Protein AF-A0A3E0PNF8-F1 (afdb_monomer_lite)

Foldseek 3Di:
DPDDPPDPPPVVVQFDQDFAALLVLLQVLLQVQPPQWDDFDDQDDQQPDPVLSVVLVVVQVVLPQDFHTAGNDAFDAAPNATAHPLLRQLVVVLQVLCVVVVFHKDFPYAADALVRLSVQLVVQQPDRDPVSSQVSQQPGDHRRRDPSRHRQKTFMATVVDDSVCRCVDVSLVVCPPPNSVSSLVSQKHQQFDQRYGSSTHHRRSRMIGRSDNCSRSFFKWKWFAAQQQKIWIFTAALLRDTHDTLDIDHDGHGQFLEKEWFAQDSPRLFTWIWTHHQQQWIFIFDAALSRDTDPTLDTDRPGHGQFNYWYWWWQFLSRRTWIWTAHQPFGWIFIFRAHSSRDTDDTLDTDGDHHHQFNDWEWWQADNGITWIWTDHLQQWIFIFRAHPSRDTDPTLDTDRPGHHDFQEKEWDPNSSSRGTWIWGAHQQAWIFIFGAHSSRDTDPTSDTDGPNPHRTNYMYIGTND

Radius of gyration: 24.72 Å; chains: 1; bounding box: 58×51×66 Å

Sequence (466 aa):
MAVVPGIPAEASEGFPALAGSEWTDIVREAFSRLPNLTPAGEPGSITGDAALDDRIWEIAFARGYEMRPTPASGLVVQDGHSMQEATADAWESLQAAAAAAGHDIVIHSAHRSVATQKAIFNADLDGSSDAAINDTLDFHAPPGASRHHTGYALDIKAAGGTIGGFEDTGAYEWISADNYQNAMLHGFVPSYPPDAPNQGPLPEPWEFVYVGLEVILDSDELLFYRNDGTFKYYNVNEDASLGSLITSGGGYSKSWSSITALDLDDVDNQDELLFYRDDGVFKFYDIASDGALGSPMLEGDGYSGGWSIITAVDLDGDHQDELLFYRSSDGTFKYYAVNPDGSLGSPIKSGSGYSTGWTAIEAVELDGGGDELLFYRTDGTFKFYAVSGDASLGSPILEGDGYTPGWSSITALDLDGGGHDELLFYKDDGTFKYYDVTAGGSLGSPIRSGVGYSQGWSVVAGIDLD

Secondary structure (DSSP, 8-state):
-PPPTTS-TTGGGS-----TTHHHHHHHHHHHHSSSEEPP-PPPPSSS-HHHHHHHHHHHHHTT-----EESSPPEEETTEEE-HHHHHHHHHHHHHHHHHT--EEEEE----HHHHHHHHHHH---SSHHHHHHHHTT-PPTTT-GGGTT-EEEEEETTS-GGGSTTSHHHHHHTHHHHHHHHTTTEEEEE-TT-SS-SSS-EEEEEEE--SHHHH---EEEEEETTTEEEEEEE-TTS-EEEEEEEEE-SPS--SEEEEE---TTT-PPEEEEE-TTS-EEEE-B-TT--B-S-SEEES-SPS--SEEEEE-SSSSSPPEEEEEETTTTEEEEEEE-TTS-EEEEEEEEE-SPS--SEEEEE-SSSSS-EEEEE-TTS-EEEEEEETTTEEEEEEEEES-SPS--SEEEEE-SSSSS-PEEEEE-TTS-EEEEEE-TTS-EEEEEEEES-SS-S-SEEEEE---

Structure (mmCIF, N/CA/C/O backbone):
data_AF-A0A3E0PNF8-F1
#
_entry.id   AF-A0A3E0PNF8-F1
#
loop_
_atom_site.group_PDB
_atom_site.id
_atom_site.type_symbol
_atom_site.label_atom_id
_atom_site.label_alt_id
_atom_site.label_comp_id
_atom_site.label_asym_id
_atom_site.label_entity_id
_atom_site.label_seq_id
_atom_site.pdbx_PDB_ins_code
_atom_site.Cartn_x
_atom_site.Cartn_y
_atom_site.Cartn_z
_atom_site.occupancy
_atom_site.B_iso_or_equiv
_atom_site.auth_seq_id
_atom_site.auth_comp_id
_atom_site.auth_asym_id
_atom_site.auth_atom_id
_atom_site.pdbx_PDB_model_num
ATOM 1 N N . MET A 1 1 ? -6.412 -24.237 -19.995 1.00 31.52 1 MET A N 1
ATOM 2 C CA . MET A 1 1 ? -5.977 -24.191 -18.589 1.00 31.52 1 MET A CA 1
ATOM 3 C C . MET A 1 1 ? -5.390 -25.535 -18.203 1.00 31.52 1 MET A C 1
ATOM 5 O O . MET A 1 1 ? -6.130 -26.466 -17.908 1.00 31.52 1 MET A O 1
ATOM 9 N N . ALA A 1 2 ? -4.073 -25.674 -18.322 1.00 24.14 2 ALA A N 1
ATOM 10 C CA . ALA A 1 2 ? -3.343 -26.734 -17.642 1.00 24.14 2 ALA A CA 1
ATOM 11 C C . ALA A 1 2 ? -2.843 -26.116 -16.334 1.00 24.14 2 ALA A C 1
ATOM 13 O O . ALA A 1 2 ? -2.171 -25.093 -16.371 1.00 24.14 2 ALA A O 1
ATOM 14 N N . VAL A 1 3 ? -3.261 -26.693 -15.211 1.00 29.53 3 VAL A N 1
ATOM 15 C CA . VAL A 1 3 ? -2.875 -26.271 -13.861 1.00 29.53 3 VAL A CA 1
ATOM 16 C C . VAL A 1 3 ? -1.366 -26.475 -13.715 1.00 29.53 3 VAL A C 1
ATOM 18 O O . VAL A 1 3 ? -0.877 -27.589 -13.927 1.00 29.53 3 VAL A O 1
ATOM 21 N N . VAL A 1 4 ? -0.637 -25.401 -13.405 1.00 36.34 4 VAL A N 1
ATOM 22 C CA . VAL A 1 4 ? 0.788 -25.453 -13.056 1.00 36.34 4 VAL A CA 1
ATOM 23 C C . VAL A 1 4 ? 0.916 -26.231 -11.737 1.00 36.34 4 VAL A C 1
ATOM 25 O O . VAL A 1 4 ? 0.153 -25.969 -10.807 1.00 36.34 4 VAL A O 1
ATOM 28 N N . PRO A 1 5 ? 1.815 -27.223 -11.614 1.00 29.62 5 PRO A N 1
ATOM 29 C CA . PRO A 1 5 ? 1.972 -27.952 -10.363 1.00 29.62 5 PRO A CA 1
ATOM 30 C C . PRO A 1 5 ? 2.576 -27.022 -9.304 1.00 29.62 5 PRO A C 1
ATOM 32 O O . PRO A 1 5 ? 3.748 -26.679 -9.405 1.00 29.62 5 PRO A O 1
ATOM 35 N N . GLY A 1 6 ? 1.787 -26.642 -8.298 1.00 40.59 6 GLY A N 1
ATOM 36 C CA . GLY A 1 6 ? 2.262 -25.875 -7.140 1.00 40.59 6 GLY A CA 1
ATOM 37 C C . GLY A 1 6 ? 1.432 -24.643 -6.789 1.00 40.59 6 GLY A C 1
ATOM 38 O O . GLY A 1 6 ? 1.487 -24.226 -5.643 1.00 40.59 6 GLY A O 1
ATOM 39 N N . ILE A 1 7 ? 0.616 -24.124 -7.712 1.00 38.00 7 ILE A N 1
ATOM 40 C CA . ILE A 1 7 ? -0.288 -22.996 -7.443 1.00 38.00 7 ILE A CA 1
ATOM 41 C C . ILE A 1 7 ? -1.732 -23.528 -7.441 1.00 38.00 7 ILE A C 1
ATOM 43 O O . ILE A 1 7 ? -2.137 -24.170 -8.421 1.00 38.00 7 ILE A O 1
ATOM 47 N N . PRO A 1 8 ? -2.505 -23.360 -6.349 1.00 35.38 8 PRO A N 1
ATOM 48 C CA . PRO A 1 8 ? -3.904 -23.769 -6.301 1.00 35.38 8 PRO A CA 1
ATOM 49 C C . PRO A 1 8 ? -4.695 -23.133 -7.447 1.00 35.38 8 PRO A C 1
ATOM 51 O O . PRO A 1 8 ? -4.514 -21.965 -7.772 1.00 35.38 8 PRO A O 1
ATOM 54 N N . ALA A 1 9 ? -5.620 -23.886 -8.045 1.00 34.44 9 ALA A N 1
ATOM 55 C CA . ALA A 1 9 ? -6.481 -23.398 -9.127 1.00 34.44 9 ALA A CA 1
ATOM 56 C C . ALA A 1 9 ? -7.435 -22.251 -8.708 1.00 34.44 9 ALA A C 1
ATOM 58 O O . ALA A 1 9 ? -8.200 -21.781 -9.543 1.00 34.44 9 ALA A O 1
ATOM 59 N N . GLU A 1 10 ? -7.396 -21.835 -7.440 1.00 37.41 10 GLU A N 1
ATOM 60 C CA . GLU A 1 10 ? -8.205 -20.766 -6.845 1.00 37.41 10 GLU A CA 1
ATOM 61 C C . GLU A 1 10 ? -7.521 -19.385 -6.928 1.00 37.41 10 GLU A C 1
ATOM 63 O O . GLU A 1 10 ? -8.197 -18.376 -6.782 1.00 37.41 10 GLU A O 1
ATOM 68 N N . ALA A 1 11 ? -6.231 -19.307 -7.291 1.00 40.03 11 ALA A N 1
ATOM 69 C CA . ALA A 1 11 ? -5.512 -18.031 -7.409 1.00 40.03 11 ALA A CA 1
ATOM 70 C C . ALA A 1 11 ? -5.990 -17.139 -8.577 1.00 40.03 11 ALA A C 1
ATOM 72 O O . ALA A 1 11 ? -5.654 -15.967 -8.625 1.00 40.03 11 ALA A O 1
ATOM 73 N N . SER A 1 12 ? -6.783 -17.639 -9.534 1.00 39.56 12 SER A N 1
ATOM 74 C CA . SER A 1 12 ? -7.235 -16.811 -10.667 1.00 39.56 12 SER A CA 1
ATOM 75 C C . SER A 1 12 ? -8.366 -15.826 -10.333 1.00 39.56 12 SER A C 1
ATOM 77 O O . SER A 1 12 ? -8.753 -15.064 -11.216 1.00 39.56 12 SER A O 1
ATOM 79 N N . GLU A 1 13 ? -8.932 -15.864 -9.121 1.00 46.62 13 GLU A N 1
ATOM 80 C CA . GLU A 1 13 ? -10.013 -14.958 -8.685 1.00 46.62 13 GLU A CA 1
ATOM 81 C C . GLU A 1 13 ? -9.545 -13.836 -7.732 1.00 46.62 13 GLU A C 1
ATOM 83 O O . GLU A 1 13 ? -10.362 -12.981 -7.413 1.00 46.62 13 GLU A O 1
ATOM 88 N N . GLY A 1 14 ? -8.264 -13.801 -7.332 1.00 56.50 14 GLY A N 1
ATOM 89 C CA . GLY A 1 14 ? -7.736 -12.846 -6.339 1.00 56.50 14 GLY A CA 1
ATOM 90 C C . GLY A 1 14 ? -6.780 -11.764 -6.861 1.00 56.50 14 GLY A C 1
ATOM 91 O O . GLY A 1 14 ? -6.255 -11.013 -6.063 1.00 56.50 14 GLY A O 1
ATOM 92 N N . PHE A 1 15 ? -6.521 -11.675 -8.172 1.00 72.06 15 PHE A N 1
ATOM 93 C CA . PHE A 1 15 ? -5.595 -10.659 -8.702 1.00 72.06 15 PHE A CA 1
ATOM 94 C C . PHE A 1 15 ? -6.299 -9.323 -8.984 1.00 72.06 15 PHE A C 1
ATOM 96 O O . PHE A 1 15 ? -7.375 -9.343 -9.600 1.00 72.06 15 PHE A O 1
ATOM 103 N N . PRO A 1 16 ? -5.683 -8.179 -8.632 1.00 73.12 16 PRO A N 1
ATOM 104 C CA . PRO A 1 16 ? -6.257 -6.864 -8.868 1.00 73.12 16 PRO A CA 1
ATOM 105 C C . PRO A 1 16 ? -6.297 -6.519 -10.360 1.00 73.12 16 PRO A C 1
ATOM 107 O O . PRO A 1 16 ? -5.484 -6.960 -11.180 1.00 73.12 16 PRO A O 1
ATOM 110 N N . ALA A 1 17 ? -7.266 -5.684 -10.726 1.00 81.12 17 ALA A N 1
ATOM 111 C CA . ALA A 1 17 ? -7.423 -5.165 -12.078 1.00 81.12 17 ALA A CA 1
ATOM 112 C C . ALA A 1 17 ? -6.807 -3.761 -12.207 1.00 81.12 17 ALA A C 1
ATOM 114 O O . ALA A 1 17 ? -7.522 -2.820 -12.536 1.00 81.12 17 ALA A O 1
ATOM 115 N N . LEU A 1 18 ? -5.491 -3.662 -11.980 1.00 83.25 18 LEU A N 1
ATOM 116 C CA . LEU A 1 18 ? -4.716 -2.416 -12.016 1.00 83.25 18 LEU A CA 1
ATOM 117 C C . LEU A 1 18 ? -4.909 -1.591 -13.304 1.00 83.25 18 LEU A C 1
ATOM 119 O O . LEU A 1 18 ? -4.923 -2.143 -14.412 1.00 83.25 18 LEU A O 1
ATOM 123 N N . ALA A 1 19 ? -4.987 -0.271 -13.159 1.00 82.25 19 ALA A N 1
ATOM 124 C CA . ALA A 1 19 ? -5.121 0.716 -14.220 1.00 82.25 19 ALA A CA 1
ATOM 125 C C . ALA A 1 19 ? -4.472 2.064 -13.849 1.00 82.25 19 ALA A C 1
ATOM 127 O O . ALA A 1 19 ? -4.423 2.493 -12.701 1.00 82.25 19 ALA A O 1
ATOM 128 N N . GLY A 1 20 ? -4.015 2.818 -14.851 1.00 84.12 20 GLY A N 1
ATOM 129 C CA . GLY A 1 20 ? -3.563 4.196 -14.623 1.00 84.12 20 GLY A CA 1
ATOM 130 C C . GLY A 1 20 ? -2.394 4.312 -13.632 1.00 84.12 20 GLY A C 1
ATOM 131 O O . GLY A 1 20 ? -1.327 3.751 -13.876 1.00 84.12 20 GLY A O 1
ATOM 132 N N . SER A 1 21 ? -2.554 5.117 -12.574 1.00 79.44 21 SER A N 1
ATOM 133 C CA . SER A 1 21 ? -1.501 5.342 -11.567 1.00 79.44 21 SER A CA 1
ATOM 134 C C . SER A 1 21 ? -1.248 4.136 -10.663 1.00 79.44 21 SER A C 1
ATOM 136 O O . SER A 1 21 ? -0.114 3.986 -10.216 1.00 79.44 21 SER A O 1
ATOM 138 N N . GLU A 1 22 ? -2.215 3.225 -10.515 1.00 80.38 22 GLU A N 1
ATOM 139 C CA . GLU A 1 22 ? -2.093 2.010 -9.689 1.00 80.38 22 GLU A CA 1
ATOM 140 C C . GLU A 1 22 ? -0.859 1.180 -10.100 1.00 80.38 22 GLU A C 1
ATOM 142 O O . GLU A 1 22 ? -0.123 0.662 -9.267 1.00 80.38 22 GLU A O 1
ATOM 147 N N . TRP A 1 23 ? -0.522 1.155 -11.397 1.00 88.75 23 TRP A N 1
ATOM 148 C CA . TRP A 1 23 ? 0.703 0.516 -11.901 1.00 88.75 23 TRP A CA 1
ATOM 149 C C . TRP A 1 23 ? 2.001 1.125 -11.369 1.00 88.75 23 TRP A C 1
ATOM 151 O O . TRP A 1 23 ? 3.013 0.438 -11.236 1.00 88.75 23 TRP A O 1
ATOM 161 N N . THR A 1 24 ? 2.032 2.441 -11.168 1.00 85.06 24 THR A N 1
ATOM 162 C CA . THR A 1 24 ? 3.206 3.119 -10.614 1.00 85.06 24 THR A CA 1
ATOM 163 C C . THR A 1 24 ? 3.252 3.032 -9.100 1.00 85.06 24 THR A C 1
ATOM 165 O O . THR A 1 24 ? 4.359 2.996 -8.559 1.00 85.06 24 THR A O 1
ATOM 168 N N . ASP A 1 25 ? 2.090 2.971 -8.457 1.00 80.44 25 ASP A N 1
ATOM 169 C CA . ASP A 1 25 ? 1.949 2.945 -7.005 1.00 80.44 25 ASP A CA 1
ATOM 170 C C . ASP A 1 25 ? 2.367 1.574 -6.458 1.00 80.44 25 ASP A C 1
ATOM 172 O O . ASP A 1 25 ? 3.328 1.528 -5.690 1.00 80.44 25 ASP A O 1
ATOM 176 N N . ILE A 1 26 ? 1.876 0.470 -7.038 1.00 84.06 26 ILE A N 1
ATOM 177 C CA . ILE A 1 26 ? 2.298 -0.895 -6.662 1.00 84.06 26 ILE A CA 1
ATOM 178 C C . ILE A 1 26 ? 3.815 -1.122 -6.805 1.00 84.06 26 ILE A C 1
ATOM 180 O O . ILE A 1 26 ? 4.454 -1.837 -6.039 1.00 84.06 26 ILE A O 1
ATOM 184 N N . VAL A 1 27 ? 4.460 -0.491 -7.795 1.00 91.44 27 VAL A N 1
ATOM 185 C CA . VAL A 1 27 ? 5.921 -0.598 -7.965 1.00 91.44 27 VAL A CA 1
ATOM 186 C C . VAL A 1 27 ? 6.669 0.241 -6.928 1.00 91.44 27 VAL A C 1
ATOM 188 O O . VAL A 1 27 ? 7.796 -0.101 -6.558 1.00 91.44 27 VAL A O 1
ATOM 191 N N . ARG A 1 28 ? 6.092 1.366 -6.493 1.00 83.88 28 ARG A N 1
ATOM 192 C CA . ARG A 1 28 ? 6.682 2.222 -5.458 1.00 83.88 28 ARG A CA 1
ATOM 193 C C . ARG A 1 28 ? 6.620 1.521 -4.107 1.00 83.88 28 ARG A C 1
ATOM 195 O O . ARG A 1 28 ? 7.656 1.437 -3.451 1.00 83.88 28 ARG A O 1
ATOM 202 N N . GLU A 1 29 ? 5.455 0.992 -3.773 1.00 80.12 29 GLU A N 1
ATOM 203 C CA . GLU A 1 29 ? 5.184 0.189 -2.586 1.00 80.12 29 GLU A CA 1
ATOM 204 C C . GLU A 1 29 ? 6.083 -1.056 -2.542 1.00 80.12 29 GLU A C 1
ATOM 206 O O . GLU A 1 29 ? 6.835 -1.269 -1.594 1.00 80.12 29 GLU A O 1
ATOM 211 N N . ALA A 1 30 ? 6.189 -1.797 -3.648 1.00 84.81 30 ALA A N 1
ATOM 212 C CA . ALA A 1 30 ? 7.124 -2.914 -3.710 1.00 84.81 30 ALA A CA 1
ATOM 213 C C . ALA A 1 30 ? 8.571 -2.503 -3.399 1.00 84.81 30 ALA A C 1
ATOM 215 O O . ALA A 1 30 ? 9.316 -3.251 -2.779 1.00 84.81 30 ALA A O 1
ATOM 216 N N . PHE A 1 31 ? 9.027 -1.321 -3.819 1.00 86.56 31 PHE A N 1
ATOM 217 C CA . PHE A 1 31 ? 10.395 -0.886 -3.525 1.00 86.56 31 PHE A CA 1
ATOM 218 C C . PHE A 1 31 ? 10.613 -0.397 -2.087 1.00 86.56 31 PHE A C 1
ATOM 220 O O . PHE A 1 31 ? 11.786 -0.299 -1.707 1.00 86.56 31 PHE A O 1
ATOM 227 N N . SER A 1 32 ? 9.565 -0.097 -1.310 1.00 77.88 32 SER A N 1
ATOM 228 C CA . SER A 1 32 ? 9.700 0.122 0.139 1.00 77.88 32 SER A CA 1
ATOM 229 C C . SER A 1 32 ? 9.795 -1.201 0.896 1.00 77.88 32 SER A C 1
ATOM 231 O O . SER A 1 32 ? 10.618 -1.296 1.801 1.00 77.88 32 SER A O 1
ATOM 233 N N . ARG A 1 33 ? 9.056 -2.232 0.463 1.00 76.56 33 ARG A N 1
ATOM 234 C CA . ARG A 1 33 ? 8.995 -3.543 1.136 1.00 76.56 33 ARG A CA 1
ATOM 235 C C . ARG A 1 33 ? 10.099 -4.519 0.704 1.00 76.56 33 ARG A C 1
ATOM 237 O O . ARG A 1 33 ? 10.626 -5.300 1.495 1.00 76.56 33 ARG A O 1
ATOM 244 N N . LEU A 1 34 ? 10.505 -4.491 -0.569 1.00 83.94 34 LEU A N 1
ATOM 245 C CA . LEU A 1 34 ? 11.414 -5.502 -1.114 1.00 83.94 34 LEU A CA 1
ATOM 246 C C . LEU A 1 34 ? 12.825 -5.427 -0.499 1.00 83.94 34 LEU A C 1
ATOM 248 O O . LEU A 1 34 ? 13.466 -4.368 -0.473 1.00 83.94 34 LEU A O 1
ATOM 252 N N . PRO A 1 35 ? 13.405 -6.578 -0.113 1.00 84.75 35 PRO A N 1
ATOM 253 C CA . PRO A 1 35 ? 14.650 -6.608 0.635 1.00 84.75 35 PRO A CA 1
ATOM 254 C C . PRO A 1 35 ? 15.865 -6.245 -0.228 1.00 84.75 35 PRO A C 1
ATOM 256 O O . PRO A 1 35 ? 15.828 -6.172 -1.460 1.00 84.75 35 PRO A O 1
ATOM 259 N N . ASN A 1 36 ? 17.016 -6.104 0.436 1.00 91.25 36 ASN A N 1
ATOM 260 C CA . ASN A 1 36 ? 18.322 -5.908 -0.201 1.00 91.25 36 ASN A CA 1
ATOM 261 C C . ASN A 1 36 ? 18.426 -4.631 -1.056 1.00 91.25 36 ASN A C 1
ATOM 263 O O . ASN A 1 36 ? 19.167 -4.588 -2.045 1.00 91.25 36 ASN A O 1
ATOM 267 N N . LEU A 1 37 ? 17.731 -3.571 -0.655 1.00 93.12 37 LEU A N 1
ATOM 268 C CA . LEU A 1 37 ? 17.795 -2.259 -1.280 1.00 93.12 37 LEU A CA 1
ATOM 269 C C . LEU A 1 37 ? 18.470 -1.251 -0.345 1.00 93.12 37 LEU A C 1
ATOM 271 O O . LEU A 1 37 ? 18.224 -1.192 0.852 1.00 93.12 37 LEU A O 1
ATOM 275 N N . THR A 1 38 ? 19.385 -0.464 -0.899 1.00 90.31 38 THR A N 1
ATOM 276 C CA . THR A 1 38 ? 19.876 0.768 -0.281 1.00 90.31 38 THR A CA 1
ATOM 277 C C . THR A 1 38 ? 19.042 1.919 -0.829 1.00 90.31 38 THR A C 1
ATOM 279 O O . THR A 1 38 ? 18.929 1.999 -2.061 1.00 90.31 38 THR A O 1
ATOM 282 N N . PRO A 1 39 ? 18.518 2.815 0.032 1.00 86.31 39 PRO A N 1
ATOM 283 C CA . PRO A 1 39 ? 17.715 3.955 -0.388 1.00 86.31 39 PRO A CA 1
ATOM 284 C C . PRO A 1 39 ? 18.351 4.756 -1.521 1.00 86.31 39 PRO A C 1
ATOM 286 O O . PRO A 1 39 ? 19.579 4.857 -1.639 1.00 86.31 39 PRO A O 1
ATOM 289 N N . ALA A 1 40 ? 17.494 5.324 -2.365 1.00 90.19 40 ALA A N 1
ATOM 290 C CA . ALA A 1 40 ? 17.922 6.107 -3.509 1.00 90.19 40 ALA A CA 1
ATOM 291 C C . ALA A 1 40 ? 18.769 7.318 -3.074 1.00 90.19 40 ALA A C 1
ATOM 293 O O . ALA A 1 40 ? 18.511 7.960 -2.057 1.00 90.19 40 ALA A O 1
ATOM 294 N N . GLY A 1 41 ? 19.806 7.624 -3.854 1.00 88.69 41 GLY A N 1
ATOM 295 C CA . GLY A 1 41 ? 20.622 8.819 -3.651 1.00 88.69 41 GLY A CA 1
ATOM 296 C C . GLY A 1 41 ? 20.058 10.048 -4.367 1.00 88.69 41 GLY A C 1
ATOM 297 O O . GLY A 1 41 ? 19.097 9.964 -5.125 1.00 88.69 41 GLY A O 1
ATOM 298 N N . GLU A 1 42 ? 20.727 11.183 -4.182 1.00 92.06 42 GLU A N 1
ATOM 299 C CA . GLU A 1 42 ? 20.420 12.430 -4.890 1.00 92.06 42 GLU A CA 1
ATOM 300 C C . GLU A 1 42 ? 20.802 12.381 -6.385 1.00 92.06 42 GLU A C 1
ATOM 302 O O . GLU A 1 42 ? 21.725 11.645 -6.767 1.00 92.06 42 GLU A O 1
ATOM 307 N N . PRO A 1 43 ? 20.171 13.219 -7.232 1.00 94.56 43 PRO A N 1
ATOM 308 C CA . PRO A 1 43 ? 20.529 13.397 -8.637 1.00 94.56 43 PRO A CA 1
ATOM 309 C C . PRO A 1 43 ? 22.031 13.612 -8.860 1.00 94.56 43 PRO A C 1
ATOM 311 O O . PRO A 1 43 ? 22.648 14.551 -8.352 1.00 94.56 43 PRO A O 1
ATOM 314 N N . GLY A 1 44 ? 22.637 12.723 -9.647 1.00 90.12 44 GLY A N 1
ATOM 315 C CA . GLY A 1 44 ? 24.060 12.766 -9.975 1.00 90.12 44 GLY A CA 1
ATOM 316 C C . GLY A 1 44 ? 24.367 13.515 -11.275 1.00 90.12 44 GLY A C 1
ATOM 317 O O . GLY A 1 44 ? 23.491 13.768 -12.098 1.00 90.12 44 GLY A O 1
ATOM 318 N N . SER A 1 45 ? 25.652 13.808 -11.512 1.00 95.50 45 SER A N 1
ATOM 319 C CA . SER A 1 45 ? 26.100 14.348 -12.807 1.00 95.50 45 SER A CA 1
ATOM 320 C C . SER A 1 45 ? 26.007 13.300 -13.924 1.00 95.50 45 SER A C 1
ATOM 322 O O . SER A 1 45 ? 26.486 12.167 -13.766 1.00 95.50 45 SER A O 1
ATOM 324 N N . ILE A 1 46 ? 25.487 13.707 -15.084 1.00 97.12 46 ILE A N 1
ATOM 325 C CA . ILE A 1 46 ? 25.189 12.860 -16.249 1.00 97.12 46 ILE A CA 1
ATOM 326 C C . ILE A 1 46 ? 26.205 13.116 -17.368 1.00 97.12 46 ILE A C 1
ATOM 328 O O . ILE A 1 46 ? 26.947 12.218 -17.762 1.00 97.12 46 ILE A O 1
ATOM 332 N N . THR A 1 47 ? 26.313 14.350 -17.836 1.00 97.19 47 THR A N 1
ATOM 333 C CA . THR A 1 47 ? 27.131 14.743 -18.994 1.00 97.19 47 THR A CA 1
ATOM 334 C C . THR A 1 47 ? 28.466 15.363 -18.581 1.00 97.19 47 THR A C 1
ATOM 336 O O . THR A 1 47 ? 29.431 15.358 -19.347 1.00 97.19 47 THR A O 1
ATOM 339 N N . GLY A 1 48 ? 28.546 15.869 -17.345 1.00 95.25 48 GLY A N 1
ATOM 340 C CA . GLY A 1 48 ? 29.667 16.670 -16.851 1.00 95.25 48 GLY A CA 1
ATOM 341 C C . GLY A 1 48 ? 29.520 18.174 -17.116 1.00 95.25 48 GLY A C 1
ATOM 342 O O . GLY A 1 48 ? 30.380 18.940 -16.677 1.00 95.25 48 GLY A O 1
ATOM 343 N N . ASP A 1 49 ? 28.448 18.604 -17.788 1.00 97.62 49 ASP A N 1
ATOM 344 C CA . ASP A 1 49 ? 28.003 19.998 -17.855 1.00 97.62 49 ASP A CA 1
ATOM 345 C C . ASP A 1 49 ? 26.844 20.198 -16.871 1.00 97.62 49 ASP A C 1
ATOM 347 O O . ASP A 1 49 ? 25.756 19.665 -17.063 1.00 97.62 49 ASP A O 1
ATOM 351 N N . ALA A 1 50 ? 27.079 20.981 -15.816 1.00 97.44 50 ALA A N 1
ATOM 352 C CA . ALA A 1 50 ? 26.103 21.177 -14.747 1.00 97.44 50 ALA A CA 1
ATOM 353 C C . ALA A 1 50 ? 24.778 21.786 -15.238 1.00 97.44 50 ALA A C 1
ATOM 355 O O . ALA A 1 50 ? 23.724 21.383 -14.770 1.00 97.44 50 ALA A O 1
ATOM 356 N N . ALA A 1 51 ? 24.808 22.717 -16.199 1.00 97.88 51 ALA A N 1
ATOM 357 C CA . ALA A 1 51 ? 23.581 23.361 -16.670 1.00 97.88 51 ALA A CA 1
ATOM 358 C C . ALA A 1 51 ? 22.730 22.410 -17.522 1.00 97.88 51 ALA A C 1
ATOM 360 O O . ALA A 1 51 ? 21.502 22.486 -17.503 1.00 97.88 51 ALA A O 1
ATOM 361 N N . LEU A 1 52 ? 23.384 21.524 -18.277 1.00 98.25 52 LEU A N 1
ATOM 362 C CA . LEU A 1 52 ? 22.700 20.476 -19.026 1.00 98.25 52 LEU A CA 1
ATOM 363 C C . LEU A 1 52 ? 22.168 19.387 -18.090 1.00 98.25 52 LEU A C 1
ATOM 365 O O . LEU A 1 52 ? 21.027 18.969 -18.249 1.00 98.25 52 LEU A O 1
ATOM 369 N N . ASP A 1 53 ? 22.958 18.975 -17.098 1.00 98.50 53 ASP A N 1
ATOM 370 C CA . ASP A 1 53 ? 22.553 17.984 -16.097 1.00 98.50 53 ASP A CA 1
ATOM 371 C C . ASP A 1 53 ? 21.324 18.468 -15.305 1.00 98.50 53 ASP A C 1
ATOM 373 O O . ASP A 1 53 ? 20.349 17.725 -15.192 1.00 98.50 53 ASP A O 1
ATOM 377 N N . ASP A 1 54 ? 21.320 19.727 -14.850 1.00 98.25 54 ASP A N 1
ATOM 378 C CA . ASP A 1 54 ? 20.168 20.346 -14.175 1.00 98.25 54 ASP A CA 1
ATOM 379 C C . ASP A 1 54 ? 18.921 20.331 -15.075 1.00 98.25 54 ASP A C 1
ATOM 381 O O . ASP A 1 54 ? 17.824 19.999 -14.623 1.00 98.25 54 ASP A O 1
ATOM 385 N N . ARG A 1 55 ? 19.083 20.642 -16.372 1.00 98.44 55 ARG A N 1
ATOM 386 C CA . ARG A 1 55 ? 17.967 20.653 -17.328 1.00 98.44 55 ARG A CA 1
ATOM 387 C C . ARG A 1 55 ? 17.427 19.252 -17.615 1.00 98.44 55 ARG A C 1
ATOM 389 O O . ARG A 1 55 ? 16.217 19.096 -17.763 1.00 98.44 55 ARG A O 1
ATOM 396 N N . ILE A 1 56 ? 18.298 18.244 -17.692 1.00 98.69 56 ILE A N 1
ATOM 397 C CA . ILE A 1 56 ? 17.892 16.843 -17.861 1.00 98.69 56 ILE A CA 1
ATOM 398 C C . ILE A 1 56 ? 17.064 16.397 -16.660 1.00 98.69 56 ILE A C 1
ATOM 400 O O . ILE A 1 56 ? 15.976 15.862 -16.855 1.00 98.69 56 ILE A O 1
ATOM 404 N N . TRP A 1 57 ? 17.540 16.650 -15.439 1.00 98.50 57 TRP A N 1
ATOM 405 C CA . TRP A 1 57 ? 16.814 16.271 -14.228 1.00 98.50 57 TRP A CA 1
ATOM 406 C C . TRP A 1 57 ? 15.481 17.007 -14.089 1.00 98.50 57 TRP A C 1
ATOM 408 O O . TRP A 1 57 ? 14.482 16.374 -13.765 1.00 98.50 57 TRP A O 1
ATOM 418 N N . GLU A 1 58 ? 15.423 18.302 -14.410 1.00 98.38 58 GLU A N 1
ATOM 419 C CA . GLU A 1 58 ? 14.165 19.062 -14.416 1.00 98.38 58 GLU A CA 1
ATOM 420 C C . GLU A 1 58 ? 13.117 18.426 -15.346 1.00 98.38 58 GLU A C 1
ATOM 422 O O . GLU A 1 58 ? 11.971 18.226 -14.944 1.00 98.38 58 GLU A O 1
ATOM 427 N N . ILE A 1 59 ? 13.507 18.073 -16.577 1.00 98.44 59 ILE A N 1
ATOM 428 C CA . ILE A 1 59 ? 12.601 17.433 -17.543 1.00 98.44 59 ILE A CA 1
ATOM 429 C C . ILE A 1 59 ? 12.248 16.010 -17.096 1.00 98.44 59 ILE A C 1
ATOM 431 O O . ILE A 1 59 ? 11.090 15.613 -17.205 1.00 98.44 59 ILE A O 1
ATOM 435 N N . ALA A 1 60 ? 13.213 15.249 -16.579 1.00 98.44 60 ALA A N 1
ATOM 436 C CA . ALA A 1 60 ? 12.991 13.882 -16.126 1.00 98.44 60 ALA A CA 1
ATOM 437 C C . ALA A 1 60 ? 11.969 13.828 -14.978 1.00 98.44 60 ALA A C 1
ATOM 439 O O . ALA A 1 60 ? 10.985 13.095 -15.073 1.00 98.44 60 ALA A O 1
ATOM 440 N N . PHE A 1 61 ? 12.132 14.656 -13.943 1.00 97.38 61 PHE A N 1
ATOM 441 C CA . PHE A 1 61 ? 11.177 14.718 -12.833 1.00 97.38 61 PHE A CA 1
ATOM 442 C C . PHE A 1 61 ? 9.798 15.202 -13.279 1.00 97.38 61 PHE A C 1
ATOM 444 O O . PHE A 1 61 ? 8.788 14.648 -12.856 1.00 97.38 61 PHE A O 1
ATOM 451 N N . ALA A 1 62 ? 9.727 16.165 -14.203 1.00 96.69 62 ALA A N 1
ATOM 452 C CA . ALA A 1 62 ? 8.451 16.610 -14.769 1.00 96.69 62 ALA A CA 1
ATOM 453 C C . ALA A 1 62 ? 7.714 15.514 -15.567 1.00 96.69 62 ALA A C 1
ATOM 455 O O . ALA A 1 62 ? 6.511 15.632 -15.792 1.00 96.69 62 ALA A O 1
ATOM 456 N N . ARG A 1 63 ? 8.425 14.465 -15.997 1.00 95.62 63 ARG A N 1
ATOM 457 C CA . ARG A 1 63 ? 7.873 13.279 -16.670 1.00 95.62 63 ARG A CA 1
ATOM 458 C C . ARG A 1 63 ? 7.585 12.113 -15.717 1.00 95.62 63 ARG A C 1
ATOM 460 O O . ARG A 1 63 ? 7.084 11.094 -16.180 1.00 95.62 63 ARG A O 1
ATOM 467 N N . GLY A 1 64 ? 7.906 12.269 -14.431 1.00 94.25 64 GLY A N 1
ATOM 468 C CA . GLY A 1 64 ? 7.718 11.268 -13.379 1.00 94.25 64 GLY A CA 1
ATOM 469 C C . GLY A 1 64 ? 8.808 10.201 -13.287 1.00 94.25 64 GLY A C 1
ATOM 470 O O . GLY A 1 64 ? 8.595 9.129 -12.730 1.00 94.25 64 GLY A O 1
ATOM 471 N N . TYR A 1 65 ? 10.014 10.489 -13.788 1.00 96.69 65 TYR A N 1
ATOM 472 C CA . TYR A 1 65 ? 11.180 9.735 -13.331 1.00 96.69 65 TYR A CA 1
ATOM 473 C C . TYR A 1 65 ? 11.409 9.973 -11.841 1.00 96.69 65 TYR A C 1
ATOM 475 O O . TYR A 1 65 ? 11.301 11.097 -11.369 1.00 96.69 65 TYR A O 1
ATOM 483 N N . GLU A 1 66 ? 11.819 8.934 -11.125 1.00 94.44 66 GLU A N 1
ATOM 484 C CA . GLU A 1 66 ? 12.154 8.998 -9.703 1.00 94.44 66 GLU A CA 1
ATOM 485 C C . GLU A 1 66 ? 13.547 8.411 -9.496 1.00 94.44 66 GLU A C 1
ATOM 487 O O . GLU A 1 66 ? 13.976 7.525 -10.243 1.00 94.44 66 GLU A O 1
ATOM 492 N N . MET A 1 67 ? 14.258 8.887 -8.474 1.00 95.94 67 MET A N 1
ATOM 493 C CA . MET A 1 67 ? 15.506 8.252 -8.060 1.00 95.94 67 MET A CA 1
ATOM 494 C C . MET A 1 67 ? 15.206 6.843 -7.542 1.00 95.94 67 MET A C 1
ATOM 496 O O . MET A 1 67 ? 14.222 6.626 -6.840 1.00 95.94 67 MET A O 1
ATOM 500 N N . ARG A 1 68 ? 16.047 5.872 -7.904 1.00 95.38 68 ARG A N 1
ATOM 501 C CA . ARG A 1 68 ? 15.828 4.454 -7.608 1.00 95.38 68 ARG A CA 1
ATOM 502 C C . ARG A 1 68 ? 16.859 3.911 -6.621 1.00 95.38 68 ARG A C 1
ATOM 504 O O . ARG A 1 68 ? 18.031 4.305 -6.683 1.00 95.38 68 ARG A O 1
ATOM 511 N N . PRO A 1 69 ? 16.443 2.995 -5.729 1.00 94.69 69 PRO A N 1
ATOM 512 C CA . PRO A 1 69 ? 17.363 2.304 -4.845 1.00 94.69 69 PRO A CA 1
ATOM 513 C C . PRO A 1 69 ? 18.310 1.386 -5.631 1.00 94.69 69 PRO A C 1
ATOM 515 O O . PRO A 1 69 ? 18.114 1.091 -6.814 1.00 94.69 69 PRO A O 1
ATOM 518 N N . THR A 1 70 ? 19.367 0.934 -4.961 1.00 96.38 70 THR A N 1
ATOM 519 C CA . THR A 1 70 ? 20.366 0.011 -5.531 1.00 96.38 70 THR A CA 1
ATOM 520 C C . THR A 1 70 ? 20.629 -1.161 -4.587 1.00 96.38 70 THR A C 1
ATOM 522 O O . THR A 1 70 ? 20.422 -1.003 -3.387 1.00 96.38 70 THR A O 1
ATOM 525 N N . PRO A 1 71 ? 21.106 -2.318 -5.078 1.00 97.62 71 PRO A N 1
ATOM 526 C CA . PRO A 1 71 ? 21.387 -3.479 -4.246 1.00 97.62 71 PRO A CA 1
ATOM 527 C C . PRO A 1 71 ? 22.310 -3.158 -3.066 1.00 97.62 71 PRO A C 1
ATOM 529 O O . PRO A 1 71 ? 23.421 -2.654 -3.258 1.00 97.62 71 PRO A O 1
ATOM 532 N N . ALA A 1 72 ? 21.869 -3.482 -1.848 1.00 93.38 72 ALA A N 1
ATOM 533 C CA . ALA A 1 72 ? 22.666 -3.322 -0.628 1.00 93.38 72 ALA A CA 1
ATOM 534 C C . ALA A 1 72 ? 23.775 -4.385 -0.506 1.00 93.38 72 ALA A C 1
ATOM 536 O O . ALA A 1 72 ? 24.817 -4.160 0.116 1.00 93.38 72 ALA A O 1
ATOM 537 N N . SER A 1 73 ? 23.564 -5.549 -1.118 1.00 92.25 73 SER A N 1
ATOM 538 C CA . SER A 1 73 ? 24.473 -6.691 -1.103 1.00 92.25 73 SER A CA 1
ATOM 539 C C . SER A 1 73 ? 24.548 -7.384 -2.474 1.00 92.25 73 SER A C 1
ATOM 541 O O . SER A 1 73 ? 24.218 -6.800 -3.506 1.00 92.25 73 SER A O 1
ATOM 543 N N . GLY A 1 74 ? 25.101 -8.599 -2.514 1.00 93.19 74 GLY A N 1
ATOM 544 C CA . GLY A 1 74 ? 25.372 -9.312 -3.762 1.00 93.19 74 GLY A CA 1
ATOM 545 C C . GLY A 1 74 ? 24.101 -9.724 -4.506 1.00 93.19 74 GLY A C 1
ATOM 546 O O . GLY A 1 74 ? 23.112 -10.095 -3.891 1.00 93.19 74 GLY A O 1
ATOM 547 N N . LEU A 1 75 ? 24.173 -9.701 -5.836 1.00 98.00 75 LEU A N 1
ATOM 548 C CA . LEU A 1 75 ? 23.143 -10.228 -6.730 1.00 98.00 75 LEU A CA 1
ATOM 549 C C . LEU A 1 75 ? 23.483 -11.653 -7.176 1.00 98.00 75 LEU A C 1
ATOM 551 O O . LEU A 1 75 ? 24.664 -12.006 -7.299 1.00 98.00 75 LEU A O 1
ATOM 555 N N . VAL A 1 76 ? 22.458 -12.440 -7.491 1.00 98.06 76 VAL A N 1
ATOM 556 C CA . VAL A 1 76 ? 22.614 -13.750 -8.136 1.00 98.06 76 VAL A CA 1
ATOM 557 C C . VAL A 1 76 ? 22.725 -13.587 -9.652 1.00 98.06 76 VAL A C 1
ATOM 559 O O . VAL A 1 76 ? 22.464 -12.512 -10.195 1.00 98.06 76 VAL A O 1
ATOM 562 N N . VAL A 1 77 ? 23.168 -14.636 -10.349 1.00 98.25 77 VAL A N 1
ATOM 563 C CA . VAL A 1 77 ? 23.240 -14.654 -11.817 1.00 98.25 77 VAL A CA 1
ATOM 564 C C . VAL A 1 77 ? 22.325 -15.744 -12.351 1.00 98.25 77 VAL A C 1
ATOM 566 O O . VAL A 1 77 ? 22.614 -16.920 -12.144 1.00 98.25 77 VAL A O 1
ATOM 569 N N . GLN A 1 78 ? 21.302 -15.340 -13.101 1.00 97.88 78 GLN A N 1
ATOM 570 C CA . GLN A 1 78 ? 20.344 -16.218 -13.769 1.00 97.88 78 GLN A CA 1
ATOM 571 C C . GLN A 1 78 ? 20.348 -15.931 -15.272 1.00 97.88 78 GLN A C 1
ATOM 573 O O . GLN A 1 78 ? 20.371 -14.774 -15.689 1.00 97.88 78 GLN A O 1
ATOM 578 N N . ASP A 1 79 ? 20.431 -16.976 -16.101 1.00 96.38 79 ASP A N 1
ATOM 579 C CA . ASP A 1 79 ? 20.537 -16.866 -17.569 1.00 96.38 79 ASP A CA 1
ATOM 580 C C . ASP A 1 79 ? 21.612 -15.872 -18.063 1.00 96.38 79 ASP A C 1
ATOM 582 O O . ASP A 1 79 ? 21.482 -15.225 -19.102 1.00 96.38 79 ASP A O 1
ATOM 586 N N . GLY A 1 80 ? 22.709 -15.742 -17.308 1.00 97.50 80 GLY A N 1
ATOM 587 C CA . GLY A 1 80 ? 23.817 -14.833 -17.619 1.00 97.50 80 GLY A CA 1
ATOM 588 C C . GLY A 1 80 ? 23.596 -13.370 -17.220 1.00 97.50 80 GLY A C 1
ATOM 589 O O . GLY A 1 80 ? 24.441 -12.533 -17.540 1.00 97.50 80 GLY A O 1
ATOM 590 N N . HIS A 1 81 ? 22.517 -13.064 -16.502 1.00 98.44 81 HIS A N 1
ATOM 591 C CA . HIS A 1 81 ? 22.155 -11.723 -16.063 1.00 98.44 81 HIS A CA 1
ATOM 592 C C . HIS A 1 81 ? 22.143 -11.634 -14.537 1.00 98.44 81 HIS A C 1
ATOM 594 O O . HIS A 1 81 ? 21.712 -12.562 -13.860 1.00 98.44 81 HIS A O 1
ATOM 600 N N . SER A 1 82 ? 22.632 -10.522 -13.989 1.00 98.56 82 SER A N 1
ATOM 601 C CA . SER A 1 82 ? 22.541 -10.270 -12.550 1.00 98.56 82 SER A CA 1
ATOM 602 C C . SER A 1 82 ? 21.149 -9.781 -12.162 1.00 98.56 82 SER A C 1
ATOM 604 O O . SER A 1 82 ? 20.593 -8.937 -12.862 1.00 98.56 82 SER A O 1
ATOM 606 N N . MET A 1 83 ? 20.610 -10.274 -11.051 1.00 98.62 83 MET A N 1
ATOM 607 C CA . MET A 1 83 ? 19.320 -9.855 -10.489 1.00 98.62 83 MET A CA 1
ATOM 608 C C . MET A 1 83 ? 19.223 -10.237 -9.009 1.00 98.62 83 MET A C 1
ATOM 610 O O . MET A 1 83 ? 20.111 -10.911 -8.478 1.00 98.62 83 MET A O 1
ATOM 614 N N . GLN A 1 84 ? 18.177 -9.766 -8.339 1.00 98.38 84 GLN A N 1
ATOM 615 C CA . GLN A 1 84 ? 17.863 -10.171 -6.967 1.00 98.38 84 GLN A CA 1
ATOM 616 C C . GLN A 1 84 ? 17.465 -11.653 -6.931 1.00 98.38 84 GLN A C 1
ATOM 618 O O . GLN A 1 84 ? 17.014 -12.196 -7.938 1.00 98.38 84 GLN A O 1
ATOM 623 N N . GLU A 1 85 ? 17.659 -12.318 -5.791 1.00 94.19 85 GLU A N 1
ATOM 624 C CA . GLU A 1 85 ? 17.351 -13.751 -5.649 1.00 94.19 85 GLU A CA 1
ATOM 625 C C . GLU A 1 85 ? 15.864 -14.033 -5.906 1.00 94.19 85 GLU A C 1
ATOM 627 O O . GLU A 1 85 ? 15.550 -14.856 -6.761 1.00 94.19 85 GLU A O 1
ATOM 632 N N . ALA A 1 86 ? 14.967 -13.243 -5.304 1.00 91.06 86 ALA A N 1
ATOM 633 C CA . ALA A 1 86 ? 13.525 -13.349 -5.530 1.00 91.06 86 ALA A CA 1
ATOM 634 C C . ALA A 1 86 ? 13.138 -13.179 -7.014 1.00 91.06 86 ALA A C 1
ATOM 636 O O . ALA A 1 86 ? 12.350 -13.958 -7.544 1.00 91.06 86 ALA A O 1
ATOM 637 N N . THR A 1 87 ? 13.759 -12.230 -7.729 1.00 98.25 87 THR A N 1
ATOM 638 C CA . THR A 1 87 ? 13.545 -12.050 -9.176 1.00 98.25 87 THR A CA 1
ATOM 639 C C . THR A 1 87 ? 13.972 -13.274 -9.982 1.00 98.25 87 THR A C 1
ATOM 641 O O . THR A 1 87 ? 13.339 -13.592 -10.987 1.00 98.25 87 THR A O 1
ATOM 644 N N . ALA A 1 88 ? 15.059 -13.947 -9.587 1.00 97.88 88 ALA A N 1
ATOM 645 C CA . ALA A 1 88 ? 15.544 -15.136 -10.283 1.00 97.88 88 ALA A CA 1
ATOM 646 C C . ALA A 1 88 ? 14.567 -16.307 -10.126 1.00 97.88 88 ALA A C 1
ATOM 648 O O . ALA A 1 88 ? 14.210 -16.928 -11.128 1.00 97.88 88 ALA A O 1
ATOM 649 N N . ASP A 1 89 ? 14.089 -16.551 -8.906 1.00 91.69 89 ASP A N 1
ATOM 650 C CA . ASP A 1 89 ? 13.104 -17.598 -8.615 1.00 91.69 89 ASP A CA 1
ATOM 651 C C . ASP A 1 89 ? 11.775 -17.331 -9.344 1.00 91.69 89 ASP A C 1
ATOM 653 O O . ASP A 1 89 ? 11.214 -18.212 -10.008 1.00 91.69 89 ASP A O 1
ATOM 657 N N . ALA A 1 90 ? 11.309 -16.082 -9.300 1.00 95.94 90 ALA A N 1
ATOM 658 C CA . ALA A 1 90 ? 10.129 -15.623 -10.023 1.00 95.94 90 ALA A CA 1
ATOM 659 C C . ALA A 1 90 ? 10.278 -15.793 -11.544 1.00 95.94 90 ALA A C 1
ATOM 661 O O . ALA A 1 90 ? 9.364 -16.282 -12.215 1.00 95.94 90 ALA A O 1
ATOM 662 N N . TRP A 1 91 ? 11.441 -15.437 -12.101 1.00 98.50 91 TRP A N 1
ATOM 663 C CA . TRP A 1 91 ? 11.735 -15.589 -13.527 1.00 98.50 91 TRP A CA 1
ATOM 664 C C . TRP A 1 91 ? 11.705 -17.052 -13.971 1.00 98.50 91 TRP A C 1
ATOM 666 O O . TRP A 1 91 ? 11.118 -17.359 -15.010 1.00 98.50 91 TRP A O 1
ATOM 676 N N . GLU A 1 92 ? 12.296 -17.969 -13.199 1.00 97.69 92 GLU A N 1
ATOM 677 C CA . GLU A 1 92 ? 12.244 -19.404 -13.506 1.00 97.69 92 GLU A CA 1
ATOM 678 C C . GLU A 1 92 ? 10.798 -19.914 -13.560 1.00 97.69 92 GLU A C 1
ATOM 680 O O . GLU A 1 92 ? 10.429 -20.665 -14.471 1.00 97.69 92 GLU A O 1
ATOM 685 N N . SER A 1 93 ? 9.967 -19.459 -12.620 1.00 95.69 93 SER A N 1
ATOM 686 C CA . SER A 1 93 ? 8.544 -19.793 -12.551 1.00 95.69 93 SER A CA 1
ATOM 687 C C . SER A 1 93 ? 7.771 -19.259 -13.769 1.00 95.69 93 SER A C 1
ATOM 689 O O . SER A 1 93 ? 7.098 -20.030 -14.464 1.00 95.69 93 SER A O 1
ATOM 691 N N . LEU A 1 94 ? 7.953 -17.977 -14.107 1.00 98.19 94 LEU A N 1
ATOM 692 C CA . LEU A 1 94 ? 7.328 -17.328 -15.264 1.00 98.19 94 LEU A CA 1
ATOM 693 C C . LEU A 1 94 ? 7.761 -17.968 -16.592 1.00 98.19 94 LEU A C 1
ATOM 695 O O . LEU A 1 94 ? 6.928 -18.248 -17.458 1.00 98.19 94 LEU A O 1
ATOM 699 N N . GLN A 1 95 ? 9.056 -18.249 -16.760 1.00 98.12 95 GLN A N 1
ATOM 700 C CA . GLN A 1 95 ? 9.586 -18.890 -17.966 1.00 98.12 95 GLN A CA 1
ATOM 701 C C . GLN A 1 95 ? 9.018 -20.306 -18.140 1.00 98.12 95 GLN A C 1
ATOM 703 O O . GLN A 1 95 ? 8.660 -20.699 -19.256 1.00 98.12 95 GLN A O 1
ATOM 708 N N . ALA A 1 96 ? 8.878 -21.072 -17.052 1.00 96.56 96 ALA A N 1
ATOM 709 C CA . ALA A 1 96 ? 8.257 -22.393 -17.088 1.00 96.56 96 ALA A CA 1
ATOM 710 C C . ALA A 1 96 ? 6.766 -22.329 -17.465 1.00 96.56 96 ALA A C 1
ATOM 712 O O . ALA A 1 96 ? 6.302 -23.151 -18.265 1.00 96.56 96 ALA A O 1
ATOM 713 N N . ALA A 1 97 ? 6.022 -21.351 -16.938 1.00 96.06 97 ALA A N 1
ATOM 714 C CA . ALA A 1 97 ? 4.617 -21.133 -17.278 1.00 96.06 97 ALA A CA 1
ATOM 715 C C . ALA A 1 97 ? 4.436 -20.732 -18.751 1.00 96.06 97 ALA A C 1
ATOM 717 O O . ALA A 1 97 ? 3.616 -21.330 -19.456 1.00 96.06 97 ALA A O 1
ATOM 718 N N . ALA A 1 98 ? 5.268 -19.814 -19.251 1.00 98.06 98 ALA A N 1
ATOM 719 C CA . ALA A 1 98 ? 5.292 -19.432 -20.660 1.00 98.06 98 ALA A CA 1
ATOM 720 C C . ALA A 1 98 ? 5.561 -20.649 -21.562 1.00 98.06 98 ALA A C 1
ATOM 722 O O . ALA A 1 98 ? 4.814 -20.904 -22.512 1.00 98.06 98 ALA A O 1
ATOM 723 N N . ALA A 1 99 ? 6.563 -21.468 -21.220 1.00 98.19 99 ALA A N 1
ATOM 724 C CA . ALA A 1 99 ? 6.897 -22.684 -21.962 1.00 98.19 99 ALA A CA 1
ATOM 725 C C . ALA A 1 99 ? 5.743 -23.698 -21.969 1.00 98.19 99 ALA A C 1
ATOM 727 O O . ALA A 1 99 ? 5.451 -24.301 -23.006 1.00 98.19 99 ALA A O 1
ATOM 728 N N . ALA A 1 100 ? 5.046 -23.862 -20.841 1.00 96.94 100 ALA A N 1
ATOM 729 C CA . ALA A 1 100 ? 3.862 -24.713 -20.740 1.00 96.94 100 ALA A CA 1
ATOM 730 C C . ALA A 1 100 ? 2.688 -24.200 -21.596 1.00 96.94 100 ALA A C 1
ATOM 732 O O . ALA A 1 100 ? 1.932 -25.008 -22.145 1.00 96.94 100 ALA A O 1
ATOM 733 N N . ALA A 1 101 ? 2.566 -22.881 -21.761 1.00 96.75 101 ALA A N 1
ATOM 734 C CA . ALA A 1 101 ? 1.621 -22.237 -22.673 1.00 96.75 101 ALA A CA 1
ATOM 735 C C . ALA A 1 101 ? 2.068 -22.271 -24.153 1.00 96.75 101 ALA A C 1
ATOM 737 O O . ALA A 1 101 ? 1.284 -21.947 -25.043 1.00 96.75 101 ALA A O 1
ATOM 738 N N . GLY A 1 102 ? 3.284 -22.750 -24.443 1.00 98.12 102 GLY A N 1
ATOM 739 C CA . GLY A 1 102 ? 3.825 -22.875 -25.800 1.00 98.12 102 GLY A CA 1
ATOM 740 C C . GLY A 1 102 ? 4.606 -21.651 -26.283 1.00 98.12 102 GLY A C 1
ATOM 741 O O . GLY A 1 102 ? 4.829 -21.514 -27.489 1.00 98.12 102 GLY A O 1
ATOM 742 N N . HIS A 1 103 ? 5.029 -20.785 -25.364 1.00 98.12 103 HIS A N 1
ATOM 743 C CA . HIS A 1 103 ? 5.817 -19.585 -25.623 1.00 98.12 103 HIS A CA 1
ATOM 744 C C . HIS A 1 103 ? 7.240 -19.746 -25.080 1.00 98.12 103 HIS A C 1
ATOM 746 O O . HIS A 1 103 ? 7.443 -20.292 -24.005 1.00 98.12 103 HIS A O 1
ATOM 752 N N . ASP A 1 104 ? 8.235 -19.268 -25.821 1.00 97.62 104 ASP A N 1
ATOM 753 C CA . ASP A 1 104 ? 9.636 -19.289 -25.389 1.00 97.62 104 ASP A CA 1
ATOM 754 C C . ASP A 1 104 ? 10.100 -17.845 -25.178 1.00 97.62 104 ASP A C 1
ATOM 756 O O . ASP A 1 104 ? 10.145 -17.060 -26.135 1.00 97.62 104 ASP A O 1
ATOM 760 N N . ILE A 1 105 ? 10.378 -17.487 -23.924 1.00 98.56 105 ILE A N 1
ATOM 761 C CA . ILE A 1 105 ? 10.776 -16.142 -23.500 1.00 98.56 105 ILE A CA 1
ATOM 762 C C . ILE A 1 105 ? 12.167 -16.164 -22.866 1.00 98.56 105 ILE A C 1
ATOM 764 O O . ILE A 1 105 ? 12.541 -17.096 -22.153 1.00 98.56 105 ILE A O 1
ATOM 768 N N . VAL A 1 106 ? 12.943 -15.116 -23.130 1.00 98.56 106 VAL A N 1
ATOM 769 C CA . VAL A 1 106 ? 14.317 -14.961 -22.640 1.00 98.56 106 VAL A CA 1
ATOM 770 C C . VAL A 1 106 ? 14.551 -13.551 -22.114 1.00 98.56 106 VAL A C 1
ATOM 772 O O . VAL A 1 106 ? 13.987 -12.588 -22.641 1.00 98.56 106 VAL A O 1
ATOM 775 N N . ILE A 1 107 ? 15.451 -13.430 -21.139 1.00 98.62 107 ILE A N 1
ATOM 776 C CA . ILE A 1 107 ? 15.933 -12.135 -20.655 1.00 98.62 107 ILE A CA 1
ATOM 777 C C . ILE A 1 107 ? 16.810 -11.490 -21.732 1.00 98.62 107 ILE A C 1
ATOM 779 O O . ILE A 1 107 ? 17.752 -12.095 -22.258 1.00 98.62 107 ILE A O 1
ATOM 783 N N . HIS A 1 108 ? 16.493 -10.247 -22.071 1.00 98.12 108 HIS A N 1
ATOM 784 C CA . HIS A 1 108 ? 17.341 -9.367 -22.860 1.00 98.12 108 HIS A CA 1
ATOM 785 C C . HIS A 1 108 ? 18.294 -8.555 -21.981 1.00 98.12 108 HIS A C 1
ATOM 787 O O . HIS A 1 108 ? 19.449 -8.354 -22.365 1.00 98.12 108 HIS A O 1
ATOM 793 N N . SER A 1 109 ? 17.802 -8.078 -20.839 1.00 98.19 109 SER A N 1
ATOM 794 C CA . SER A 1 109 ? 18.535 -7.240 -19.896 1.00 98.19 109 SER A CA 1
ATOM 795 C C . SER A 1 109 ? 17.917 -7.359 -18.490 1.00 98.19 109 SER A C 1
ATOM 797 O O . SER A 1 109 ? 16.739 -7.667 -18.355 1.00 98.19 109 SER A O 1
ATOM 799 N N . ALA A 1 110 ? 18.726 -7.178 -17.443 1.00 98.44 110 ALA A N 1
ATOM 800 C CA . ALA A 1 110 ? 18.306 -7.220 -16.034 1.00 98.44 110 ALA A CA 1
ATOM 801 C C . ALA A 1 110 ? 19.073 -6.135 -15.259 1.00 98.44 110 ALA A C 1
ATOM 803 O O . ALA A 1 110 ? 19.170 -5.014 -15.755 1.00 98.44 110 ALA A O 1
ATOM 804 N N . HIS A 1 111 ? 19.683 -6.422 -14.103 1.00 98.56 111 HIS A N 1
ATOM 805 C CA . HIS A 1 111 ? 20.398 -5.400 -13.338 1.00 98.56 111 HIS A CA 1
ATOM 806 C C . HIS A 1 111 ? 21.430 -4.627 -14.179 1.00 98.56 111 HIS A C 1
ATOM 808 O O . HIS A 1 111 ? 22.330 -5.202 -14.807 1.00 98.56 111 HIS A O 1
ATOM 814 N N . ARG A 1 112 ? 21.352 -3.294 -14.107 1.00 97.38 112 ARG A N 1
ATOM 815 C CA . ARG A 1 112 ? 22.312 -2.364 -14.710 1.00 97.38 112 ARG A CA 1
ATOM 816 C C . ARG A 1 112 ? 22.869 -1.435 -13.644 1.00 97.38 112 ARG A C 1
ATOM 818 O O . ARG A 1 112 ? 22.127 -0.765 -12.938 1.00 97.38 112 ARG A O 1
ATOM 825 N N . SER A 1 113 ? 24.196 -1.315 -13.580 1.00 96.38 113 SER A N 1
ATOM 826 C CA . SER A 1 113 ? 24.828 -0.343 -12.681 1.00 96.38 113 SER A CA 1
ATOM 827 C C . SER A 1 113 ? 24.542 1.100 -13.120 1.00 96.38 113 SER A C 1
ATOM 829 O O . SER A 1 113 ? 24.414 1.375 -14.317 1.00 96.38 113 SER A O 1
ATOM 831 N N . VAL A 1 114 ? 24.548 2.047 -12.176 1.00 96.44 114 VAL A N 1
ATOM 832 C CA . VAL A 1 114 ? 24.436 3.495 -12.458 1.00 96.44 114 VAL A CA 1
ATOM 833 C C . VAL A 1 114 ? 25.480 3.961 -13.480 1.00 96.44 114 VAL A C 1
ATOM 835 O O . VAL A 1 114 ? 25.177 4.744 -14.378 1.00 96.44 114 VAL A O 1
ATOM 838 N N . ALA A 1 115 ? 26.706 3.432 -13.410 1.00 96.56 115 ALA A N 1
ATOM 839 C CA . ALA A 1 115 ? 27.767 3.759 -14.362 1.00 96.56 115 ALA A CA 1
ATOM 840 C C . ALA A 1 115 ? 27.473 3.241 -15.781 1.00 96.56 115 ALA A C 1
ATOM 842 O O . ALA A 1 115 ? 27.746 3.937 -16.760 1.00 96.56 115 ALA A O 1
ATOM 843 N N . THR A 1 116 ? 26.898 2.042 -15.899 1.00 97.06 116 THR A N 1
ATOM 844 C CA . THR A 1 116 ? 26.456 1.482 -17.184 1.00 97.06 116 THR A CA 1
ATOM 845 C C . THR A 1 116 ? 25.319 2.313 -17.766 1.00 97.06 116 THR A C 1
ATOM 847 O O . THR A 1 116 ? 25.381 2.689 -18.933 1.00 97.06 116 THR A O 1
ATOM 850 N N . GLN A 1 117 ? 24.327 2.668 -16.946 1.00 97.81 117 GLN A N 1
ATOM 851 C CA . GLN A 1 117 ? 23.202 3.500 -17.372 1.00 97.81 117 GLN A CA 1
ATOM 852 C C . GLN A 1 117 ? 23.662 4.877 -17.846 1.00 97.81 117 GLN A C 1
ATOM 854 O O . GLN A 1 117 ? 23.219 5.351 -18.886 1.00 97.81 117 GLN A O 1
ATOM 859 N N . LYS A 1 118 ? 24.637 5.478 -17.155 1.00 97.94 118 LYS A N 1
ATOM 860 C CA . LYS A 1 118 ? 25.262 6.739 -17.569 1.00 97.94 118 LYS A CA 1
ATOM 861 C C . LYS A 1 118 ? 25.907 6.639 -18.952 1.00 97.94 118 LYS A C 1
ATOM 863 O O . LYS A 1 118 ? 25.858 7.593 -19.721 1.00 97.94 118 LYS A O 1
ATOM 868 N N . ALA A 1 119 ? 26.541 5.509 -19.262 1.00 97.81 119 ALA A N 1
ATOM 869 C CA . ALA A 1 119 ? 27.149 5.290 -20.569 1.00 97.81 119 ALA A CA 1
ATOM 870 C C . ALA A 1 119 ? 26.096 5.127 -21.676 1.00 97.81 119 ALA A C 1
ATOM 872 O O . ALA A 1 119 ? 26.296 5.677 -22.753 1.00 97.81 119 ALA A O 1
ATOM 873 N N . ILE A 1 120 ? 24.992 4.421 -21.401 1.00 96.62 120 ILE A N 1
ATOM 874 C CA . ILE A 1 120 ? 23.864 4.255 -22.335 1.00 96.62 120 ILE A CA 1
ATOM 875 C C . ILE A 1 120 ? 23.205 5.609 -22.608 1.00 96.62 120 ILE A C 1
ATOM 877 O O . ILE A 1 120 ? 23.143 6.038 -23.752 1.00 96.62 120 ILE A O 1
ATOM 881 N N . PHE A 1 121 ? 22.821 6.329 -21.552 1.00 98.06 121 PHE A N 1
ATOM 882 C CA . PHE A 1 121 ? 22.161 7.628 -21.670 1.00 98.06 121 PHE A CA 1
ATOM 883 C C . PHE A 1 121 ? 23.000 8.629 -22.480 1.00 98.06 121 PHE A C 1
ATOM 885 O O . PHE A 1 121 ? 22.509 9.263 -23.406 1.00 98.06 121 PHE A O 1
ATOM 892 N N . ASN A 1 122 ? 24.299 8.740 -22.179 1.00 97.75 122 ASN A N 1
ATOM 893 C CA . ASN A 1 122 ? 25.189 9.654 -22.900 1.00 97.75 122 ASN A CA 1
ATOM 894 C C . ASN A 1 122 ? 25.504 9.218 -24.338 1.00 97.75 122 ASN A C 1
ATOM 896 O O . ASN A 1 122 ? 25.972 10.045 -25.117 1.00 97.75 122 ASN A O 1
ATOM 900 N N . ALA A 1 123 ? 25.342 7.936 -24.674 1.00 97.44 123 ALA A N 1
ATOM 901 C CA . ALA A 1 123 ? 25.545 7.466 -26.041 1.00 97.44 123 ALA A CA 1
ATOM 902 C C . ALA A 1 123 ? 24.399 7.906 -26.963 1.00 97.44 123 ALA A C 1
ATOM 904 O O . ALA A 1 123 ? 24.662 8.209 -28.127 1.00 97.44 123 ALA A O 1
ATOM 905 N N . ASP A 1 124 ? 23.182 7.984 -26.423 1.00 96.19 124 ASP A N 1
ATOM 906 C CA . ASP A 1 124 ? 21.969 8.333 -27.168 1.00 96.19 124 ASP A CA 1
ATOM 907 C C . ASP A 1 124 ? 21.618 9.827 -27.104 1.00 96.19 124 ASP A C 1
ATOM 909 O O . ASP A 1 124 ? 20.950 10.338 -28.002 1.00 96.19 124 ASP A O 1
ATOM 913 N N . LEU A 1 125 ? 22.128 10.561 -26.106 1.00 97.62 125 LEU A N 1
ATOM 914 C CA . LEU A 1 125 ? 21.926 12.006 -25.995 1.00 97.62 125 LEU A CA 1
ATOM 915 C C . LEU A 1 125 ? 22.604 12.781 -27.145 1.00 97.62 125 LEU A C 1
ATOM 917 O O . LEU A 1 125 ? 23.784 13.138 -27.076 1.00 97.62 125 LEU A O 1
ATOM 921 N N . ASP A 1 126 ? 21.833 13.120 -28.182 1.00 94.94 126 ASP A N 1
ATOM 922 C CA . ASP A 1 126 ? 22.294 13.886 -29.351 1.00 94.94 126 ASP A CA 1
ATOM 923 C C . ASP A 1 126 ? 22.054 15.402 -29.201 1.00 94.94 126 ASP A C 1
ATOM 925 O O . ASP A 1 126 ? 21.281 16.041 -29.920 1.00 94.94 126 ASP A O 1
ATOM 929 N N . GLY A 1 127 ? 22.737 16.002 -28.222 1.00 94.06 127 GLY A N 1
ATOM 930 C CA . GLY A 1 127 ? 22.774 17.451 -28.012 1.00 94.06 127 GLY A CA 1
ATOM 931 C C . GLY A 1 127 ? 22.138 17.922 -26.704 1.00 94.06 127 GLY A C 1
ATOM 932 O O . GLY A 1 127 ? 21.859 17.145 -25.803 1.00 94.06 127 GLY A O 1
ATOM 933 N N . SER A 1 128 ? 21.957 19.240 -26.577 1.00 96.19 128 SER A N 1
ATOM 934 C CA . SER A 1 128 ? 21.542 19.900 -25.325 1.00 96.19 128 SER A CA 1
ATOM 935 C C . SER A 1 128 ? 20.187 20.607 -25.399 1.00 96.19 128 SER A C 1
ATOM 937 O O . SER A 1 128 ? 19.833 21.375 -24.507 1.00 96.19 128 SER A O 1
ATOM 939 N N . SER A 1 129 ? 19.444 20.415 -26.491 1.00 98.12 129 SER A N 1
ATOM 940 C CA . SER A 1 129 ? 18.100 20.981 -26.621 1.00 98.12 129 SER A CA 1
ATOM 941 C C . SER A 1 129 ? 17.082 20.151 -25.847 1.00 98.12 129 SER A C 1
ATOM 943 O O . SER A 1 129 ? 17.218 18.932 -25.798 1.00 98.12 129 SER A O 1
ATOM 945 N N . ASP A 1 130 ? 16.016 20.782 -25.353 1.00 98.31 130 ASP A N 1
ATOM 946 C CA . ASP A 1 130 ? 14.903 20.069 -24.714 1.00 98.31 130 ASP A CA 1
ATOM 947 C C . ASP A 1 130 ? 14.337 18.946 -25.597 1.00 98.31 130 ASP A C 1
ATOM 949 O O . ASP A 1 130 ? 13.928 17.921 -25.073 1.00 98.31 130 ASP A O 1
ATOM 953 N N . ALA A 1 131 ? 14.332 19.109 -26.926 1.00 98.12 131 ALA A N 1
ATOM 954 C CA . ALA A 1 131 ? 13.898 18.059 -27.849 1.00 98.12 131 ALA A CA 1
ATOM 955 C C . ALA A 1 131 ? 14.816 16.827 -27.777 1.00 98.12 131 ALA A C 1
ATOM 957 O O . ALA A 1 131 ? 14.330 15.734 -27.543 1.00 98.12 131 ALA A O 1
ATOM 958 N N . ALA A 1 132 ? 16.136 17.019 -27.864 1.00 97.94 132 ALA A N 1
ATOM 959 C CA . ALA A 1 132 ? 17.109 15.927 -27.748 1.00 97.94 132 ALA A CA 1
ATOM 960 C C . ALA A 1 132 ? 17.064 15.239 -26.370 1.00 97.94 132 ALA A C 1
ATOM 962 O O . ALA A 1 132 ? 17.188 14.019 -26.275 1.00 97.94 132 ALA A O 1
ATOM 963 N N . ILE A 1 133 ? 16.859 16.019 -25.302 1.00 98.50 133 ILE A N 1
ATOM 964 C CA . ILE A 1 133 ? 16.684 15.484 -23.947 1.00 98.50 133 ILE A CA 1
ATOM 965 C C . ILE A 1 133 ? 15.410 14.634 -23.877 1.00 98.50 133 ILE A C 1
ATOM 967 O O . ILE A 1 133 ? 15.463 13.520 -23.370 1.00 98.50 133 ILE A O 1
ATOM 971 N N . ASN A 1 134 ? 14.284 15.126 -24.407 1.00 98.00 134 ASN A N 1
ATOM 972 C CA . ASN A 1 134 ? 13.031 14.370 -24.429 1.00 98.00 134 ASN A CA 1
ATOM 973 C C . ASN A 1 134 ? 13.135 13.098 -25.274 1.00 98.00 134 ASN A C 1
ATOM 975 O O . ASN A 1 134 ? 12.744 12.051 -24.781 1.00 98.00 134 ASN A O 1
ATOM 979 N N . ASP A 1 135 ? 13.729 13.168 -26.467 1.00 98.00 135 ASP A N 1
ATOM 980 C CA . ASP A 1 135 ? 13.930 12.000 -27.335 1.00 98.00 135 ASP A CA 1
ATOM 981 C C . ASP A 1 135 ? 14.765 10.913 -26.626 1.00 98.00 135 ASP A C 1
ATOM 983 O O . ASP A 1 135 ? 14.505 9.723 -26.779 1.00 98.00 135 ASP A O 1
ATOM 987 N N . THR A 1 136 ? 15.750 11.308 -25.808 1.00 98.25 136 THR A N 1
ATOM 988 C CA . THR A 1 136 ? 16.550 10.364 -25.004 1.00 98.25 136 THR A CA 1
ATOM 989 C C . THR A 1 136 ? 15.733 9.786 -23.846 1.00 98.25 136 THR A C 1
ATOM 991 O O . THR A 1 136 ? 15.739 8.578 -23.615 1.00 98.25 136 THR A O 1
ATOM 994 N N . LEU A 1 137 ? 15.005 10.644 -23.127 1.00 98.38 137 LEU A N 1
ATOM 995 C CA . LEU A 1 137 ? 14.135 10.261 -22.011 1.00 98.38 137 LEU A CA 1
ATOM 996 C C . LEU A 1 137 ? 12.915 9.445 -22.454 1.00 98.38 137 LEU A C 1
ATOM 998 O O . LEU A 1 137 ? 12.232 8.889 -21.612 1.00 98.38 137 LEU A O 1
ATOM 1002 N N . ASP A 1 138 ? 12.617 9.342 -23.745 1.00 96.81 138 ASP A N 1
ATOM 1003 C CA . ASP A 1 138 ? 11.555 8.454 -24.223 1.00 96.81 138 ASP A CA 1
ATOM 1004 C C . ASP A 1 138 ? 11.906 6.972 -24.048 1.00 96.81 138 ASP A C 1
ATOM 1006 O O . ASP A 1 138 ? 10.995 6.163 -23.904 1.00 96.81 138 ASP A O 1
ATOM 1010 N N . PHE A 1 139 ? 13.200 6.632 -24.000 1.00 94.19 139 PHE A N 1
ATOM 1011 C CA . PHE A 1 139 ? 13.680 5.242 -23.964 1.00 94.19 139 PHE A CA 1
ATOM 1012 C C . PHE A 1 139 ? 14.733 4.974 -22.884 1.00 94.19 139 PHE A C 1
ATOM 1014 O O . PHE A 1 139 ? 15.047 3.826 -22.566 1.00 94.19 139 PHE A O 1
ATOM 1021 N N . HIS A 1 140 ? 15.371 6.016 -22.347 1.00 96.19 140 HIS A N 1
ATOM 1022 C CA . HIS A 1 140 ? 16.494 5.863 -21.433 1.00 96.19 140 HIS A CA 1
ATOM 1023 C C . HIS A 1 140 ? 16.326 6.728 -20.195 1.00 96.19 140 HIS A C 1
ATOM 1025 O O . HIS A 1 140 ? 16.480 7.947 -20.225 1.00 96.19 140 HIS A O 1
ATOM 1031 N N . ALA A 1 141 ? 16.112 6.061 -19.061 1.00 97.50 141 ALA A N 1
ATOM 1032 C CA . ALA A 1 141 ? 16.153 6.709 -17.761 1.00 97.50 141 ALA A CA 1
ATOM 1033 C C . ALA A 1 141 ? 17.537 7.339 -17.494 1.00 97.50 141 ALA A C 1
ATOM 1035 O O . ALA A 1 141 ? 18.565 6.705 -17.795 1.00 97.50 141 ALA A O 1
ATOM 1036 N N . PRO A 1 142 ? 17.599 8.529 -16.868 1.00 98.06 142 PRO A N 1
ATOM 1037 C CA . PRO A 1 142 ? 18.841 9.082 -16.343 1.00 98.06 142 PRO A CA 1
ATOM 1038 C C . PRO A 1 142 ? 19.552 8.101 -15.392 1.00 98.06 142 PRO A C 1
ATOM 1040 O O . PRO A 1 142 ? 18.901 7.283 -14.733 1.00 98.06 142 PRO A O 1
ATOM 1043 N N . PRO A 1 143 ? 20.891 8.160 -15.274 1.00 97.88 143 PRO A N 1
ATOM 1044 C CA . PRO A 1 143 ? 21.617 7.318 -14.329 1.00 97.88 143 PRO A CA 1
ATOM 1045 C C . PRO A 1 143 ? 21.178 7.607 -12.891 1.00 97.88 143 PRO A C 1
ATOM 1047 O O . PRO A 1 143 ? 21.283 8.736 -12.420 1.00 97.88 143 PRO A O 1
ATOM 1050 N N . GLY A 1 144 ? 20.728 6.567 -12.192 1.00 97.19 144 GLY A N 1
ATOM 1051 C CA . GLY A 1 144 ? 20.123 6.666 -10.865 1.00 97.19 144 GLY A CA 1
ATOM 1052 C C . GLY A 1 144 ? 18.595 6.596 -10.872 1.00 97.19 144 GLY A C 1
ATOM 1053 O O . GLY A 1 144 ? 18.032 6.375 -9.812 1.00 97.19 144 GLY A O 1
ATOM 1054 N N . ALA A 1 145 ? 17.933 6.699 -12.031 1.00 97.75 145 ALA A N 1
ATOM 1055 C CA . ALA A 1 145 ? 16.468 6.663 -12.149 1.00 97.75 145 ALA A CA 1
ATOM 1056 C C . ALA A 1 145 ? 15.910 5.424 -12.886 1.00 97.75 145 ALA A C 1
ATOM 1058 O O . ALA A 1 145 ? 14.699 5.269 -13.021 1.00 97.75 145 ALA A O 1
ATOM 1059 N N . SER A 1 146 ? 16.771 4.525 -13.380 1.00 97.69 146 SER A N 1
ATOM 1060 C CA . SER A 1 146 ? 16.336 3.279 -14.032 1.00 97.69 146 SER A CA 1
ATOM 1061 C C . SER A 1 146 ? 15.891 2.235 -13.008 1.00 97.69 146 SER A C 1
ATOM 1063 O O . SER A 1 146 ? 16.627 1.963 -12.060 1.00 97.69 146 SER A O 1
ATOM 1065 N N . ARG A 1 147 ? 14.748 1.574 -13.233 1.00 97.31 147 ARG A N 1
ATOM 1066 C CA . ARG A 1 147 ? 14.297 0.445 -12.397 1.00 97.31 147 ARG A CA 1
ATOM 1067 C C . ARG A 1 147 ? 15.243 -0.757 -12.466 1.00 97.31 147 ARG A C 1
ATOM 1069 O O . ARG A 1 147 ? 15.406 -1.465 -11.483 1.00 97.31 147 ARG A O 1
ATOM 1076 N N . HIS A 1 148 ? 16.019 -0.908 -13.540 1.00 98.38 148 HIS A N 1
ATOM 1077 C CA . HIS A 1 148 ? 17.105 -1.895 -13.600 1.00 98.38 148 HIS A CA 1
ATOM 1078 C C . HIS A 1 148 ? 18.212 -1.680 -12.560 1.00 98.38 148 HIS A C 1
ATOM 1080 O O . HIS A 1 148 ? 19.024 -2.581 -12.342 1.00 98.38 148 HIS A O 1
ATOM 1086 N N . HIS A 1 149 ? 18.289 -0.512 -11.915 1.00 98.19 149 HIS A N 1
ATOM 1087 C CA . HIS A 1 149 ? 19.214 -0.310 -10.804 1.00 98.19 149 HIS A CA 1
ATOM 1088 C C . HIS A 1 149 ? 18.883 -1.172 -9.598 1.00 98.19 149 HIS A C 1
ATOM 1090 O O . HIS A 1 149 ? 19.817 -1.554 -8.905 1.00 98.19 149 HIS A O 1
ATOM 1096 N N . THR A 1 150 ? 17.613 -1.520 -9.380 1.00 98.12 150 THR A N 1
ATOM 1097 C CA . THR A 1 150 ? 17.170 -2.270 -8.195 1.00 98.12 150 THR A CA 1
ATOM 1098 C C . THR A 1 150 ? 17.549 -3.750 -8.267 1.00 98.12 150 THR A C 1
ATOM 1100 O O . THR A 1 150 ? 17.713 -4.407 -7.242 1.00 98.12 150 THR A O 1
ATOM 1103 N N . GLY A 1 151 ? 17.719 -4.278 -9.485 1.00 98.25 151 GLY A N 1
ATOM 1104 C CA . GLY A 1 151 ? 17.864 -5.712 -9.742 1.00 98.25 151 GLY A CA 1
ATOM 1105 C C . GLY A 1 151 ? 16.542 -6.491 -9.748 1.00 98.25 151 GLY A C 1
ATOM 1106 O O . GLY A 1 151 ? 16.585 -7.715 -9.879 1.00 98.25 151 GLY A O 1
ATOM 1107 N N . TYR A 1 152 ? 15.402 -5.798 -9.649 1.00 98.69 152 TYR A N 1
ATOM 1108 C CA . TYR A 1 152 ? 14.053 -6.369 -9.743 1.00 98.69 152 TYR A CA 1
ATOM 1109 C C . TYR A 1 152 ? 13.413 -6.236 -11.137 1.00 98.69 152 TYR A C 1
ATOM 1111 O O . TYR A 1 152 ? 12.460 -6.947 -11.434 1.00 98.69 152 TYR A O 1
ATOM 1119 N N . ALA A 1 153 ? 13.946 -5.380 -12.019 1.00 98.62 153 ALA A N 1
ATOM 1120 C CA . ALA A 1 153 ? 13.433 -5.201 -13.383 1.00 98.62 153 ALA A CA 1
ATOM 1121 C C . ALA A 1 153 ? 14.143 -6.083 -14.426 1.00 98.62 153 ALA A C 1
ATOM 1123 O O . ALA A 1 153 ? 15.376 -6.219 -14.411 1.00 98.62 153 ALA A O 1
ATOM 1124 N N . LEU A 1 154 ? 13.359 -6.627 -15.358 1.00 98.81 154 LEU A N 1
ATOM 1125 C CA . LEU A 1 154 ? 13.781 -7.465 -16.475 1.00 98.81 154 LEU A CA 1
ATOM 1126 C C . LEU A 1 154 ? 13.217 -6.930 -17.794 1.00 98.81 154 LEU A C 1
ATOM 1128 O O . LEU A 1 154 ? 12.018 -6.710 -17.921 1.00 98.81 154 LEU A O 1
ATOM 1132 N N . ASP A 1 155 ? 14.071 -6.854 -18.809 1.00 98.69 155 ASP A N 1
ATOM 1133 C CA . ASP A 1 155 ? 13.652 -6.733 -20.202 1.00 98.69 155 ASP A CA 1
ATOM 1134 C C . ASP A 1 155 ? 13.448 -8.135 -20.774 1.00 98.69 155 ASP A C 1
ATOM 1136 O O . ASP A 1 155 ? 14.404 -8.912 -20.881 1.00 98.69 155 ASP A O 1
ATOM 1140 N N . ILE A 1 156 ? 12.227 -8.460 -21.185 1.00 98.50 156 ILE A N 1
ATOM 1141 C CA . ILE A 1 156 ? 11.836 -9.774 -21.698 1.00 98.50 156 ILE A CA 1
ATOM 1142 C C . ILE A 1 156 ? 11.590 -9.693 -23.204 1.00 98.50 156 ILE A C 1
ATOM 1144 O O . ILE A 1 156 ? 11.065 -8.719 -23.740 1.00 98.50 156 ILE A O 1
ATOM 1148 N N . LYS A 1 157 ? 11.966 -10.750 -23.926 1.00 98.31 157 LYS A N 1
ATOM 1149 C CA . LYS A 1 157 ? 11.623 -10.906 -25.342 1.00 98.31 157 LYS A CA 1
ATOM 1150 C C . LYS A 1 157 ? 11.340 -12.358 -25.700 1.00 98.31 157 LYS A C 1
ATOM 1152 O O . LYS A 1 157 ? 11.796 -13.280 -25.027 1.00 98.31 157 LYS A O 1
ATOM 1157 N N . ALA A 1 158 ? 10.691 -12.573 -26.841 1.00 98.00 158 ALA A N 1
ATOM 1158 C CA . ALA A 1 158 ? 10.584 -13.907 -27.421 1.00 98.00 158 ALA A CA 1
ATOM 1159 C C . ALA A 1 158 ? 11.966 -14.439 -27.846 1.00 98.00 158 ALA A C 1
ATOM 1161 O O . ALA A 1 158 ? 12.798 -13.705 -28.402 1.00 98.00 158 ALA A O 1
ATOM 1162 N N . ALA A 1 159 ? 12.209 -15.730 -27.629 1.00 97.00 159 ALA A N 1
ATOM 1163 C CA . ALA A 1 159 ? 13.446 -16.387 -28.031 1.00 97.00 159 ALA A CA 1
ATOM 1164 C C . ALA A 1 159 ? 13.697 -16.229 -29.543 1.00 97.00 159 ALA A C 1
ATOM 1166 O O . ALA A 1 159 ? 12.829 -16.461 -30.383 1.00 97.00 159 ALA A O 1
ATOM 1167 N N . GLY A 1 160 ? 14.904 -15.785 -29.907 1.00 94.81 160 GLY A N 1
ATOM 1168 C CA . GLY A 1 160 ? 15.266 -15.479 -31.298 1.00 94.81 160 GLY A CA 1
ATOM 1169 C C . GLY A 1 160 ? 14.667 -14.183 -31.870 1.00 94.81 160 GLY A C 1
ATOM 1170 O O . GLY A 1 160 ? 15.002 -13.825 -32.999 1.00 94.81 160 GLY A O 1
ATOM 1171 N N . GLY A 1 161 ? 13.835 -13.467 -31.107 1.00 95.44 161 GLY A N 1
ATOM 1172 C CA . GLY A 1 161 ? 13.243 -12.181 -31.477 1.00 95.44 161 GLY A CA 1
ATOM 1173 C C . GLY A 1 161 ? 14.086 -10.959 -31.091 1.00 95.44 161 GLY A C 1
ATOM 1174 O O . GLY A 1 161 ? 15.189 -11.062 -30.531 1.00 95.44 161 GLY A O 1
ATOM 1175 N N . THR A 1 162 ? 13.539 -9.781 -31.394 1.00 97.12 162 THR A N 1
ATOM 1176 C CA . THR A 1 162 ? 14.063 -8.454 -31.026 1.00 97.12 162 THR A CA 1
ATOM 1177 C C . THR A 1 162 ? 13.254 -7.853 -29.882 1.00 97.12 162 THR A C 1
ATOM 1179 O O . THR A 1 162 ? 12.080 -8.178 -29.747 1.00 97.12 162 THR A O 1
ATOM 1182 N N . ILE A 1 163 ? 13.858 -6.948 -29.107 1.00 94.94 163 ILE A N 1
ATOM 1183 C CA . ILE A 1 163 ? 13.202 -6.311 -27.956 1.00 94.94 163 ILE A CA 1
ATOM 1184 C C . ILE A 1 163 ? 11.944 -5.529 -28.368 1.00 94.94 163 ILE A C 1
ATOM 1186 O O . ILE A 1 163 ? 10.840 -5.906 -27.998 1.00 94.94 163 ILE A O 1
ATOM 1190 N N . GLY A 1 164 ? 12.074 -4.582 -29.302 1.00 93.62 164 GLY A N 1
ATOM 1191 C CA . GLY A 1 164 ? 10.938 -3.820 -29.836 1.00 93.62 164 GLY A CA 1
ATOM 1192 C C . GLY A 1 164 ? 10.002 -4.610 -30.754 1.00 93.62 164 GLY A C 1
ATOM 1193 O O . GLY A 1 164 ? 9.100 -4.030 -31.329 1.00 93.62 164 GLY A O 1
ATOM 1194 N N . GLY A 1 165 ? 10.239 -5.913 -30.950 1.00 96.62 165 GLY A N 1
ATOM 1195 C CA . GLY A 1 165 ? 9.302 -6.788 -31.658 1.00 96.62 165 GLY A CA 1
ATOM 1196 C C . GLY A 1 165 ? 8.503 -7.680 -30.715 1.00 96.62 165 GLY A C 1
ATOM 1197 O O . GLY A 1 165 ? 7.760 -8.524 -31.201 1.00 96.62 165 GLY A O 1
ATOM 1198 N N . PHE A 1 166 ? 8.707 -7.569 -29.395 1.00 98.00 166 PHE A N 1
ATOM 1199 C CA . PHE A 1 166 ? 8.068 -8.440 -28.415 1.00 98.00 166 PHE A CA 1
ATOM 1200 C C . PHE A 1 166 ? 6.551 -8.234 -28.361 1.00 98.00 166 PHE A C 1
ATOM 1202 O O . PHE A 1 166 ? 5.836 -9.233 -28.350 1.00 98.00 166 PHE A O 1
ATOM 1209 N N . GLU A 1 167 ? 6.077 -6.985 -28.443 1.00 97.06 167 GLU A N 1
ATOM 1210 C CA . GLU A 1 167 ? 4.645 -6.631 -28.434 1.00 97.06 167 GLU A CA 1
ATOM 1211 C C . GLU A 1 167 ? 3.823 -7.345 -29.518 1.00 97.06 167 GLU A C 1
ATOM 1213 O O . GLU A 1 167 ? 2.669 -7.703 -29.303 1.00 97.06 167 GLU A O 1
ATOM 1218 N N . ASP A 1 168 ? 4.447 -7.637 -30.661 1.00 97.25 168 ASP A N 1
ATOM 1219 C CA . ASP A 1 168 ? 3.814 -8.298 -31.804 1.00 97.25 168 ASP A CA 1
ATOM 1220 C C . ASP A 1 168 ? 3.821 -9.837 -31.697 1.00 97.25 168 ASP A C 1
ATOM 1222 O O . ASP A 1 168 ? 3.468 -10.546 -32.649 1.00 97.25 168 ASP A O 1
ATOM 1226 N N . THR A 1 169 ? 4.286 -10.398 -30.579 1.00 98.31 169 THR A N 1
ATOM 1227 C CA . THR A 1 169 ? 4.423 -11.850 -30.408 1.00 98.31 169 THR A CA 1
ATOM 1228 C C . THR A 1 169 ? 3.257 -12.458 -29.645 1.00 98.31 169 THR A C 1
ATOM 1230 O O . THR A 1 169 ? 2.693 -11.854 -28.740 1.00 98.31 169 THR A O 1
ATOM 1233 N N . GLY A 1 170 ? 2.976 -13.737 -29.915 1.00 98.06 170 GLY A N 1
ATOM 1234 C CA . GLY A 1 170 ? 2.032 -14.501 -29.094 1.00 98.06 170 GLY A CA 1
ATOM 1235 C C . GLY A 1 170 ? 2.480 -14.650 -27.632 1.00 98.06 170 GLY A C 1
ATOM 1236 O O . GLY A 1 170 ? 1.651 -14.901 -26.773 1.00 98.06 170 GLY A O 1
ATOM 1237 N N . ALA A 1 171 ? 3.778 -14.491 -27.340 1.00 98.06 171 ALA A N 1
ATOM 1238 C CA . ALA A 1 171 ? 4.275 -14.485 -25.966 1.00 98.06 171 ALA A CA 1
ATOM 1239 C C . ALA A 1 171 ? 3.850 -13.212 -25.219 1.00 98.06 171 ALA A C 1
ATOM 1241 O O . ALA A 1 171 ? 3.458 -13.306 -24.060 1.00 98.06 171 ALA A O 1
ATOM 1242 N N . TYR A 1 172 ? 3.874 -12.052 -25.887 1.00 98.25 172 TYR A N 1
ATOM 1243 C CA . TYR A 1 172 ? 3.343 -10.819 -25.311 1.00 98.25 172 TYR A CA 1
ATOM 1244 C C . TYR A 1 172 ? 1.817 -10.861 -25.184 1.00 98.25 172 TYR A C 1
ATOM 1246 O O . TYR A 1 172 ? 1.282 -10.505 -24.139 1.00 98.25 172 TYR A O 1
ATOM 1254 N N . GLU A 1 173 ? 1.111 -11.376 -26.197 1.00 98.19 173 GLU A N 1
ATOM 1255 C CA . GLU A 1 173 ? -0.343 -11.604 -26.113 1.00 98.19 173 GLU A CA 1
ATOM 1256 C C . GLU A 1 173 ? -0.706 -12.484 -24.904 1.00 98.19 173 GLU A C 1
ATOM 1258 O O . GLU A 1 173 ? -1.675 -12.205 -24.208 1.00 98.19 173 GLU A O 1
ATOM 1263 N N . TRP A 1 174 ? 0.091 -13.519 -24.618 1.00 98.31 174 TRP A N 1
ATOM 1264 C CA . TRP A 1 174 ? -0.107 -14.375 -23.451 1.00 98.31 174 TRP A CA 1
ATOM 1265 C C . TRP A 1 174 ? 0.210 -13.663 -22.131 1.00 98.31 174 TRP A C 1
ATOM 1267 O O . TRP A 1 174 ? -0.624 -13.672 -21.229 1.00 98.31 174 TRP A O 1
ATOM 1277 N N . ILE A 1 175 ? 1.384 -13.038 -21.999 1.00 97.94 175 ILE A N 1
ATOM 1278 C CA . ILE A 1 175 ? 1.805 -12.439 -20.722 1.00 97.94 175 ILE A CA 1
ATOM 1279 C C . ILE A 1 175 ? 0.955 -11.218 -20.332 1.00 97.94 175 ILE A C 1
ATOM 1281 O O . ILE A 1 175 ? 0.778 -10.968 -19.147 1.00 97.94 175 ILE A O 1
ATOM 1285 N N . SER A 1 176 ? 0.403 -10.491 -21.312 1.00 97.12 176 SER A N 1
ATOM 1286 C CA . SER A 1 176 ? -0.467 -9.320 -21.100 1.00 97.12 176 SER A CA 1
ATOM 1287 C C . SER A 1 176 ? -1.960 -9.646 -21.001 1.00 97.12 176 SER A C 1
ATOM 1289 O O . SER A 1 176 ? -2.767 -8.755 -20.734 1.00 97.12 176 SER A O 1
ATOM 1291 N N . ALA A 1 177 ? -2.348 -10.909 -21.207 1.00 94.62 177 ALA A N 1
ATOM 1292 C CA . ALA A 1 177 ? -3.741 -11.324 -21.102 1.00 94.62 177 ALA A CA 1
ATOM 1293 C C . ALA A 1 177 ? -4.309 -11.052 -19.702 1.00 94.62 177 ALA A C 1
ATOM 1295 O O . ALA A 1 177 ? -3.592 -11.157 -18.707 1.00 94.62 177 ALA A O 1
ATOM 1296 N N . ASP A 1 178 ? -5.606 -10.736 -19.659 1.00 90.81 178 ASP A N 1
ATOM 1297 C CA . ASP A 1 178 ? -6.387 -10.568 -18.430 1.00 90.81 178 ASP A CA 1
ATOM 1298 C C . ASP A 1 178 ? -5.698 -9.641 -17.412 1.00 90.81 178 ASP A C 1
ATOM 1300 O O . ASP A 1 178 ? -5.497 -9.997 -16.260 1.00 90.81 178 ASP A O 1
ATOM 1304 N N . ASN A 1 179 ? -5.302 -8.449 -17.872 1.00 91.69 179 ASN A N 1
ATOM 1305 C CA . ASN A 1 179 ? -4.601 -7.444 -17.070 1.00 91.69 179 ASN A CA 1
ATOM 1306 C C . ASN A 1 179 ? -3.252 -7.917 -16.505 1.00 91.69 179 ASN A C 1
ATOM 1308 O O . ASN A 1 179 ? -2.92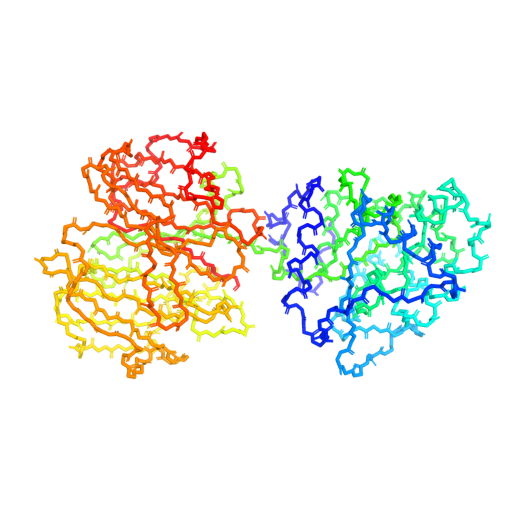6 -7.676 -15.350 1.00 91.69 179 ASN A O 1
ATOM 1312 N N . TYR A 1 180 ? -2.456 -8.593 -17.335 1.00 96.06 180 TYR A N 1
ATOM 1313 C CA . TYR A 1 180 ? -1.152 -9.140 -16.950 1.00 96.06 180 TYR A CA 1
ATOM 1314 C C . TYR A 1 180 ? -1.206 -10.220 -15.855 1.00 96.06 180 TYR A C 1
ATOM 1316 O O . TYR A 1 180 ? -0.172 -10.532 -15.264 1.00 96.06 180 TYR A O 1
ATOM 1324 N N . GLN A 1 181 ? -2.353 -10.877 -15.637 1.00 91.69 181 GLN A N 1
ATOM 1325 C CA . GLN A 1 181 ? -2.506 -11.915 -14.606 1.00 91.69 181 GLN A CA 1
ATOM 1326 C C . GLN A 1 181 ? -1.471 -13.049 -14.736 1.00 91.69 181 GLN A C 1
ATOM 1328 O O . GLN A 1 181 ? -0.996 -13.586 -13.738 1.00 91.69 181 GLN A O 1
ATOM 1333 N N . ASN A 1 182 ? -1.062 -13.398 -15.963 1.00 95.62 182 ASN A N 1
ATOM 1334 C CA . ASN A 1 182 ? -0.011 -14.400 -16.181 1.00 95.62 182 ASN A CA 1
ATOM 1335 C C . ASN A 1 182 ? 1.367 -13.949 -15.677 1.00 95.62 182 ASN A C 1
ATOM 1337 O O . ASN A 1 182 ? 2.153 -14.805 -15.294 1.00 95.62 182 ASN A O 1
ATOM 1341 N N . ALA A 1 183 ? 1.682 -12.651 -15.688 1.00 97.31 183 ALA A N 1
ATOM 1342 C CA . ALA A 1 183 ? 2.893 -12.120 -15.057 1.00 97.31 183 ALA A CA 1
ATOM 1343 C C . ALA A 1 183 ? 2.721 -12.028 -13.535 1.00 97.31 183 ALA A C 1
ATOM 1345 O O . ALA A 1 183 ? 3.598 -12.464 -12.786 1.00 97.31 183 ALA A O 1
ATOM 1346 N N . MET A 1 184 ? 1.561 -11.531 -13.098 1.00 94.12 184 MET A N 1
ATOM 1347 C CA . MET A 1 184 ? 1.241 -11.300 -11.692 1.00 94.12 184 MET A CA 1
ATOM 1348 C C . MET A 1 184 ? 1.277 -12.582 -10.861 1.00 94.12 184 MET A C 1
ATOM 1350 O O . MET A 1 184 ? 1.820 -12.572 -9.766 1.00 94.12 184 MET A O 1
ATOM 1354 N N . LEU A 1 185 ? 0.838 -13.717 -11.419 1.00 90.12 185 LEU A N 1
ATOM 1355 C CA . LEU A 1 185 ? 0.958 -15.055 -10.811 1.00 90.12 185 LEU A CA 1
ATOM 1356 C C . LEU A 1 185 ? 2.388 -15.448 -10.405 1.00 90.12 185 LEU A C 1
ATOM 1358 O O . LEU A 1 185 ? 2.578 -16.408 -9.658 1.00 90.12 185 LEU A O 1
ATOM 1362 N N . HIS A 1 186 ? 3.387 -14.742 -10.924 1.00 93.88 186 HIS A N 1
ATOM 1363 C CA . HIS A 1 186 ? 4.798 -14.948 -10.632 1.00 93.88 186 HIS A CA 1
ATOM 1364 C C . HIS A 1 186 ? 5.439 -13.720 -9.972 1.00 93.88 186 HIS A C 1
ATOM 1366 O O . HIS A 1 186 ? 6.661 -13.613 -9.967 1.00 93.88 186 HIS A O 1
ATOM 1372 N N . GLY A 1 187 ? 4.641 -12.796 -9.432 1.00 94.25 187 GLY A N 1
ATOM 1373 C CA . GLY A 1 187 ? 5.126 -11.599 -8.748 1.00 94.25 187 GLY A CA 1
ATOM 1374 C C . GLY A 1 187 ? 5.600 -10.485 -9.681 1.00 94.25 187 GLY A C 1
ATOM 1375 O O . GLY A 1 187 ? 6.313 -9.600 -9.220 1.00 94.25 187 GLY A O 1
ATOM 1376 N N . PHE A 1 188 ? 5.277 -10.523 -10.982 1.00 98.38 188 PHE A N 1
ATOM 1377 C CA . PHE A 1 188 ? 5.669 -9.487 -11.947 1.00 98.38 188 PHE A CA 1
ATOM 1378 C C . PHE A 1 188 ? 4.491 -8.615 -12.385 1.00 98.38 188 PHE A C 1
ATOM 1380 O O . PHE A 1 188 ? 3.423 -9.122 -12.718 1.00 98.38 188 PHE A O 1
ATOM 1387 N N . VAL A 1 189 ? 4.749 -7.319 -12.548 1.00 97.56 189 VAL A N 1
ATOM 1388 C CA . VAL A 1 189 ? 3.856 -6.364 -13.228 1.00 97.56 189 VAL A CA 1
ATOM 1389 C C . VAL A 1 189 ? 4.580 -5.710 -14.413 1.00 97.56 189 VAL A C 1
ATOM 1391 O O . VAL A 1 189 ? 5.820 -5.673 -14.431 1.00 97.56 189 VAL A O 1
ATOM 1394 N N . PRO A 1 190 ? 3.864 -5.217 -15.443 1.00 98.00 190 PRO A N 1
ATOM 1395 C CA . PRO A 1 190 ? 4.477 -4.367 -16.459 1.00 98.00 190 PRO A CA 1
ATOM 1396 C C . PRO A 1 190 ? 5.106 -3.142 -15.793 1.00 98.00 190 PRO A C 1
ATOM 1398 O O . PRO A 1 190 ? 4.478 -2.462 -14.989 1.00 98.00 190 PRO A O 1
ATOM 1401 N N . SER A 1 191 ? 6.353 -2.839 -16.146 1.00 96.38 191 SER A N 1
ATOM 1402 C CA . SER A 1 191 ? 7.040 -1.675 -15.597 1.00 96.38 191 SER A CA 1
ATOM 1403 C C . SER A 1 191 ? 6.403 -0.390 -16.136 1.00 96.38 191 SER A C 1
ATOM 1405 O O . SER A 1 191 ? 6.009 0.487 -15.367 1.00 96.38 191 SER A O 1
ATOM 1407 N N . TYR A 1 192 ? 6.239 -0.305 -17.459 1.00 96.75 192 TYR A N 1
ATOM 1408 C CA . TYR A 1 192 ? 5.741 0.902 -18.110 1.00 96.75 192 TYR A CA 1
ATOM 1409 C C . TYR A 1 192 ? 4.525 0.630 -19.019 1.00 96.75 192 TYR A C 1
ATOM 1411 O O . TYR A 1 192 ? 4.679 0.566 -20.246 1.00 96.75 192 TYR A O 1
ATOM 1419 N N . PRO A 1 193 ? 3.321 0.398 -18.458 1.00 95.56 193 PRO A N 1
ATOM 1420 C CA . PRO A 1 193 ? 2.120 0.092 -19.233 1.00 95.56 193 PRO A CA 1
ATOM 1421 C C . PRO A 1 193 ? 1.531 1.334 -19.933 1.00 95.56 193 PRO A C 1
ATOM 1423 O O . PRO A 1 193 ? 1.774 2.473 -19.531 1.00 95.56 193 PRO A O 1
ATOM 1426 N N . PRO A 1 194 ? 0.754 1.156 -21.018 1.00 93.44 194 PRO A N 1
ATOM 1427 C CA . PRO A 1 194 ? 0.334 2.255 -21.892 1.00 93.44 194 PRO A CA 1
ATOM 1428 C C . PRO A 1 194 ? -0.660 3.247 -21.277 1.00 93.44 194 PRO A C 1
ATOM 1430 O O . PRO A 1 194 ? -0.794 4.361 -21.786 1.00 93.44 194 PRO A O 1
ATOM 1433 N N . ASP A 1 195 ? -1.379 2.852 -20.234 1.00 92.06 195 ASP A N 1
ATOM 1434 C CA . ASP A 1 195 ? -2.382 3.662 -19.546 1.00 92.06 195 ASP A CA 1
ATOM 1435 C C . ASP A 1 195 ? -1.840 4.384 -18.302 1.00 92.06 195 ASP A C 1
ATOM 1437 O O . ASP A 1 195 ? -2.508 5.299 -17.816 1.00 92.06 195 ASP A O 1
ATOM 1441 N N . ALA A 1 196 ? -0.622 4.066 -17.846 1.00 90.06 196 ALA A N 1
ATOM 1442 C CA . ALA A 1 196 ? 0.005 4.743 -16.715 1.00 90.06 196 ALA A CA 1
ATOM 1443 C C . ALA A 1 196 ? 0.436 6.188 -17.060 1.00 90.06 196 ALA A C 1
ATOM 1445 O O . ALA A 1 196 ? 1.219 6.415 -17.998 1.00 90.06 196 ALA A O 1
ATOM 1446 N N . PRO A 1 197 ? -0.054 7.206 -16.326 1.00 83.69 197 PRO A N 1
ATOM 1447 C CA . PRO A 1 197 ? 0.337 8.593 -16.541 1.00 83.69 197 PRO A CA 1
ATOM 1448 C C . PRO A 1 197 ? 1.697 8.891 -15.896 1.00 83.69 197 PRO A C 1
ATOM 1450 O O . PRO A 1 197 ? 2.027 8.334 -14.861 1.00 83.69 197 PRO A O 1
ATOM 1453 N N . ASN A 1 198 ? 2.462 9.833 -16.465 1.00 87.94 198 ASN A N 1
ATOM 1454 C CA . ASN A 1 198 ? 3.687 10.381 -15.852 1.00 87.94 198 ASN A CA 1
ATOM 1455 C C . ASN A 1 198 ? 4.637 9.312 -15.267 1.00 87.94 198 ASN A C 1
ATOM 1457 O O . ASN A 1 198 ? 5.110 9.438 -14.148 1.00 87.94 198 ASN A O 1
ATOM 1461 N N . GLN A 1 199 ? 4.902 8.250 -16.020 1.00 91.06 199 GLN A N 1
ATOM 1462 C CA . GLN A 1 199 ? 5.678 7.092 -15.560 1.00 91.06 199 GLN A CA 1
ATOM 1463 C C . GLN A 1 199 ? 7.186 7.177 -15.871 1.00 91.06 199 GLN A C 1
ATOM 1465 O O . GLN A 1 199 ? 7.950 6.274 -15.535 1.00 91.06 199 GLN A O 1
ATOM 1470 N N . GLY A 1 200 ? 7.631 8.253 -16.529 1.00 94.50 200 GLY A N 1
ATOM 1471 C CA . GLY A 1 200 ? 8.993 8.425 -17.037 1.00 94.50 200 GLY A CA 1
ATOM 1472 C C . GLY A 1 200 ? 9.111 8.187 -18.552 1.00 94.50 200 GLY A C 1
ATOM 1473 O O . GLY A 1 200 ? 8.858 9.129 -19.325 1.00 94.50 200 GLY A O 1
ATOM 1474 N N . PRO A 1 201 ? 9.567 6.996 -18.995 1.00 96.25 201 PRO A N 1
ATOM 1475 C CA . PRO A 1 201 ? 9.732 6.683 -20.413 1.00 96.25 201 PRO A CA 1
ATOM 1476 C C . PRO A 1 201 ? 8.380 6.530 -21.122 1.00 96.25 201 PRO A C 1
ATOM 1478 O O . PRO A 1 201 ? 7.312 6.609 -20.510 1.00 96.25 201 PRO A O 1
ATOM 1481 N N . LEU A 1 202 ? 8.426 6.338 -22.442 1.00 96.56 202 LEU A N 1
ATOM 1482 C CA . LEU A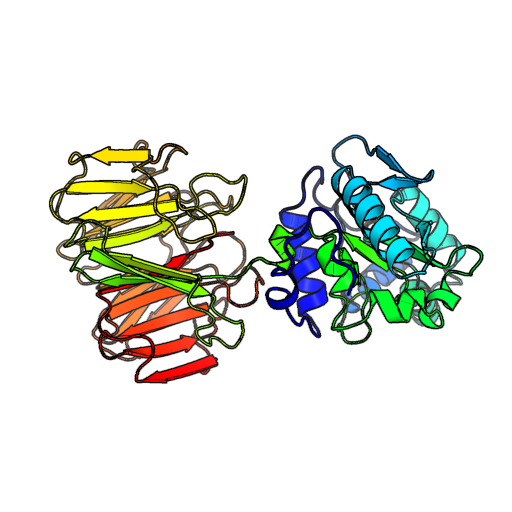 1 202 ? 7.268 5.839 -23.183 1.00 96.56 202 LEU A CA 1
ATOM 1483 C C . LEU A 1 202 ? 6.957 4.388 -22.770 1.00 96.56 202 LEU A C 1
ATOM 1485 O O . LEU A 1 202 ? 7.827 3.728 -22.207 1.00 96.56 202 LEU A O 1
ATOM 1489 N N . PRO A 1 203 ? 5.748 3.871 -23.058 1.00 97.19 203 PRO A N 1
ATOM 1490 C CA . PRO A 1 203 ? 5.398 2.499 -22.713 1.00 97.19 203 PRO A CA 1
ATOM 1491 C C . PRO A 1 203 ? 6.388 1.477 -23.278 1.00 97.19 203 PRO A C 1
ATOM 1493 O O . PRO A 1 203 ? 6.726 1.512 -24.465 1.00 97.19 203 PRO A O 1
ATOM 1496 N N . GLU A 1 204 ? 6.811 0.547 -22.426 1.00 97.19 204 GLU A N 1
ATOM 1497 C CA . GLU A 1 204 ? 7.820 -0.462 -22.741 1.00 97.19 204 GLU A CA 1
ATOM 1498 C C . GLU A 1 204 ? 7.216 -1.865 -22.585 1.00 97.19 204 GLU A C 1
ATOM 1500 O O . GLU A 1 204 ? 7.254 -2.442 -21.499 1.00 97.19 204 GLU A O 1
ATOM 1505 N N . PRO A 1 205 ? 6.667 -2.467 -23.658 1.00 97.50 205 PRO A N 1
ATOM 1506 C CA . PRO A 1 205 ? 5.987 -3.766 -23.587 1.00 97.50 205 PRO A CA 1
ATOM 1507 C C . PRO A 1 205 ? 6.908 -4.931 -23.186 1.00 97.50 205 PRO A C 1
ATOM 1509 O O . PRO A 1 205 ? 6.447 -6.051 -22.981 1.00 97.50 205 PRO A O 1
ATOM 1512 N N . TRP A 1 206 ? 8.215 -4.697 -23.118 1.00 98.38 206 TRP A N 1
ATOM 1513 C CA . TRP A 1 206 ? 9.218 -5.681 -22.738 1.00 98.38 206 TRP A CA 1
ATOM 1514 C C . TRP A 1 206 ? 9.667 -5.590 -21.280 1.00 98.38 206 TRP A C 1
ATOM 1516 O O . TRP A 1 206 ? 10.181 -6.592 -20.787 1.00 98.38 206 TRP A O 1
ATOM 1526 N N . GLU A 1 207 ? 9.525 -4.446 -20.601 1.00 98.50 207 GLU A N 1
ATOM 1527 C CA . GLU A 1 207 ? 10.067 -4.274 -19.248 1.00 98.50 207 GLU A CA 1
ATOM 1528 C C . GLU A 1 207 ? 9.023 -4.704 -18.207 1.00 98.50 207 GLU A C 1
ATOM 1530 O O . GLU A 1 207 ? 7.929 -4.143 -18.129 1.00 98.50 207 GLU A O 1
ATOM 1535 N N . PHE A 1 208 ? 9.370 -5.698 -17.393 1.00 98.69 208 PHE A N 1
ATOM 1536 C CA . PHE A 1 208 ? 8.572 -6.188 -16.269 1.00 98.69 208 PHE A CA 1
ATOM 1537 C C . PHE A 1 208 ? 9.380 -6.055 -14.985 1.00 98.69 208 PHE A C 1
ATOM 1539 O O . PHE A 1 208 ? 10.593 -6.276 -14.978 1.00 98.69 208 PHE A O 1
ATOM 1546 N N . VAL A 1 209 ? 8.714 -5.711 -13.891 1.00 98.56 209 VAL A N 1
ATOM 1547 C CA . VAL A 1 209 ? 9.342 -5.539 -12.580 1.00 98.56 209 VAL A CA 1
ATOM 1548 C C . VAL A 1 209 ? 8.738 -6.518 -11.590 1.00 98.56 209 VAL A C 1
ATOM 1550 O O . VAL A 1 209 ? 7.522 -6.691 -11.546 1.00 98.56 209 VAL A O 1
ATOM 1553 N N . TYR A 1 210 ? 9.605 -7.208 -10.852 1.00 98.38 210 TYR A N 1
ATOM 1554 C CA . TYR A 1 210 ? 9.181 -8.043 -9.740 1.00 98.38 210 TYR A CA 1
ATOM 1555 C C . TYR A 1 210 ? 8.752 -7.143 -8.583 1.00 98.38 210 TYR A C 1
ATOM 1557 O O . TYR A 1 210 ? 9.539 -6.302 -8.144 1.00 98.38 210 TYR A O 1
ATOM 1565 N N . VAL A 1 211 ? 7.522 -7.335 -8.126 1.00 93.75 211 VAL A N 1
ATOM 1566 C CA . VAL A 1 211 ? 6.910 -6.627 -6.997 1.00 93.75 211 VAL A CA 1
ATOM 1567 C C . VAL A 1 211 ? 6.591 -7.562 -5.826 1.00 93.75 211 VAL A C 1
ATOM 1569 O O . VAL A 1 211 ? 6.464 -7.090 -4.710 1.00 93.75 211 VAL A O 1
ATOM 1572 N N . GLY A 1 212 ? 6.584 -8.883 -6.045 1.00 86.19 212 GLY A N 1
ATOM 1573 C CA . GLY A 1 212 ? 6.168 -9.866 -5.037 1.00 86.19 212 GLY A CA 1
ATOM 1574 C C . GLY A 1 212 ? 4.715 -10.291 -5.222 1.00 86.19 212 GLY A C 1
ATOM 1575 O O . GLY A 1 212 ? 3.951 -9.600 -5.881 1.00 86.19 212 GLY A O 1
ATOM 1576 N N . LEU A 1 213 ? 4.353 -11.481 -4.732 1.00 78.69 213 LEU A N 1
ATOM 1577 C CA . LEU A 1 213 ? 2.949 -11.909 -4.730 1.00 78.69 213 LEU A CA 1
ATOM 1578 C C . LEU A 1 213 ? 2.170 -11.279 -3.582 1.00 78.69 213 LEU A C 1
ATOM 1580 O O . LEU A 1 213 ? 1.013 -10.970 -3.805 1.00 78.69 213 LEU A O 1
ATOM 1584 N N . GLU A 1 214 ? 2.817 -11.075 -2.432 1.00 72.94 214 GLU A N 1
ATOM 1585 C CA . GLU A 1 214 ? 2.263 -10.375 -1.265 1.00 72.94 214 GLU A CA 1
ATOM 1586 C C . GLU A 1 214 ? 1.750 -8.998 -1.702 1.00 72.94 214 GLU A C 1
ATOM 1588 O O . GLU A 1 214 ? 0.553 -8.827 -1.806 1.00 72.94 214 GLU A O 1
ATOM 1593 N N . VAL A 1 215 ? 2.615 -8.120 -2.219 1.00 77.94 215 VAL A N 1
ATOM 1594 C CA . VAL A 1 215 ? 2.228 -6.793 -2.759 1.00 77.94 215 VAL A CA 1
ATOM 1595 C C . VAL A 1 215 ? 1.162 -6.831 -3.872 1.00 77.94 215 VAL A C 1
ATOM 1597 O O . VAL A 1 215 ? 0.438 -5.872 -4.091 1.00 77.94 215 VAL A O 1
ATOM 1600 N N . ILE A 1 216 ? 1.075 -7.911 -4.657 1.00 80.88 216 ILE A N 1
ATOM 1601 C CA . ILE A 1 216 ? 0.059 -8.004 -5.723 1.00 80.88 216 ILE A CA 1
ATOM 1602 C C . ILE A 1 216 ? -1.298 -8.438 -5.181 1.00 80.88 216 ILE A C 1
ATOM 1604 O O . ILE A 1 216 ? -2.319 -8.103 -5.780 1.00 80.88 216 ILE A O 1
ATOM 1608 N N . LEU A 1 217 ? -1.297 -9.289 -4.164 1.00 71.56 217 LEU A N 1
ATOM 1609 C CA . LEU A 1 217 ? -2.502 -9.867 -3.593 1.00 71.56 217 LEU A CA 1
ATOM 1610 C C . LEU A 1 217 ? -2.967 -9.117 -2.352 1.00 71.56 217 LEU A C 1
ATOM 1612 O O . LEU A 1 217 ? -4.101 -9.375 -1.970 1.00 71.56 217 LEU A O 1
ATOM 1616 N N . ASP A 1 218 ? -2.132 -8.213 -1.828 1.00 68.38 218 ASP A N 1
ATOM 1617 C CA . ASP A 1 218 ? -2.394 -7.345 -0.687 1.00 68.38 218 ASP A CA 1
ATOM 1618 C C . ASP A 1 218 ? -3.807 -6.778 -0.820 1.00 68.38 218 ASP A C 1
ATOM 1620 O O . ASP A 1 218 ? -4.143 -6.061 -1.776 1.00 68.38 218 ASP A O 1
ATOM 1624 N N . SER A 1 219 ? -4.684 -7.267 0.051 1.00 68.38 219 SER A N 1
ATOM 1625 C CA . SER A 1 219 ? -6.084 -6.911 0.052 1.00 68.38 219 SER A CA 1
ATOM 1626 C C . SER A 1 219 ? -6.534 -6.718 1.476 1.00 68.38 219 SER A C 1
ATOM 1628 O O . SER A 1 219 ? -6.612 -7.658 2.251 1.00 68.38 219 SER A O 1
ATOM 1630 N N . ASP A 1 220 ? -6.930 -5.495 1.783 1.00 78.69 220 ASP A N 1
ATOM 1631 C CA . ASP A 1 220 ? -7.426 -5.184 3.103 1.00 78.69 220 ASP A CA 1
ATOM 1632 C C . ASP A 1 220 ? -8.736 -5.925 3.423 1.00 78.69 220 ASP A C 1
ATOM 1634 O O . ASP A 1 220 ? -9.716 -5.963 2.649 1.00 78.69 220 ASP A O 1
ATOM 1638 N N . GLU A 1 221 ? -8.809 -6.478 4.629 1.00 89.25 221 GLU A N 1
ATOM 1639 C CA . GLU A 1 221 ? -9.973 -7.173 5.140 1.00 89.25 221 GLU A CA 1
ATOM 1640 C C . GLU A 1 221 ? -10.746 -6.390 6.191 1.00 89.25 221 GLU A C 1
ATOM 1642 O O . GLU A 1 221 ? -10.289 -5.491 6.887 1.00 89.25 221 GLU A O 1
ATOM 1647 N N . LEU A 1 222 ? -11.993 -6.819 6.384 1.00 92.56 222 LEU A N 1
ATOM 1648 C CA . LEU A 1 222 ? -12.773 -6.428 7.545 1.00 92.56 222 LEU A CA 1
ATOM 1649 C C . LEU A 1 222 ? -13.090 -7.599 8.452 1.00 92.56 222 LEU A C 1
ATOM 1651 O O . LEU A 1 222 ? -13.869 -8.501 8.105 1.00 92.56 222 LEU A O 1
ATOM 1655 N N . LEU A 1 223 ? -12.652 -7.470 9.700 1.00 93.56 223 LEU A N 1
ATOM 1656 C CA . LEU A 1 223 ? -13.198 -8.216 10.817 1.00 93.56 223 LEU A CA 1
ATOM 1657 C C . LEU A 1 223 ? -14.512 -7.586 11.279 1.00 93.56 223 LEU A C 1
ATOM 1659 O O . LEU A 1 223 ? -14.568 -6.489 11.830 1.00 93.56 223 LEU A O 1
ATOM 1663 N N . PHE A 1 224 ? -15.589 -8.359 11.194 1.00 92.75 224 PHE A N 1
ATOM 1664 C CA . PHE A 1 224 ? -16.836 -8.083 11.893 1.00 92.75 224 PHE A CA 1
ATOM 1665 C C . PHE A 1 224 ? -16.956 -8.979 13.118 1.00 92.75 224 PHE A C 1
ATOM 1667 O O . PHE A 1 224 ? -17.098 -10.195 12.985 1.00 92.75 224 PHE A O 1
ATOM 1674 N N . TYR A 1 225 ? -17.010 -8.391 14.311 1.00 92.44 225 TYR A N 1
ATOM 1675 C CA . TYR A 1 225 ? -17.197 -9.122 15.564 1.00 92.44 225 TYR A CA 1
ATOM 1676 C C . TYR A 1 225 ? -18.469 -8.696 16.299 1.00 92.44 225 TYR A C 1
ATOM 1678 O O . TYR A 1 225 ? -18.871 -7.528 16.330 1.00 92.44 225 TYR A O 1
ATOM 1686 N N . ARG A 1 226 ? -19.144 -9.665 16.920 1.00 90.69 226 ARG A N 1
ATOM 1687 C CA . ARG A 1 226 ? -20.321 -9.437 17.760 1.00 90.69 226 ARG A CA 1
ATOM 1688 C C . ARG A 1 226 ? -20.055 -9.923 19.174 1.00 90.69 226 ARG A C 1
ATOM 1690 O O . ARG A 1 226 ? -19.505 -10.996 19.386 1.00 90.69 226 ARG A O 1
ATOM 1697 N N . ASN A 1 227 ? -20.584 -9.191 20.153 1.00 88.88 227 ASN A N 1
ATOM 1698 C CA . ASN A 1 227 ? -20.444 -9.482 21.586 1.00 88.88 227 ASN A CA 1
ATOM 1699 C C . ASN A 1 227 ? -20.825 -10.905 22.037 1.00 88.88 227 ASN A C 1
ATOM 1701 O O . ASN A 1 227 ? -20.469 -11.309 23.146 1.00 88.88 227 ASN A O 1
ATOM 1705 N N . ASP A 1 228 ? -21.555 -11.670 21.223 1.00 89.25 228 ASP A N 1
ATOM 1706 C CA . ASP A 1 228 ? -21.868 -13.073 21.492 1.00 89.25 228 ASP A CA 1
ATOM 1707 C C . ASP A 1 228 ? -20.742 -14.057 21.120 1.00 89.25 228 ASP A C 1
ATOM 1709 O O . ASP A 1 228 ? -20.897 -15.254 21.394 1.00 89.25 228 ASP A O 1
ATOM 1713 N N . GLY A 1 229 ? -19.619 -13.563 20.588 1.00 88.19 229 GLY A N 1
ATOM 1714 C CA . GLY A 1 229 ? -18.453 -14.344 20.173 1.00 88.19 229 GLY A CA 1
ATOM 1715 C C . GLY A 1 229 ? -18.493 -14.801 18.712 1.00 88.19 229 GLY A C 1
ATOM 1716 O O . GLY A 1 229 ? -17.695 -15.657 18.322 1.00 88.19 229 GLY A O 1
ATOM 1717 N N . THR A 1 230 ? -19.459 -14.311 17.927 1.00 91.00 230 THR A N 1
ATOM 1718 C CA . THR A 1 230 ? -19.525 -14.579 16.485 1.00 91.00 230 THR A CA 1
ATOM 1719 C C . THR A 1 230 ? -18.692 -13.577 15.705 1.00 91.00 230 THR A C 1
ATOM 1721 O O . THR A 1 230 ? -18.625 -12.404 16.077 1.00 91.00 230 THR A O 1
ATOM 1724 N N . PHE A 1 231 ? -18.073 -14.047 14.624 1.00 91.44 231 PHE A N 1
ATOM 1725 C CA . PHE A 1 231 ? -17.222 -13.226 13.773 1.00 91.44 231 PHE A CA 1
ATOM 1726 C C . PHE A 1 231 ? -17.383 -13.572 12.292 1.00 91.44 231 PHE A C 1
ATOM 1728 O O . PHE A 1 231 ? -17.892 -14.650 11.944 1.00 91.44 231 PHE A O 1
ATOM 1735 N N . LYS A 1 232 ? -16.946 -12.648 11.438 1.00 91.69 232 LYS A N 1
ATOM 1736 C CA . LYS A 1 232 ? -16.764 -12.833 9.999 1.00 91.69 232 LYS A CA 1
ATOM 1737 C C . LYS A 1 232 ? -15.575 -12.022 9.509 1.00 91.69 232 LYS A C 1
ATOM 1739 O O . LYS A 1 232 ? -15.439 -10.889 9.955 1.00 91.69 232 LYS A O 1
ATOM 1744 N N . TYR A 1 233 ? -14.851 -12.579 8.549 1.00 90.75 233 TYR A N 1
ATOM 1745 C CA . TYR A 1 233 ? -13.871 -11.867 7.735 1.00 90.75 233 TYR A CA 1
ATOM 1746 C C . TYR A 1 233 ? -14.395 -11.747 6.315 1.00 90.75 233 TYR A C 1
ATOM 1748 O O . TYR A 1 233 ? -15.011 -12.687 5.792 1.00 90.75 233 TYR A O 1
ATOM 1756 N N . TYR A 1 234 ? -14.193 -10.587 5.720 1.00 87.94 234 TYR A N 1
ATOM 1757 C CA . TYR A 1 234 ? -14.528 -10.313 4.335 1.00 87.94 234 TYR A CA 1
ATOM 1758 C C . TYR A 1 234 ? -13.377 -9.548 3.706 1.00 87.94 234 TYR A C 1
ATOM 1760 O O . TYR A 1 234 ? -12.954 -8.575 4.320 1.00 87.94 234 TYR A O 1
ATOM 1768 N N . ASN A 1 235 ? -12.994 -9.900 2.479 1.00 84.00 235 ASN A N 1
ATOM 1769 C CA . ASN A 1 235 ? -12.189 -8.995 1.661 1.00 84.00 235 ASN A CA 1
ATOM 1770 C C . ASN A 1 235 ? -12.981 -7.706 1.442 1.00 84.00 235 ASN A C 1
ATOM 1772 O O . ASN A 1 235 ? -14.226 -7.731 1.344 1.00 84.00 235 ASN A O 1
ATOM 1776 N N . VAL A 1 236 ? -12.282 -6.593 1.305 1.00 84.56 236 VAL A N 1
ATOM 1777 C CA . VAL A 1 236 ? -12.848 -5.352 0.790 1.00 84.56 236 VAL A CA 1
ATOM 1778 C C . VAL A 1 236 ? -12.235 -5.087 -0.575 1.00 84.56 236 VAL A C 1
ATOM 1780 O O . VAL A 1 236 ? -11.078 -5.371 -0.823 1.00 84.56 236 VAL A O 1
ATOM 1783 N N . ASN A 1 237 ? -13.057 -4.627 -1.511 1.00 78.00 237 ASN A N 1
ATOM 1784 C CA . ASN A 1 237 ? -12.548 -4.199 -2.809 1.00 78.00 237 ASN A CA 1
ATOM 1785 C C . ASN A 1 237 ? -12.238 -2.705 -2.736 1.00 78.00 237 ASN A C 1
ATOM 1787 O O . ASN A 1 237 ? -12.963 -1.982 -2.050 1.00 78.00 237 ASN A O 1
ATOM 1791 N N . GLU A 1 238 ? -11.304 -2.245 -3.558 1.00 77.00 238 GLU A N 1
ATOM 1792 C CA . GLU A 1 238 ? -10.911 -0.838 -3.728 1.00 77.00 238 GLU A CA 1
ATOM 1793 C C . GLU A 1 238 ? -12.106 0.133 -3.893 1.00 77.00 238 GLU A C 1
ATOM 1795 O O . GLU A 1 238 ? -12.153 1.225 -3.335 1.00 77.00 238 GLU A O 1
ATOM 1800 N N . ASP A 1 239 ? -13.195 -0.293 -4.556 1.00 73.44 239 ASP A N 1
ATOM 1801 C CA . ASP A 1 239 ? -14.444 0.492 -4.669 1.00 73.44 239 ASP A CA 1
ATOM 1802 C C . ASP A 1 239 ? -15.273 0.570 -3.356 1.00 73.44 239 ASP A C 1
ATOM 1804 O O . ASP A 1 239 ? -16.477 0.902 -3.348 1.00 73.44 239 ASP A O 1
ATOM 1808 N N . ALA A 1 240 ? -14.653 0.186 -2.244 1.00 84.38 240 ALA A N 1
ATOM 1809 C CA . ALA A 1 240 ? -15.192 0.006 -0.910 1.00 84.38 240 ALA A CA 1
ATOM 1810 C C . ALA A 1 240 ? -16.383 -0.974 -0.821 1.00 84.38 240 ALA A C 1
ATOM 1812 O O . ALA A 1 240 ? -17.211 -0.906 0.105 1.00 84.38 240 ALA A O 1
ATOM 1813 N N . SER A 1 241 ? -16.581 -1.861 -1.810 1.00 82.38 241 SER A N 1
ATOM 1814 C CA . SER A 1 241 ? -17.564 -2.947 -1.680 1.00 82.38 241 SER A CA 1
ATOM 1815 C C . SER A 1 241 ? -17.055 -4.036 -0.754 1.00 82.38 241 SER A C 1
ATOM 1817 O O . SER A 1 241 ? -15.929 -4.497 -0.871 1.00 82.38 241 SER A O 1
ATOM 1819 N N . LEU A 1 242 ? -17.954 -4.537 0.100 1.00 83.25 242 LEU A N 1
ATOM 1820 C CA . LEU A 1 242 ? -17.715 -5.787 0.813 1.00 83.25 242 LEU A CA 1
ATOM 1821 C C . LEU A 1 242 ? -17.623 -6.928 -0.205 1.00 83.25 242 LEU A C 1
ATOM 1823 O O . LEU A 1 242 ? -18.606 -7.196 -0.911 1.00 83.25 242 LEU A O 1
ATOM 1827 N N . GLY A 1 243 ? -16.461 -7.563 -0.265 1.00 79.88 243 GLY A N 1
ATOM 1828 C CA . GLY A 1 243 ? -16.140 -8.663 -1.156 1.00 79.88 243 GLY A CA 1
ATOM 1829 C C . GLY A 1 243 ? -16.637 -10.013 -0.650 1.00 79.88 243 GLY A C 1
ATOM 1830 O O . GLY A 1 243 ? -17.698 -10.143 -0.018 1.00 79.88 243 GLY A O 1
ATOM 1831 N N . SER A 1 244 ? -15.889 -11.056 -0.999 1.00 79.12 244 SER A N 1
ATOM 1832 C CA . SER A 1 244 ? -16.147 -12.427 -0.569 1.00 79.12 244 SER A CA 1
ATOM 1833 C C . SER A 1 244 ? -16.099 -12.561 0.946 1.00 79.12 244 SER A C 1
ATOM 1835 O O . SER A 1 244 ? -15.329 -11.908 1.633 1.00 79.12 244 SER A O 1
ATOM 1837 N N . LEU A 1 245 ? -16.941 -13.448 1.480 1.00 82.88 245 LEU A N 1
ATOM 1838 C CA . LEU A 1 245 ? -16.759 -13.930 2.844 1.00 82.88 245 LEU A CA 1
ATOM 1839 C C . LEU A 1 245 ? -15.566 -14.887 2.841 1.00 82.88 245 LEU A C 1
ATOM 1841 O O . LEU A 1 245 ? -15.685 -15.957 2.242 1.00 82.88 245 LEU A O 1
ATOM 1845 N N . ILE A 1 246 ? -14.499 -14.538 3.552 1.00 84.50 246 ILE A N 1
ATOM 1846 C CA . ILE A 1 246 ? -13.321 -15.395 3.739 1.00 84.50 246 ILE A CA 1
ATOM 1847 C C . ILE A 1 246 ? -13.697 -16.525 4.690 1.00 84.50 246 ILE A C 1
ATOM 1849 O O . ILE A 1 246 ? -13.764 -17.699 4.325 1.00 84.50 246 ILE A O 1
ATOM 1853 N N . THR A 1 247 ? -14.091 -16.160 5.911 1.00 88.25 247 THR A N 1
ATOM 1854 C CA . THR A 1 247 ? -14.520 -17.128 6.917 1.00 88.25 247 THR A CA 1
ATOM 1855 C C . THR A 1 247 ? -15.549 -16.546 7.878 1.00 88.25 247 THR A C 1
ATOM 1857 O O . THR A 1 247 ? -15.767 -15.338 7.985 1.00 88.25 247 THR A O 1
ATOM 1860 N N . SER A 1 248 ? -16.252 -17.431 8.582 1.00 90.75 248 SER A N 1
ATOM 1861 C CA . SER A 1 248 ? -17.188 -17.043 9.634 1.00 90.75 248 SER A CA 1
ATOM 1862 C C . SER A 1 248 ? -17.302 -18.120 10.692 1.00 90.75 248 SER A C 1
ATOM 1864 O O . SER A 1 248 ? -17.230 -19.316 10.399 1.00 90.75 248 SER A O 1
ATOM 1866 N N . GLY A 1 249 ? -17.569 -17.710 11.926 1.00 86.94 249 GLY A N 1
ATOM 1867 C CA . GLY A 1 249 ? -17.630 -18.667 13.012 1.00 86.94 249 GLY A CA 1
ATOM 1868 C C . GLY A 1 249 ? -18.259 -18.150 14.290 1.00 86.94 249 GLY A C 1
ATOM 1869 O O . GLY A 1 249 ? -18.789 -17.043 14.394 1.00 86.94 249 GLY A O 1
ATOM 1870 N N . GLY A 1 250 ? -18.210 -19.028 15.284 1.00 79.56 250 GLY A N 1
ATOM 1871 C CA . GLY A 1 250 ? -18.450 -18.716 16.681 1.00 79.56 250 GLY A CA 1
ATOM 1872 C C . GLY A 1 250 ? -17.371 -19.424 17.483 1.00 79.56 250 GLY A C 1
ATOM 1873 O O . GLY A 1 250 ? -17.181 -20.628 17.329 1.00 79.56 250 GLY A O 1
ATOM 1874 N N . GLY A 1 251 ? -16.635 -18.685 18.298 1.00 70.25 251 GLY A N 1
ATOM 1875 C CA . GLY A 1 251 ? -15.440 -19.227 18.950 1.00 70.25 251 GLY A CA 1
ATOM 1876 C C . GLY A 1 251 ? -14.627 -18.172 19.675 1.00 70.25 251 GLY A C 1
ATOM 1877 O O . GLY A 1 251 ? -13.945 -18.497 20.646 1.00 70.25 251 GLY A O 1
ATOM 1878 N N . TYR A 1 252 ? -14.782 -16.909 19.279 1.00 81.06 252 TYR A N 1
ATOM 1879 C CA . TYR A 1 252 ? -14.171 -15.801 19.991 1.00 81.06 252 TYR A CA 1
ATOM 1880 C C . TYR A 1 252 ? -14.844 -15.702 21.356 1.00 81.06 252 TYR A C 1
ATOM 1882 O O . TYR A 1 252 ? -16.049 -15.956 21.511 1.00 81.06 252 TYR A O 1
ATOM 1890 N N . SER A 1 253 ? -14.063 -15.381 22.384 1.00 77.06 253 SER A N 1
ATOM 1891 C CA . SER A 1 253 ? -14.644 -15.097 23.693 1.00 77.06 253 SER A CA 1
ATOM 1892 C C . SER A 1 253 ? -15.616 -13.926 23.602 1.00 77.06 253 SER A C 1
ATOM 1894 O O . SER A 1 253 ? -15.604 -13.138 22.667 1.00 77.06 253 SER A O 1
ATOM 1896 N N . LYS A 1 254 ? -16.526 -13.871 24.568 1.00 86.94 254 LYS A N 1
ATOM 1897 C CA . LYS A 1 254 ? -17.653 -12.942 24.548 1.00 86.94 254 LYS A CA 1
ATOM 1898 C C . LYS A 1 254 ? -17.310 -11.651 25.270 1.00 86.94 254 LYS A C 1
ATOM 1900 O O . LYS A 1 254 ? -16.453 -11.641 26.155 1.00 86.94 254 LYS A O 1
ATOM 1905 N N . SER A 1 255 ? -18.096 -10.619 24.981 1.00 84.56 255 SER A N 1
ATOM 1906 C CA . SER A 1 255 ? -18.103 -9.359 25.732 1.00 84.56 255 SER A CA 1
ATOM 1907 C C . SER A 1 255 ? -16.774 -8.599 25.725 1.00 84.56 255 SER A C 1
ATOM 1909 O O . SER A 1 255 ? -16.454 -7.924 26.701 1.00 84.56 255 SER A O 1
ATOM 1911 N N . TRP A 1 256 ? -15.996 -8.725 24.653 1.00 90.25 256 TRP A N 1
ATOM 1912 C CA . TRP A 1 256 ? -14.852 -7.859 24.407 1.00 90.25 256 TRP A CA 1
ATOM 1913 C C . TRP A 1 256 ? -15.285 -6.398 24.276 1.00 90.25 256 TRP A C 1
ATOM 1915 O O . TRP A 1 256 ? -16.325 -6.101 23.692 1.00 90.25 256 TRP A O 1
ATOM 1925 N N . SER A 1 257 ? -14.518 -5.514 24.905 1.00 86.12 257 SER A N 1
ATOM 1926 C CA . SER A 1 257 ? -14.753 -4.069 24.939 1.00 86.12 257 SER A CA 1
ATOM 1927 C C . SER A 1 257 ? -13.975 -3.338 23.847 1.00 86.12 257 SER A C 1
ATOM 1929 O O . SER A 1 257 ? -14.452 -2.310 23.389 1.00 86.12 257 SER A O 1
ATOM 1931 N N . SER A 1 258 ? -12.819 -3.875 23.445 1.00 91.06 258 SER A N 1
ATOM 1932 C CA . SER A 1 258 ? -11.997 -3.401 22.326 1.00 91.06 258 SER A CA 1
ATOM 1933 C C . SER A 1 258 ? -11.451 -4.611 21.578 1.00 91.06 258 SER A C 1
ATOM 1935 O O . SER A 1 258 ? -11.103 -5.614 22.214 1.00 91.06 258 SER A O 1
ATOM 1937 N N . ILE A 1 259 ? -11.395 -4.506 20.256 1.00 93.44 259 ILE A N 1
ATOM 1938 C CA . ILE A 1 259 ? -10.630 -5.391 19.378 1.00 93.44 259 ILE A CA 1
ATOM 1939 C C . ILE A 1 259 ? -9.919 -4.462 18.403 1.00 93.44 259 ILE A C 1
ATOM 1941 O O . ILE A 1 259 ? -10.595 -3.611 17.833 1.00 93.44 259 ILE A O 1
ATOM 1945 N N . THR A 1 260 ? -8.608 -4.606 18.271 1.00 94.25 260 THR A N 1
ATOM 1946 C CA . THR A 1 260 ? -7.794 -3.874 17.295 1.00 94.25 260 THR A CA 1
ATOM 1947 C C . THR A 1 260 ? -6.922 -4.885 16.570 1.00 94.25 260 THR A C 1
ATOM 1949 O O . THR A 1 260 ? -6.435 -5.821 17.222 1.00 94.25 260 THR A O 1
ATOM 1952 N N . ALA A 1 261 ? -6.817 -4.715 15.256 1.00 93.25 261 ALA A N 1
ATOM 1953 C CA . ALA A 1 261 ? -5.709 -5.251 14.483 1.00 93.25 261 ALA A CA 1
ATOM 1954 C C . ALA A 1 261 ? -4.447 -4.460 14.837 1.00 93.25 261 ALA A C 1
ATOM 1956 O O . ALA A 1 261 ? -4.580 -3.342 15.364 1.00 93.25 261 ALA A O 1
ATOM 1957 N N . LEU A 1 262 ? -3.299 -5.112 14.732 1.00 92.81 262 LEU A N 1
ATOM 1958 C CA . LEU A 1 262 ? -1.995 -4.507 14.930 1.00 92.81 262 LEU A CA 1
ATOM 1959 C C . LEU A 1 262 ? -0.910 -5.401 14.339 1.00 92.81 262 LEU A C 1
ATOM 1961 O O . LEU A 1 262 ? -0.948 -6.606 14.597 1.00 92.81 262 LEU A O 1
ATOM 1965 N N . ASP A 1 263 ? 0.091 -4.805 13.717 1.00 89.38 263 ASP A N 1
ATOM 1966 C CA . ASP A 1 263 ? 1.285 -5.508 13.263 1.00 89.38 263 ASP A CA 1
ATOM 1967 C C . ASP A 1 263 ? 2.315 -5.569 14.409 1.00 89.38 263 ASP A C 1
ATOM 1969 O O . ASP A 1 263 ? 2.827 -4.551 14.895 1.00 89.38 263 ASP A O 1
ATOM 1973 N N . LEU A 1 264 ? 2.596 -6.770 14.933 1.00 87.50 264 LEU A N 1
ATOM 1974 C CA . LEU A 1 264 ? 3.616 -6.946 15.971 1.00 87.50 264 LEU A CA 1
ATOM 1975 C C . LEU A 1 264 ? 5.028 -7.136 15.414 1.00 87.50 264 LEU A C 1
ATOM 1977 O O . LEU A 1 264 ? 5.983 -7.057 16.210 1.00 87.50 264 LEU A O 1
ATOM 1981 N N . ASP A 1 265 ? 5.198 -7.415 14.124 1.00 74.38 265 ASP A N 1
ATOM 1982 C CA . ASP A 1 265 ? 6.494 -7.619 13.501 1.00 74.38 265 ASP A CA 1
ATOM 1983 C C . ASP A 1 265 ? 6.591 -7.150 12.033 1.00 74.38 265 ASP A C 1
ATOM 1985 O O . ASP A 1 265 ? 5.954 -7.670 11.140 1.00 74.38 265 ASP A O 1
ATOM 1989 N N . ASP A 1 266 ? 7.526 -6.223 11.776 1.00 68.12 266 ASP A N 1
ATOM 1990 C CA . ASP A 1 266 ? 7.901 -5.701 10.442 1.00 68.12 266 ASP A CA 1
ATOM 1991 C C . ASP A 1 266 ? 8.613 -6.775 9.574 1.00 68.12 266 ASP A C 1
ATOM 1993 O O . ASP A 1 266 ? 9.778 -6.642 9.172 1.00 68.12 266 ASP A O 1
ATOM 1997 N N . VAL A 1 267 ? 7.991 -7.943 9.397 1.00 66.00 267 VAL A N 1
ATOM 1998 C CA . VAL A 1 267 ? 8.523 -9.074 8.625 1.00 66.00 267 VAL A CA 1
ATOM 1999 C C . VAL A 1 267 ? 7.559 -9.522 7.541 1.00 66.00 267 VAL A C 1
ATOM 2001 O O . VAL A 1 267 ? 8.039 -9.790 6.433 1.00 66.00 267 VAL A O 1
ATOM 2004 N N . ASP A 1 268 ? 6.271 -9.660 7.847 1.00 65.44 268 ASP A N 1
ATOM 2005 C CA . ASP A 1 268 ? 5.261 -10.128 6.892 1.00 65.44 268 ASP A CA 1
ATOM 2006 C C . ASP A 1 268 ? 4.055 -9.195 6.718 1.00 65.44 268 ASP A C 1
ATOM 2008 O O . ASP A 1 268 ? 3.292 -9.435 5.787 1.00 65.44 268 ASP A O 1
ATOM 2012 N N . ASN A 1 269 ? 3.954 -8.107 7.496 1.00 72.12 269 ASN A N 1
ATOM 2013 C CA . ASN A 1 269 ? 2.832 -7.155 7.508 1.00 72.12 269 ASN A CA 1
ATOM 2014 C C . ASN A 1 269 ? 1.479 -7.786 7.881 1.00 72.12 269 ASN A C 1
ATOM 2016 O O . ASN A 1 269 ? 0.439 -7.141 7.759 1.00 72.12 269 ASN A O 1
ATOM 2020 N N . GLN A 1 270 ? 1.475 -9.040 8.336 1.00 82.88 270 GLN A N 1
ATOM 2021 C CA . GLN A 1 270 ? 0.252 -9.723 8.714 1.00 82.88 270 GLN A CA 1
ATOM 2022 C C . GLN A 1 270 ? -0.207 -9.216 10.079 1.00 82.88 270 GLN A C 1
ATOM 2024 O O . GLN A 1 270 ? 0.500 -9.336 11.077 1.00 82.88 270 GLN A O 1
ATOM 2029 N N . ASP A 1 271 ? -1.440 -8.724 10.164 1.00 89.50 271 ASP A N 1
ATOM 2030 C CA . ASP A 1 271 ? -1.948 -8.198 11.422 1.00 89.50 271 ASP A CA 1
ATOM 2031 C C . ASP A 1 271 ? -2.233 -9.303 12.444 1.00 89.50 271 ASP A C 1
ATOM 2033 O O . ASP A 1 271 ? -3.010 -10.238 12.225 1.00 89.50 271 ASP A O 1
ATOM 2037 N N . GLU A 1 272 ? -1.785 -9.099 13.676 1.00 92.62 272 GLU A N 1
ATOM 2038 C CA . GLU A 1 272 ? -2.326 -9.786 14.835 1.00 92.62 272 GLU A CA 1
ATOM 2039 C C . GLU A 1 272 ? -3.638 -9.174 15.328 1.00 92.62 272 GLU A C 1
ATOM 2041 O O . GLU A 1 272 ? -4.092 -8.100 14.944 1.00 92.62 272 GLU A O 1
ATOM 2046 N N . LEU A 1 273 ? -4.273 -9.847 16.295 1.00 94.00 273 LEU A N 1
ATOM 2047 C CA . LEU A 1 273 ? -5.442 -9.300 16.981 1.00 94.00 273 LEU A CA 1
ATOM 2048 C C . LEU A 1 273 ? -5.277 -9.211 18.491 1.00 94.00 273 LEU A C 1
ATOM 2050 O O . LEU A 1 273 ? -5.194 -10.227 19.196 1.00 94.00 273 LEU A O 1
ATOM 2054 N N . LEU A 1 274 ? -5.421 -7.994 19.020 1.00 95.50 274 LEU A N 1
ATOM 2055 C CA . LEU A 1 274 ? -5.617 -7.755 20.446 1.00 95.50 274 LEU A CA 1
ATOM 2056 C C . LEU A 1 274 ? -7.101 -7.675 20.792 1.00 95.50 274 LEU A C 1
ATOM 2058 O O . LEU A 1 274 ? -7.823 -6.750 20.430 1.00 95.50 274 LEU A O 1
ATOM 2062 N N . PHE A 1 275 ? -7.531 -8.586 21.655 1.00 94.38 275 PHE A N 1
ATOM 2063 C CA . PHE A 1 275 ? -8.821 -8.543 22.323 1.00 94.38 275 PHE A CA 1
ATOM 2064 C C . PHE A 1 275 ? -8.667 -8.045 23.754 1.00 94.38 275 PHE A C 1
ATOM 2066 O O . PHE A 1 275 ? -7.915 -8.624 24.538 1.00 94.38 275 PHE A O 1
ATOM 2073 N N . TYR A 1 276 ? -9.455 -7.044 24.143 1.00 95.06 276 TYR A N 1
ATOM 2074 C CA . TYR A 1 276 ? -9.473 -6.511 25.504 1.00 95.06 276 TYR A CA 1
ATOM 2075 C C . TYR A 1 276 ? -10.884 -6.409 26.069 1.00 95.06 276 TYR A C 1
ATOM 2077 O O . TYR A 1 276 ? -11.842 -6.052 25.379 1.00 95.06 276 TYR A O 1
ATOM 2085 N N . ARG A 1 277 ? -11.024 -6.687 27.367 1.00 93.06 277 ARG A N 1
ATOM 2086 C CA . ARG A 1 277 ? -12.246 -6.457 28.139 1.00 93.06 277 ARG A CA 1
ATOM 2087 C C . ARG A 1 277 ? -11.979 -5.483 29.277 1.00 93.06 277 ARG A C 1
ATOM 2089 O O . ARG A 1 277 ? -10.928 -5.519 29.910 1.00 93.06 277 ARG A O 1
ATOM 2096 N N . ASP A 1 278 ? -12.970 -4.655 29.579 1.00 91.38 278 ASP A N 1
ATOM 2097 C CA . ASP A 1 278 ? -12.922 -3.608 30.604 1.00 91.38 278 ASP A CA 1
ATOM 2098 C C . ASP A 1 278 ? -12.538 -4.074 32.025 1.00 91.38 278 ASP A C 1
ATOM 2100 O O . ASP A 1 278 ? -12.151 -3.249 32.858 1.00 91.38 278 ASP A O 1
ATOM 2104 N N . ASP A 1 279 ? -12.585 -5.373 32.320 1.00 92.50 279 ASP A N 1
ATOM 2105 C CA . ASP A 1 279 ? -12.102 -5.963 33.570 1.00 92.50 279 ASP A CA 1
ATOM 2106 C C . ASP A 1 279 ? -10.588 -6.239 33.603 1.00 92.50 279 ASP A C 1
ATOM 2108 O O . ASP A 1 279 ? -10.082 -6.653 34.646 1.00 92.50 279 ASP A O 1
ATOM 2112 N N . GLY A 1 280 ? -9.859 -5.957 32.518 1.00 93.25 280 GLY A N 1
ATOM 2113 C CA . GLY A 1 280 ? -8.411 -6.160 32.417 1.00 93.25 280 GLY A CA 1
ATOM 2114 C C . GLY A 1 280 ? -8.001 -7.472 31.749 1.00 93.25 280 GLY A C 1
ATOM 2115 O O . GLY A 1 280 ? -6.804 -7.738 31.623 1.00 93.25 280 GLY A O 1
ATOM 2116 N N . VAL A 1 281 ? -8.966 -8.290 31.316 1.00 95.19 281 VAL A N 1
ATOM 2117 C CA . VAL A 1 281 ? -8.674 -9.495 30.536 1.00 95.19 281 VAL A CA 1
ATOM 2118 C C . VAL A 1 281 ? -8.277 -9.123 29.118 1.00 95.19 281 VAL A C 1
ATOM 2120 O O . VAL A 1 281 ? -8.950 -8.318 28.477 1.00 95.19 281 VAL A O 1
ATOM 2123 N N . PHE A 1 282 ? -7.208 -9.745 28.632 1.00 95.44 282 PHE A N 1
ATOM 2124 C CA . PHE A 1 282 ? -6.700 -9.545 27.285 1.00 95.44 282 PHE A CA 1
ATOM 2125 C C . PHE A 1 282 ? -6.241 -10.856 26.650 1.00 95.44 282 PHE A C 1
ATOM 2127 O O . PHE A 1 282 ? -5.915 -11.820 27.357 1.00 95.44 282 PHE A O 1
ATOM 2134 N N . LYS A 1 283 ? -6.230 -10.878 25.317 1.00 94.81 283 LYS A N 1
ATOM 2135 C CA . LYS A 1 283 ? -5.664 -11.949 24.498 1.00 94.81 283 LYS A CA 1
ATOM 2136 C C . LYS A 1 283 ? -5.085 -11.377 23.213 1.00 94.81 283 LYS A C 1
ATOM 2138 O O . LYS A 1 283 ? -5.785 -10.610 22.562 1.00 94.81 283 LYS A O 1
ATOM 2143 N N . PHE A 1 284 ? -3.882 -11.805 22.869 1.00 94.31 284 PHE A N 1
ATOM 2144 C CA . PHE A 1 284 ? -3.293 -11.640 21.547 1.00 94.31 284 PHE A CA 1
ATOM 2145 C C . PHE A 1 284 ? -3.412 -12.947 20.781 1.00 94.31 284 PHE A C 1
ATOM 2147 O O . PHE A 1 284 ? -3.319 -14.031 21.376 1.00 94.31 284 PHE A O 1
ATOM 2154 N N . TYR A 1 285 ? -3.621 -12.841 19.481 1.00 91.62 285 TYR A N 1
ATOM 2155 C CA . TYR A 1 285 ? -3.762 -13.970 18.582 1.00 91.62 285 TYR A CA 1
ATOM 2156 C C . TYR A 1 285 ? -2.980 -13.711 17.309 1.00 91.62 285 TYR A C 1
ATOM 2158 O O . TYR A 1 285 ? -3.200 -12.665 16.711 1.00 91.62 285 TYR A O 1
ATOM 2166 N N . ASP A 1 286 ? -2.199 -14.708 16.893 1.00 89.12 286 ASP A N 1
ATOM 2167 C CA . ASP A 1 286 ? -1.848 -14.867 15.485 1.00 89.12 286 ASP A CA 1
ATOM 2168 C C . ASP A 1 286 ? -3.138 -15.242 14.750 1.00 89.12 286 ASP A C 1
ATOM 2170 O O . ASP A 1 286 ? -3.953 -16.054 15.249 1.00 89.12 286 ASP A O 1
ATOM 2174 N N . ILE A 1 287 ? -3.312 -14.694 13.561 1.00 86.31 287 ILE A N 1
ATOM 2175 C CA . ILE A 1 287 ? -4.388 -15.057 12.653 1.00 86.31 287 ILE A CA 1
ATOM 2176 C C . ILE A 1 287 ? -3.783 -15.570 11.358 1.00 86.31 287 ILE A C 1
ATOM 2178 O O . ILE A 1 287 ? -2.842 -15.010 10.842 1.00 86.31 287 ILE A O 1
ATOM 2182 N N . ALA A 1 288 ? -4.296 -16.691 10.860 1.00 82.31 288 ALA A N 1
ATOM 2183 C CA . ALA A 1 288 ? -3.875 -17.173 9.552 1.00 82.31 288 ALA A CA 1
ATOM 2184 C C . ALA A 1 288 ? -4.621 -16.423 8.442 1.00 82.31 288 ALA A C 1
ATOM 2186 O O . ALA A 1 288 ? -5.771 -16.032 8.655 1.00 82.31 288 ALA A O 1
ATOM 2187 N N . SER A 1 289 ? -4.053 -16.402 7.235 1.00 79.25 289 SER A N 1
ATOM 2188 C CA . SER A 1 289 ? -4.669 -15.813 6.035 1.00 79.25 289 SER A CA 1
ATOM 2189 C C . SER A 1 289 ? -6.058 -16.343 5.653 1.00 79.25 289 SER A C 1
ATOM 2191 O O . SER A 1 289 ? -6.835 -15.689 4.967 1.00 79.25 289 SER A O 1
ATOM 2193 N N . ASP A 1 290 ? -6.475 -17.509 6.164 1.00 76.81 290 ASP A N 1
ATOM 2194 C CA . ASP A 1 290 ? -7.863 -17.985 6.023 1.00 76.81 290 ASP A CA 1
ATOM 2195 C C . ASP A 1 290 ? -8.832 -17.428 7.095 1.00 76.81 290 ASP A C 1
ATOM 2197 O O . ASP A 1 290 ? -9.980 -17.884 7.223 1.00 76.81 290 ASP A O 1
ATOM 2201 N N . GLY A 1 291 ? -8.374 -16.462 7.894 1.00 79.19 291 GLY A N 1
ATOM 2202 C CA . GLY A 1 291 ? -9.057 -15.850 9.031 1.00 79.19 291 GLY A CA 1
ATOM 2203 C C . GLY A 1 291 ? -9.237 -16.788 10.232 1.00 79.19 291 GLY A C 1
ATOM 2204 O O . GLY A 1 291 ? -10.072 -16.529 11.114 1.00 79.19 291 GLY A O 1
ATOM 2205 N N . ALA A 1 292 ? -8.547 -17.935 10.271 1.00 80.81 292 ALA A N 1
ATOM 2206 C CA . ALA A 1 292 ? -8.643 -18.864 11.389 1.00 80.81 292 ALA A CA 1
ATOM 2207 C C . ALA A 1 292 ? -7.842 -18.371 12.599 1.00 80.81 292 ALA A C 1
ATOM 2209 O O . ALA A 1 292 ? -6.616 -18.345 12.607 1.00 80.81 292 ALA A O 1
ATOM 2210 N N . LEU A 1 293 ? -8.560 -18.093 13.687 1.00 80.12 293 LEU A N 1
ATOM 2211 C CA . LEU A 1 293 ? -7.941 -17.735 14.958 1.00 80.12 293 LEU A CA 1
ATOM 2212 C C . LEU A 1 293 ? -7.336 -18.973 15.646 1.00 80.12 293 LEU A C 1
ATOM 2214 O O . LEU A 1 293 ? -8.047 -19.938 15.969 1.00 80.12 293 LEU A O 1
ATOM 2218 N N . GLY A 1 294 ? -6.025 -18.935 15.889 1.00 76.88 294 GLY A N 1
ATOM 2219 C CA . GLY A 1 294 ? -5.278 -19.986 16.575 1.00 76.88 294 GLY A CA 1
ATOM 2220 C C . GLY A 1 294 ? -5.544 -20.073 18.086 1.00 76.88 294 GLY A C 1
ATOM 2221 O O . GLY A 1 294 ? -6.546 -19.601 18.632 1.00 76.88 294 GLY A O 1
ATOM 2222 N N . SER A 1 295 ? -4.622 -20.718 18.808 1.00 87.06 295 SER A N 1
ATOM 2223 C CA . SER A 1 295 ? -4.554 -20.518 20.265 1.00 87.06 295 SER A CA 1
ATOM 2224 C C . SER A 1 295 ? -3.975 -19.129 20.539 1.00 87.06 295 SER A C 1
ATOM 2226 O O . SER A 1 295 ? -3.107 -18.722 19.777 1.00 87.06 295 SER A O 1
ATOM 2228 N N . PRO A 1 296 ? -4.397 -18.424 21.606 1.00 91.44 296 PRO A N 1
ATOM 2229 C CA . PRO A 1 296 ? -3.800 -17.133 21.928 1.00 91.44 296 PRO A CA 1
ATOM 2230 C C . PRO A 1 296 ? -2.285 -17.278 22.094 1.00 91.44 296 PRO A C 1
ATOM 2232 O O . PRO A 1 296 ? -1.850 -18.161 22.845 1.00 91.44 296 PRO A O 1
ATOM 2235 N N . MET A 1 297 ? -1.510 -16.410 21.445 1.00 92.56 297 MET A N 1
ATOM 2236 C CA . MET A 1 297 ? -0.060 -16.327 21.658 1.00 92.56 297 MET A CA 1
ATOM 2237 C C . MET A 1 297 ? 0.242 -15.888 23.098 1.00 92.56 297 MET A C 1
ATOM 2239 O O . MET A 1 297 ? 1.133 -16.416 23.766 1.00 92.56 297 MET A O 1
ATOM 2243 N N . LEU A 1 298 ? -0.594 -14.983 23.616 1.00 94.88 298 LEU A N 1
ATOM 2244 C CA . LEU A 1 298 ? -0.505 -14.417 24.948 1.00 94.88 298 LEU A CA 1
ATOM 2245 C C . LEU A 1 298 ? -1.911 -14.128 25.465 1.00 94.88 298 LEU A C 1
ATOM 2247 O O . LEU A 1 298 ? -2.746 -13.541 24.785 1.00 94.88 298 LEU A O 1
ATOM 2251 N N . GLU A 1 299 ? -2.185 -14.517 26.705 1.00 95.38 299 GLU A N 1
ATOM 2252 C CA . GLU A 1 299 ? -3.439 -14.190 27.376 1.00 95.38 299 GLU A CA 1
ATOM 2253 C C . GLU A 1 299 ? -3.221 -13.911 28.861 1.00 95.38 299 GLU A C 1
ATOM 2255 O O . GLU A 1 299 ? -2.313 -14.452 29.499 1.00 95.38 299 GLU A O 1
ATOM 2260 N N . GLY A 1 300 ? -4.082 -13.079 29.439 1.00 94.31 300 GLY A N 1
ATOM 2261 C CA . GLY A 1 300 ? -4.013 -12.762 30.858 1.00 94.31 300 GLY A CA 1
ATOM 2262 C C . GLY A 1 300 ? -5.148 -11.872 31.342 1.00 94.31 300 GLY A C 1
ATOM 2263 O O . GLY A 1 300 ? -6.049 -11.504 30.597 1.00 94.31 300 GLY A O 1
ATOM 2264 N N . ASP A 1 301 ? -5.098 -11.533 32.626 1.00 91.62 301 ASP A N 1
ATOM 2265 C CA . ASP A 1 301 ? -6.026 -10.631 33.322 1.00 91.62 301 ASP A CA 1
ATOM 2266 C C . ASP A 1 301 ? -5.298 -9.474 34.031 1.00 91.62 301 ASP A C 1
ATOM 2268 O O . ASP A 1 301 ? -5.840 -8.808 34.913 1.00 91.62 301 ASP A O 1
ATOM 2272 N N . GLY A 1 302 ? -4.033 -9.257 33.661 1.00 85.00 302 GLY A N 1
ATOM 2273 C CA . GLY A 1 302 ? -3.120 -8.336 34.332 1.00 85.00 302 GLY A CA 1
ATOM 2274 C C . GLY A 1 302 ? -3.186 -6.888 33.848 1.00 85.00 302 GLY A C 1
ATOM 2275 O O . GLY A 1 302 ? -2.551 -6.025 34.463 1.00 85.00 302 GLY A O 1
ATOM 2276 N N . TYR A 1 303 ? -3.919 -6.589 32.771 1.00 90.88 303 TYR A N 1
ATOM 2277 C CA . TYR A 1 303 ? -4.071 -5.205 32.330 1.00 90.88 303 TYR A CA 1
ATOM 2278 C C . TYR A 1 303 ? -4.928 -4.434 33.325 1.00 90.88 303 TYR A C 1
ATOM 2280 O O . TYR A 1 303 ? -5.859 -4.948 33.940 1.00 90.88 303 TYR A O 1
ATOM 2288 N N . SER A 1 304 ? -4.616 -3.151 33.499 1.00 87.25 304 SER A N 1
ATOM 2289 C CA . SER A 1 304 ? -5.513 -2.289 34.270 1.00 87.25 304 SER A CA 1
ATOM 2290 C C . SER A 1 304 ? -6.896 -2.233 33.606 1.00 87.25 304 SER A C 1
ATOM 2292 O O . SER A 1 304 ? -6.999 -2.121 32.390 1.00 87.25 304 SER A O 1
ATOM 2294 N N . GLY A 1 305 ? -7.956 -2.334 34.407 1.00 91.38 305 GLY A N 1
ATOM 2295 C CA . GLY A 1 305 ? -9.331 -2.257 33.917 1.00 91.38 305 GLY A CA 1
ATOM 2296 C C . GLY A 1 305 ? -9.776 -0.836 33.551 1.00 91.38 305 GLY A C 1
ATOM 2297 O O . GLY A 1 305 ? -9.134 0.166 33.898 1.00 91.38 305 GLY A O 1
ATOM 2298 N N . GLY A 1 306 ? -10.936 -0.751 32.908 1.00 92.56 306 GLY A N 1
ATOM 2299 C CA . GLY A 1 306 ? -11.650 0.486 32.612 1.00 92.56 306 GLY A CA 1
ATOM 2300 C C . GLY A 1 306 ? -11.045 1.317 31.486 1.00 92.56 306 GLY A C 1
ATOM 2301 O O . GLY A 1 306 ? -11.282 2.523 31.461 1.00 92.56 306 GLY A O 1
ATOM 2302 N N . TRP A 1 307 ? -10.241 0.732 30.599 1.00 95.44 307 TRP A N 1
ATOM 2303 C CA . TRP A 1 307 ? -9.934 1.377 29.321 1.00 95.44 307 TRP A CA 1
ATOM 2304 C C . TRP A 1 307 ? -11.172 1.319 28.433 1.00 95.44 307 TRP A C 1
ATOM 2306 O O . TRP A 1 307 ? -11.899 0.328 28.435 1.00 95.44 307 TRP A O 1
ATOM 2316 N N . SER A 1 308 ? -11.470 2.431 27.771 1.00 94.31 308 SER A N 1
ATOM 2317 C CA . SER A 1 308 ? -12.643 2.559 26.906 1.00 94.31 308 SER A CA 1
ATOM 2318 C C . SER A 1 308 ? -12.310 2.251 25.455 1.00 94.31 308 SER A C 1
ATOM 2320 O O . SER A 1 308 ? -13.192 1.795 24.744 1.00 94.31 308 SER A O 1
ATOM 2322 N N . ILE A 1 309 ? -11.077 2.549 25.041 1.00 95.25 309 ILE A N 1
ATOM 2323 C CA . ILE A 1 309 ? -10.572 2.389 23.678 1.00 95.25 309 ILE A CA 1
ATOM 2324 C C . ILE A 1 309 ? -9.130 1.894 23.793 1.00 95.25 309 ILE A C 1
ATOM 2326 O O . ILE A 1 309 ? -8.373 2.413 24.626 1.00 95.25 309 ILE A O 1
ATOM 2330 N N . ILE A 1 310 ? -8.796 0.878 23.004 1.00 96.00 310 ILE A N 1
ATOM 2331 C CA . ILE A 1 310 ? -7.429 0.442 22.725 1.00 96.00 310 ILE A CA 1
ATOM 2332 C C . ILE A 1 310 ? -7.318 0.308 21.209 1.00 96.00 310 ILE A C 1
ATOM 2334 O O . ILE A 1 310 ? -8.127 -0.427 20.645 1.00 96.00 310 ILE A O 1
ATOM 2338 N N . THR A 1 311 ? -6.355 1.009 20.616 1.00 95.62 311 THR A N 1
ATOM 2339 C CA . THR A 1 311 ? -6.057 1.012 19.174 1.00 95.62 311 THR A CA 1
ATOM 2340 C C . THR A 1 311 ? -4.559 0.824 18.962 1.00 95.62 311 THR A C 1
ATOM 2342 O O . THR A 1 311 ? -3.777 1.280 19.814 1.00 95.62 311 THR A O 1
ATOM 2345 N N . ALA A 1 312 ? -4.209 0.157 17.864 1.00 94.88 312 ALA A N 1
ATOM 2346 C CA . ALA A 1 312 ? -2.901 0.232 17.219 1.00 94.88 312 ALA A CA 1
ATOM 2347 C C . ALA A 1 312 ? -2.593 1.659 16.759 1.00 94.88 312 ALA A C 1
ATOM 2349 O O . ALA A 1 312 ? -3.519 2.475 16.637 1.00 94.88 312 ALA A O 1
ATOM 2350 N N . VAL A 1 313 ? -1.306 1.963 16.644 1.00 94.69 313 VAL A N 1
ATOM 2351 C CA . VAL A 1 313 ? -0.751 3.211 16.132 1.00 94.69 313 VAL A CA 1
ATOM 2352 C C . VAL A 1 313 ? 0.743 3.006 15.889 1.00 94.69 313 VAL A C 1
ATOM 2354 O O . VAL A 1 313 ? 1.482 2.777 16.851 1.00 94.69 313 VAL A O 1
ATOM 2357 N N . ASP A 1 314 ? 1.187 3.194 14.658 1.00 91.06 314 ASP A N 1
ATOM 2358 C CA . ASP A 1 314 ? 2.597 3.299 14.304 1.00 91.06 314 ASP A CA 1
ATOM 2359 C C . ASP A 1 314 ? 3.064 4.741 14.562 1.00 91.06 314 ASP A C 1
ATOM 2361 O O . ASP A 1 314 ? 2.684 5.697 13.878 1.00 91.06 314 ASP A O 1
ATOM 2365 N N . LEU A 1 315 ? 3.855 4.944 15.622 1.00 90.12 315 LEU A N 1
ATOM 2366 C CA . LEU A 1 315 ? 4.294 6.286 16.011 1.00 90.12 315 LEU A CA 1
ATOM 2367 C C . LEU A 1 315 ? 5.534 6.777 15.256 1.00 90.12 315 LEU A C 1
ATOM 2369 O O . LEU A 1 315 ? 5.814 7.987 15.317 1.00 90.12 315 LEU A O 1
ATOM 2373 N N . ASP A 1 316 ? 6.335 5.889 14.668 1.00 83.31 316 ASP A N 1
ATOM 2374 C CA . ASP A 1 316 ? 7.622 6.248 14.062 1.00 83.31 316 ASP A CA 1
ATOM 2375 C C . ASP A 1 316 ? 7.828 5.795 12.610 1.00 83.31 316 ASP A C 1
ATOM 2377 O O . ASP A 1 316 ? 8.857 6.162 12.021 1.00 83.31 316 ASP A O 1
ATOM 2381 N N . GLY A 1 317 ? 6.800 5.196 12.008 1.00 80.88 317 GLY A N 1
ATOM 2382 C CA . GLY A 1 317 ? 6.725 4.855 10.591 1.00 80.88 317 GLY A CA 1
ATOM 2383 C C . GLY A 1 317 ? 7.557 3.623 10.253 1.00 80.88 317 GLY A C 1
ATOM 2384 O O . GLY A 1 317 ? 8.148 3.579 9.169 1.00 80.88 317 GLY A O 1
ATOM 2385 N N . ASP A 1 318 ? 7.731 2.710 11.211 1.00 79.19 318 ASP A N 1
ATOM 2386 C CA . ASP A 1 318 ? 8.481 1.467 11.035 1.00 79.19 318 ASP A CA 1
ATOM 2387 C C . ASP A 1 318 ? 7.589 0.237 10.820 1.00 79.19 318 ASP A C 1
ATOM 2389 O O . ASP A 1 318 ? 8.126 -0.864 10.720 1.00 79.19 318 ASP A O 1
ATOM 2393 N N . HIS A 1 319 ? 6.272 0.442 10.692 1.00 78.94 319 HIS A N 1
ATOM 2394 C CA . HIS A 1 319 ? 5.230 -0.575 10.539 1.00 78.94 319 HIS A CA 1
ATOM 2395 C C . HIS A 1 319 ? 5.063 -1.514 11.743 1.00 78.94 319 HIS A C 1
ATOM 2397 O O . HIS A 1 319 ? 4.158 -2.336 11.742 1.00 78.94 319 HIS A O 1
ATOM 2403 N N . GLN A 1 320 ? 5.850 -1.368 12.817 1.00 86.75 320 GLN A N 1
ATOM 2404 C CA . GLN A 1 320 ? 5.605 -2.081 14.066 1.00 86.75 320 GLN A CA 1
ATOM 2405 C C . GLN A 1 320 ? 4.698 -1.258 14.985 1.00 86.75 320 GLN A C 1
ATOM 2407 O O . GLN A 1 320 ? 5.071 -0.220 15.535 1.00 86.75 320 GLN A O 1
ATOM 2412 N N . ASP A 1 321 ? 3.517 -1.794 15.270 1.00 91.88 321 ASP A N 1
ATOM 2413 C CA . ASP A 1 321 ? 2.505 -1.057 16.005 1.00 91.88 321 ASP A CA 1
ATOM 2414 C C . ASP A 1 321 ? 2.781 -0.898 17.501 1.00 91.88 321 ASP A C 1
ATOM 2416 O O . ASP A 1 321 ? 3.101 -1.822 18.269 1.00 91.88 321 ASP A O 1
ATOM 2420 N N . GLU A 1 322 ? 2.465 0.300 17.983 1.00 94.94 322 GLU A N 1
ATOM 2421 C CA . GLU A 1 322 ? 2.257 0.569 19.391 1.00 94.94 322 GLU A CA 1
ATOM 2422 C C . GLU A 1 322 ? 0.790 0.600 19.783 1.00 94.94 322 GLU A C 1
ATOM 2424 O O . GLU A 1 322 ? -0.132 0.705 18.989 1.00 94.94 322 GLU A O 1
ATOM 2429 N N . LEU A 1 323 ? 0.542 0.526 21.092 1.00 97.00 323 LEU A N 1
ATOM 2430 C CA . LEU A 1 323 ? -0.820 0.534 21.610 1.00 97.00 323 LEU A CA 1
ATOM 2431 C C . LEU A 1 323 ? -1.139 1.793 22.397 1.00 97.00 323 LEU A C 1
ATOM 2433 O O . LEU A 1 323 ? -0.581 2.041 23.479 1.00 97.00 323 LEU A O 1
ATOM 2437 N N . LEU A 1 324 ? -2.157 2.517 21.936 1.00 97.50 324 LEU A N 1
ATOM 2438 C CA . LEU A 1 324 ? -2.812 3.579 22.687 1.00 97.50 324 LEU A CA 1
ATOM 2439 C C . LEU A 1 324 ? -3.964 3.019 23.519 1.00 97.50 324 LEU A C 1
ATOM 2441 O O . LEU A 1 324 ? -5.007 2.620 23.021 1.00 97.50 324 LEU A O 1
ATOM 2445 N N . PHE A 1 325 ? -3.829 3.121 24.835 1.00 97.31 325 PHE A N 1
ATOM 2446 C CA . PHE A 1 325 ? -4.894 2.880 25.798 1.00 97.31 325 PHE A CA 1
ATOM 2447 C C . PHE A 1 325 ? -5.512 4.210 26.221 1.00 97.31 325 PHE A C 1
ATOM 2449 O O . PHE A 1 325 ? -4.818 5.054 26.792 1.00 97.31 325 PHE A O 1
ATOM 2456 N N . TYR A 1 326 ? -6.823 4.382 26.050 1.00 97.44 326 TYR A N 1
ATOM 2457 C CA . TYR A 1 326 ? -7.544 5.595 26.443 1.00 97.44 326 TYR A CA 1
ATOM 2458 C C . TYR A 1 326 ? -8.769 5.304 27.314 1.00 97.44 326 TYR A C 1
ATOM 2460 O O . TYR A 1 326 ? -9.539 4.366 27.091 1.00 97.44 326 TYR A O 1
ATOM 2468 N N . ARG A 1 327 ? -8.975 6.133 28.344 1.00 96.62 327 ARG A N 1
ATOM 2469 C CA . ARG A 1 327 ? -10.141 6.069 29.230 1.00 96.62 327 ARG A CA 1
ATOM 2470 C C . ARG A 1 327 ? -11.029 7.294 29.056 1.00 96.62 327 ARG A C 1
ATOM 2472 O O . ARG A 1 327 ? -10.700 8.400 29.488 1.00 96.62 327 ARG A O 1
ATOM 2479 N N . SER A 1 328 ? -12.233 7.057 28.545 1.00 96.06 328 SER A N 1
ATOM 2480 C CA . SER A 1 328 ? -13.190 8.112 28.202 1.00 96.06 328 SER A CA 1
ATOM 2481 C C . SER A 1 328 ? -13.695 8.909 29.409 1.00 96.06 328 SER A C 1
ATOM 2483 O O . SER A 1 328 ? -13.990 10.100 29.295 1.00 96.06 328 SER A O 1
ATOM 2485 N N . SER A 1 329 ? -13.753 8.296 30.596 1.00 95.56 329 SER A N 1
ATOM 2486 C CA . SER A 1 329 ? -14.325 8.931 31.789 1.00 95.56 329 SER A CA 1
ATOM 2487 C C . SER A 1 329 ? -13.478 10.061 32.379 1.00 95.56 329 SER A C 1
ATOM 2489 O O . SER A 1 329 ? -14.032 10.964 33.007 1.00 95.56 329 SER A O 1
ATOM 2491 N N . ASP A 1 330 ? -12.153 9.997 32.237 1.00 95.75 330 ASP A N 1
ATOM 2492 C CA . ASP A 1 330 ? -11.217 10.930 32.883 1.00 95.75 330 ASP A CA 1
ATOM 2493 C C . ASP A 1 330 ? -10.068 11.411 31.981 1.00 95.75 330 ASP A C 1
ATOM 2495 O O . ASP A 1 330 ? -9.284 12.259 32.409 1.00 95.75 330 ASP A O 1
ATOM 2499 N N . GLY A 1 331 ? -9.984 10.929 30.737 1.00 96.50 331 GLY A N 1
ATOM 2500 C CA . GLY A 1 331 ? -8.970 11.368 29.782 1.00 96.50 331 GLY A CA 1
ATOM 2501 C C . GLY A 1 331 ? -7.575 10.834 30.094 1.00 96.50 331 GLY A C 1
ATOM 2502 O O . GLY A 1 331 ? -6.576 11.412 29.649 1.00 96.50 331 GLY A O 1
ATOM 2503 N N . THR A 1 332 ? -7.492 9.776 30.905 1.00 97.38 332 THR A N 1
ATOM 2504 C CA . THR A 1 332 ? -6.252 9.031 31.114 1.00 97.38 332 THR A CA 1
ATOM 2505 C C . THR A 1 332 ? -5.866 8.327 29.825 1.00 97.38 332 THR A C 1
ATOM 2507 O O . THR A 1 332 ? -6.722 7.728 29.173 1.00 97.38 332 THR A O 1
ATOM 2510 N N . PHE A 1 333 ? -4.580 8.364 29.492 1.00 97.12 333 PHE A N 1
ATOM 2511 C CA . PHE A 1 333 ? -4.031 7.654 28.347 1.00 97.12 333 PHE A CA 1
ATOM 2512 C C . PHE A 1 333 ? -2.667 7.039 28.663 1.00 97.12 333 PHE A C 1
ATOM 2514 O O . PHE A 1 333 ? -1.951 7.508 29.565 1.00 97.12 333 PHE A O 1
ATOM 2521 N N . LYS A 1 334 ? -2.310 5.994 27.919 1.00 97.44 334 LYS A N 1
ATOM 2522 C CA . LYS A 1 334 ? -0.977 5.388 27.913 1.00 97.44 334 LYS A CA 1
ATOM 2523 C C . LYS A 1 334 ? -0.646 4.853 26.528 1.00 97.44 334 LYS A C 1
ATOM 2525 O O . LYS A 1 334 ? -1.506 4.230 25.928 1.00 97.44 334 LYS A O 1
ATOM 2530 N N . TYR A 1 335 ? 0.597 5.049 26.118 1.00 97.38 335 TYR A N 1
ATOM 2531 C CA . TYR A 1 335 ? 1.183 4.439 24.932 1.00 97.38 335 TYR A CA 1
ATOM 2532 C C . TYR A 1 335 ? 2.180 3.380 25.372 1.00 97.38 335 TYR A C 1
ATOM 2534 O O . TYR A 1 335 ? 2.953 3.618 26.313 1.00 97.38 335 TYR A O 1
ATOM 2542 N N . TYR A 1 336 ? 2.142 2.228 24.726 1.00 96.38 336 TYR A N 1
ATOM 2543 C CA . TYR A 1 336 ? 2.995 1.091 25.023 1.00 96.38 336 TYR A CA 1
ATOM 2544 C C . TYR A 1 336 ? 3.645 0.591 23.743 1.00 96.38 336 TYR A C 1
ATOM 2546 O O . TYR A 1 336 ? 2.923 0.285 22.808 1.00 96.38 336 TYR A O 1
ATOM 2554 N N . ALA A 1 337 ? 4.965 0.415 23.784 1.00 93.88 337 ALA A N 1
ATOM 2555 C CA . ALA A 1 337 ? 5.631 -0.498 22.868 1.00 93.88 337 ALA A CA 1
ATOM 2556 C C . ALA A 1 337 ? 5.119 -1.918 23.128 1.00 93.88 337 ALA A C 1
ATOM 2558 O O . ALA A 1 337 ? 4.934 -2.308 24.300 1.00 93.88 337 ALA A O 1
ATOM 2559 N N . VAL A 1 338 ? 4.930 -2.678 22.059 1.00 93.44 338 VAL A N 1
ATOM 2560 C CA . VAL A 1 338 ? 4.529 -4.082 22.101 1.00 93.44 338 VAL A CA 1
ATOM 2561 C C . VAL A 1 338 ? 5.696 -4.923 21.593 1.00 93.44 338 VAL A C 1
ATOM 2563 O O . VAL A 1 338 ? 6.449 -4.501 20.731 1.00 93.44 338 VAL A O 1
ATOM 2566 N N . ASN A 1 339 ? 5.947 -6.066 22.228 1.00 91.50 339 ASN A N 1
ATOM 2567 C CA . ASN A 1 339 ? 6.936 -7.016 21.719 1.00 91.50 339 ASN A CA 1
ATOM 2568 C C . ASN A 1 339 ? 6.244 -8.002 20.761 1.00 91.50 339 ASN A C 1
ATOM 2570 O O . ASN A 1 339 ? 5.054 -8.246 20.962 1.00 91.50 339 ASN A O 1
ATOM 2574 N N . PRO A 1 340 ? 6.991 -8.701 19.883 1.00 89.75 340 PRO A N 1
ATOM 2575 C CA . PRO A 1 340 ? 6.434 -9.711 18.969 1.00 89.75 340 PRO A CA 1
ATOM 2576 C C . PRO A 1 340 ? 5.674 -10.873 19.636 1.00 89.75 340 PRO A C 1
ATOM 2578 O O . PRO A 1 340 ? 5.017 -11.662 18.983 1.00 89.75 340 PRO A O 1
ATOM 2581 N N . ASP A 1 341 ? 5.777 -11.041 20.961 1.00 89.75 341 ASP A N 1
ATOM 2582 C CA . ASP A 1 341 ? 4.980 -12.024 21.713 1.00 89.75 341 ASP A CA 1
ATOM 2583 C C . ASP A 1 341 ? 3.684 -11.436 22.314 1.00 89.75 341 ASP A C 1
ATOM 2585 O O . ASP A 1 341 ? 3.069 -12.045 23.198 1.00 89.75 341 ASP A O 1
ATOM 2589 N N . GLY A 1 342 ? 3.313 -10.217 21.915 1.00 90.88 342 GLY A N 1
ATOM 2590 C CA . GLY A 1 342 ? 2.190 -9.430 22.429 1.00 90.88 342 GLY A CA 1
ATOM 2591 C C . GLY A 1 342 ? 2.427 -8.803 23.811 1.00 90.88 342 GLY A C 1
ATOM 2592 O O . GLY A 1 342 ? 1.549 -8.135 24.367 1.00 90.88 342 GLY A O 1
ATOM 2593 N N . SER A 1 343 ? 3.580 -9.018 24.455 1.00 93.31 343 SER A N 1
ATOM 2594 C CA . SER A 1 343 ? 3.810 -8.474 25.798 1.00 93.31 343 SER A CA 1
ATOM 2595 C C . SER A 1 343 ? 4.114 -6.974 25.765 1.00 93.31 343 SER A C 1
ATOM 2597 O O . SER A 1 343 ? 4.940 -6.508 24.987 1.00 93.31 343 SER A O 1
ATOM 2599 N N . LEU A 1 344 ? 3.493 -6.193 26.660 1.00 94.25 344 LEU A N 1
ATOM 2600 C CA . LEU A 1 344 ? 3.746 -4.747 26.727 1.00 94.25 344 LEU A CA 1
ATOM 2601 C C . LEU A 1 344 ? 5.070 -4.416 27.414 1.00 94.25 344 LEU A C 1
ATOM 2603 O O . LEU A 1 344 ? 5.363 -4.888 28.522 1.00 94.25 344 LEU A O 1
ATOM 2607 N N . GLY A 1 345 ? 5.807 -3.489 26.809 1.00 91.50 345 GLY A N 1
ATOM 2608 C CA . GLY A 1 345 ? 6.956 -2.832 27.413 1.00 91.50 345 GLY A CA 1
ATOM 2609 C C . GLY A 1 345 ? 6.594 -1.857 28.542 1.00 91.50 345 GLY A C 1
ATOM 2610 O O . GLY A 1 345 ? 5.471 -1.772 29.052 1.00 91.50 345 GLY A O 1
ATOM 2611 N N . SER A 1 346 ? 7.589 -1.071 28.963 1.00 92.38 346 SER A N 1
ATOM 2612 C CA . SER A 1 346 ? 7.301 0.102 29.799 1.00 92.38 346 SER A CA 1
ATOM 2613 C C . SER A 1 346 ? 6.532 1.139 28.974 1.00 92.38 346 SER A C 1
ATOM 2615 O O . SER A 1 346 ? 6.838 1.278 27.794 1.00 92.38 346 SER A O 1
ATOM 2617 N N . PRO A 1 347 ? 5.582 1.894 29.564 1.00 95.00 347 PRO A N 1
ATOM 2618 C CA . PRO A 1 347 ? 4.863 2.908 28.805 1.00 95.00 347 PRO A CA 1
ATOM 2619 C C . PRO A 1 347 ? 5.836 3.916 28.185 1.00 95.00 347 PRO A C 1
ATOM 2621 O O . PRO A 1 347 ? 6.623 4.519 28.923 1.00 95.00 347 PRO A O 1
ATOM 2624 N N . ILE A 1 348 ? 5.732 4.128 26.873 1.00 96.00 348 ILE A N 1
ATOM 2625 C CA . ILE A 1 348 ? 6.443 5.187 26.139 1.00 96.00 348 ILE A CA 1
ATOM 2626 C C . ILE A 1 348 ? 6.016 6.535 26.717 1.00 96.00 348 ILE A C 1
ATOM 2628 O O . ILE A 1 348 ? 6.831 7.377 27.106 1.00 96.00 348 ILE A O 1
ATOM 2632 N N . LYS A 1 349 ? 4.700 6.695 26.885 1.00 96.31 349 LYS A N 1
ATOM 2633 C CA . LYS A 1 349 ? 4.090 7.874 27.489 1.00 96.31 349 LYS A CA 1
ATOM 2634 C C . LYS A 1 349 ? 2.865 7.501 28.301 1.00 96.31 349 LYS A C 1
ATOM 2636 O O . LYS A 1 349 ? 2.138 6.563 27.999 1.00 96.31 349 LYS A O 1
ATOM 2641 N N . SER A 1 350 ? 2.610 8.264 29.357 1.00 96.25 350 SER A N 1
ATOM 2642 C CA . SER A 1 350 ? 1.372 8.155 30.125 1.00 96.25 350 SER A CA 1
ATOM 2643 C C . SER A 1 350 ? 0.963 9.505 30.691 1.00 96.25 350 SER A C 1
ATOM 2645 O O . SER A 1 350 ? 1.809 10.351 30.991 1.00 96.25 350 SER A O 1
ATOM 2647 N N . GLY A 1 351 ? -0.339 9.712 30.859 1.00 95.31 351 GLY A N 1
ATOM 2648 C CA . GLY A 1 351 ? -0.846 10.964 31.395 1.00 95.31 351 GLY A CA 1
ATOM 2649 C C . GLY A 1 351 ? -2.349 10.971 31.623 1.00 95.31 351 GLY A C 1
ATOM 2650 O O . GLY A 1 351 ? -3.055 9.997 31.379 1.00 95.31 351 GLY A O 1
ATOM 2651 N N . SER A 1 352 ? -2.829 12.107 32.114 1.00 87.62 352 SER A N 1
ATOM 2652 C CA . SER A 1 352 ? -4.246 12.437 32.244 1.00 87.62 352 SER A CA 1
ATOM 2653 C C . SER A 1 352 ? -4.412 13.861 31.732 1.00 87.62 352 SER A C 1
ATOM 2655 O O . SER A 1 352 ? -3.888 14.797 32.344 1.00 87.62 352 SER A O 1
ATOM 2657 N N . GLY A 1 353 ? -5.049 14.033 30.581 1.00 83.62 353 GLY A N 1
ATOM 2658 C CA . GLY A 1 353 ? -5.068 15.336 29.913 1.00 83.62 353 GLY A CA 1
ATOM 2659 C C . GLY A 1 353 ? -5.701 15.342 28.532 1.00 83.62 353 GLY A C 1
ATOM 2660 O O . GLY A 1 353 ? -5.999 16.420 28.019 1.00 83.62 353 GLY A O 1
ATOM 2661 N N . TYR A 1 354 ? -5.966 14.170 27.954 1.00 94.50 354 TYR A N 1
ATOM 2662 C CA . TYR A 1 354 ? -6.850 14.106 26.802 1.00 94.50 354 TYR A CA 1
ATOM 2663 C C . TYR A 1 354 ? -8.250 14.541 27.219 1.00 94.50 354 TYR A C 1
ATOM 2665 O O . TYR A 1 354 ? -8.664 14.385 28.371 1.00 94.50 354 TYR A O 1
ATOM 2673 N N . SER A 1 355 ? -8.979 15.136 26.280 1.00 93.69 355 SER A N 1
ATOM 2674 C CA . SER A 1 355 ? -10.377 15.471 26.531 1.00 93.69 355 SER A CA 1
ATOM 2675 C C . SER A 1 355 ? -11.180 14.191 26.777 1.00 93.69 355 SER A C 1
ATOM 2677 O O . SER A 1 355 ? -10.838 13.120 26.279 1.00 93.69 355 SER A O 1
ATOM 2679 N N . THR A 1 356 ? -12.210 14.285 27.612 1.00 96.31 356 THR A N 1
ATOM 2680 C CA . THR A 1 356 ? -13.060 13.152 27.984 1.00 96.31 356 THR A CA 1
ATOM 2681 C C . THR A 1 356 ? -14.156 12.914 26.949 1.00 96.31 356 THR A C 1
ATOM 2683 O O . THR A 1 356 ? -14.497 13.801 26.161 1.00 96.31 356 THR A O 1
ATOM 2686 N N . GLY A 1 357 ? -14.766 11.732 26.997 1.00 95.75 357 GLY A N 1
ATOM 2687 C CA . GLY A 1 357 ? -15.976 11.432 26.240 1.00 95.75 357 GLY A CA 1
ATOM 2688 C C . GLY A 1 357 ? -15.751 11.029 24.786 1.00 95.75 357 GLY A C 1
ATOM 2689 O O . GLY A 1 357 ? -16.734 10.965 24.056 1.00 95.75 357 GLY A O 1
ATOM 2690 N N . TRP A 1 358 ? -14.517 10.772 24.344 1.00 96.75 358 TRP A N 1
ATOM 2691 C CA . TRP A 1 358 ? -14.292 10.149 23.035 1.00 96.75 358 TRP A CA 1
ATOM 2692 C C . TRP A 1 358 ? -14.865 8.734 23.019 1.00 96.75 358 TRP A C 1
ATOM 2694 O O . TRP A 1 358 ? -14.865 8.048 24.049 1.00 96.75 358 TRP A O 1
ATOM 2704 N N . THR A 1 359 ? -15.413 8.351 21.870 1.00 95.19 359 THR A N 1
ATOM 2705 C CA . THR A 1 359 ? -16.088 7.063 21.658 1.00 95.19 359 THR A CA 1
ATOM 2706 C C . THR A 1 359 ? -15.418 6.205 20.594 1.00 95.19 359 THR A C 1
ATOM 2708 O O . THR A 1 359 ? -15.716 5.022 20.556 1.00 95.19 359 THR A O 1
ATOM 2711 N N . ALA A 1 360 ? -14.547 6.790 19.773 1.00 95.56 360 ALA A N 1
ATOM 2712 C CA . ALA A 1 360 ? -13.613 6.099 18.890 1.00 95.56 360 ALA A CA 1
ATOM 2713 C C . ALA A 1 360 ? -12.315 6.921 18.830 1.00 95.56 360 ALA A C 1
ATOM 2715 O O . ALA A 1 360 ? -12.369 8.158 18.932 1.00 95.56 360 ALA A O 1
ATOM 2716 N N . ILE A 1 361 ? -11.183 6.231 18.755 1.00 96.56 361 ILE A N 1
ATOM 2717 C CA . ILE A 1 361 ? -9.865 6.799 18.481 1.00 96.56 361 ILE A CA 1
ATOM 2718 C C . ILE A 1 361 ? -9.203 5.787 17.570 1.00 96.56 361 ILE A C 1
ATOM 2720 O O . ILE A 1 361 ? -8.957 4.693 18.058 1.00 96.56 361 ILE A O 1
ATOM 2724 N N . GLU A 1 362 ? -8.947 6.168 16.326 1.00 95.56 362 GLU A N 1
ATOM 2725 C CA . GLU A 1 362 ? -8.318 5.292 15.337 1.00 95.56 362 GLU A CA 1
ATOM 2726 C C . GLU A 1 362 ? -7.044 5.942 14.812 1.00 95.56 362 GLU A C 1
ATOM 2728 O O . GLU A 1 362 ? -7.010 7.172 14.651 1.00 95.56 362 GLU A O 1
ATOM 2733 N N . ALA A 1 363 ? -6.030 5.110 14.597 1.00 94.25 363 ALA A N 1
ATOM 2734 C CA . ALA A 1 363 ? -4.884 5.422 13.760 1.00 94.25 363 ALA A CA 1
ATOM 2735 C C . ALA A 1 363 ? -5.321 5.530 12.294 1.00 94.25 363 ALA A C 1
ATOM 2737 O O . ALA A 1 363 ? -6.294 4.885 11.900 1.00 94.25 363 ALA A O 1
ATOM 2738 N N . VAL A 1 364 ? -4.708 6.461 11.568 1.00 92.81 364 VAL A N 1
ATOM 2739 C CA . VAL A 1 364 ? -4.988 6.757 10.163 1.00 92.81 364 VAL A CA 1
ATOM 2740 C C . VAL A 1 364 ? -3.712 7.309 9.532 1.00 92.81 364 VAL A C 1
ATOM 2742 O O . VAL A 1 364 ? -3.271 8.380 9.952 1.00 92.81 364 VAL A O 1
ATOM 2745 N N . GLU A 1 365 ? -3.175 6.668 8.508 1.00 88.56 365 GLU A N 1
ATOM 2746 C CA . GLU A 1 365 ? -2.031 7.161 7.739 1.00 88.56 365 GLU A CA 1
ATOM 2747 C C . GLU A 1 365 ? -2.500 8.179 6.681 1.00 88.56 365 GLU A C 1
ATOM 2749 O O . GLU A 1 365 ? -3.237 7.850 5.745 1.00 88.56 365 GLU A O 1
ATOM 2754 N N . LEU A 1 366 ? -2.122 9.458 6.832 1.00 83.62 366 LEU A N 1
ATOM 2755 C CA . LEU A 1 366 ? -2.529 10.534 5.916 1.00 83.62 366 LEU A CA 1
ATOM 2756 C C . LEU A 1 366 ? -1.390 11.118 5.071 1.00 83.62 366 LEU A C 1
ATOM 2758 O O . LEU A 1 366 ? -1.688 11.839 4.106 1.00 83.62 366 LEU A O 1
ATOM 2762 N N . ASP A 1 367 ? -0.119 10.930 5.441 1.00 75.81 367 ASP A N 1
ATOM 2763 C CA . ASP A 1 367 ? 1.009 11.636 4.810 1.00 75.81 367 ASP A CA 1
ATOM 2764 C C . ASP A 1 367 ? 2.298 10.822 4.562 1.00 75.81 367 ASP A C 1
ATOM 2766 O O . ASP A 1 367 ? 3.224 11.344 3.925 1.00 75.81 367 ASP A O 1
ATOM 2770 N N . GLY A 1 368 ? 2.299 9.537 4.920 1.00 68.56 368 GLY A N 1
ATOM 2771 C CA . GLY A 1 368 ? 3.338 8.533 4.667 1.00 68.56 368 GLY A CA 1
ATOM 2772 C C . GLY A 1 368 ? 4.517 8.592 5.642 1.00 68.56 368 GLY A C 1
ATOM 2773 O O . GLY A 1 368 ? 5.640 8.244 5.261 1.00 68.56 368 GLY A O 1
ATOM 2774 N N . GLY A 1 369 ? 4.313 9.150 6.838 1.00 65.00 369 GLY A N 1
ATOM 2775 C CA . GLY A 1 369 ? 5.352 9.402 7.840 1.00 65.00 369 GLY A CA 1
ATOM 2776 C C . GLY A 1 369 ? 5.123 8.726 9.195 1.00 65.00 369 GLY A C 1
ATOM 2777 O O . GLY A 1 369 ? 5.888 9.034 10.119 1.00 65.00 369 GLY A O 1
ATOM 2778 N N . GLY A 1 370 ? 4.103 7.870 9.303 1.00 77.00 370 GLY A N 1
ATOM 2779 C CA . GLY A 1 370 ? 3.547 7.314 10.537 1.00 77.00 370 GLY A CA 1
ATOM 2780 C C . GLY A 1 370 ? 2.130 7.841 10.794 1.00 77.00 370 GLY A C 1
ATOM 2781 O O . GLY A 1 370 ? 1.723 8.870 10.253 1.00 77.00 370 GLY A O 1
ATOM 2782 N N . ASP A 1 371 ? 1.392 7.180 11.680 1.00 86.06 371 ASP A N 1
ATOM 2783 C CA . ASP A 1 371 ? -0.045 7.407 11.817 1.00 86.06 371 ASP A CA 1
ATOM 2784 C C . ASP A 1 371 ? -0.421 8.776 12.400 1.00 86.06 371 ASP A C 1
ATOM 2786 O O . ASP A 1 371 ? 0.117 9.258 13.404 1.00 86.06 371 ASP A O 1
ATOM 2790 N N . GLU A 1 372 ? -1.497 9.360 11.878 1.00 93.50 372 GLU A N 1
ATOM 2791 C CA . GLU A 1 372 ? -2.313 10.332 12.593 1.00 93.50 372 GLU A CA 1
ATOM 2792 C C . GLU A 1 372 ? -3.372 9.663 13.469 1.00 93.50 372 GLU A C 1
ATOM 2794 O O . GLU A 1 372 ? -3.783 8.529 13.279 1.00 93.50 372 GLU A O 1
ATOM 2799 N N . LEU A 1 373 ? -3.915 10.417 14.431 1.00 96.12 373 LEU A N 1
ATOM 2800 C CA . LEU A 1 373 ? -5.020 9.939 15.262 1.00 96.12 373 LEU A CA 1
ATOM 2801 C C . LEU A 1 373 ? -6.312 10.713 15.006 1.00 96.12 373 LEU A C 1
ATOM 2803 O O . LEU A 1 373 ? -6.414 11.913 15.313 1.00 96.12 373 LEU A O 1
ATOM 2807 N N . LEU A 1 374 ? -7.345 10.000 14.558 1.00 97.06 374 LEU A N 1
ATOM 2808 C CA . LEU A 1 374 ? -8.725 10.472 14.529 1.00 97.06 374 LEU A CA 1
ATOM 2809 C C . LEU A 1 374 ? -9.401 10.214 15.873 1.00 97.06 374 LEU A C 1
ATOM 2811 O O . LEU A 1 374 ? -9.736 9.095 16.229 1.00 97.06 374 LEU A O 1
ATOM 2815 N N . PHE A 1 375 ? -9.745 11.280 16.582 1.00 97.31 375 PHE A N 1
ATOM 2816 C CA . PHE A 1 375 ? -10.618 11.237 17.747 1.00 97.31 375 PHE A CA 1
ATOM 2817 C C . PHE A 1 375 ? -12.049 11.556 17.327 1.00 97.31 375 PHE A C 1
ATOM 2819 O O . PHE A 1 375 ? -12.310 12.653 16.831 1.00 97.31 375 PHE A O 1
ATOM 2826 N N . TYR A 1 376 ? -13.001 10.664 17.604 1.00 97.31 376 TYR A N 1
ATOM 2827 C CA . TYR A 1 376 ? -14.420 10.868 17.301 1.00 97.31 376 TYR A CA 1
ATOM 2828 C C . TYR A 1 376 ? -15.325 10.668 18.516 1.00 97.31 376 TYR A C 1
ATOM 2830 O O . TYR A 1 376 ? -15.112 9.824 19.396 1.00 97.31 376 TYR A O 1
ATOM 2838 N N . ARG A 1 377 ? -16.386 11.472 18.567 1.00 96.12 377 ARG A N 1
ATOM 2839 C CA . ARG A 1 377 ? -17.463 11.370 19.545 1.00 96.12 377 ARG A CA 1
ATOM 2840 C C . ARG A 1 377 ? -18.796 11.193 18.841 1.00 96.12 377 ARG A C 1
ATOM 2842 O O . ARG A 1 377 ? -19.099 11.891 17.881 1.00 96.12 377 ARG A O 1
ATOM 2849 N N . THR A 1 378 ? -19.651 10.344 19.405 1.00 94.50 378 THR A N 1
ATOM 2850 C CA . THR A 1 378 ? -21.009 10.065 18.895 1.00 94.50 378 THR A CA 1
ATOM 2851 C C . THR A 1 378 ? -21.906 11.286 18.652 1.00 94.50 378 THR A C 1
ATOM 2853 O O . THR A 1 378 ? -22.907 11.145 17.953 1.00 94.50 378 THR A O 1
ATOM 2856 N N . ASP A 1 379 ? -21.588 12.470 19.185 1.00 94.75 379 ASP A N 1
ATOM 2857 C CA . ASP A 1 379 ? -22.303 13.717 18.884 1.00 94.75 379 ASP A CA 1
ATOM 2858 C C . ASP A 1 379 ? -21.885 14.380 17.557 1.00 94.75 379 ASP A C 1
ATOM 2860 O O . ASP A 1 379 ? -22.512 15.360 17.162 1.00 94.75 379 ASP A O 1
ATOM 2864 N N . GLY A 1 380 ? -20.894 13.826 16.850 1.00 94.62 380 GLY A N 1
ATOM 2865 C CA . GLY A 1 380 ? -20.339 14.370 15.609 1.00 94.62 380 GLY A CA 1
ATOM 2866 C C . GLY A 1 380 ? -19.063 15.193 15.806 1.00 94.62 380 GLY A C 1
ATOM 2867 O O . GLY A 1 380 ? -18.479 15.639 14.817 1.00 94.62 380 GLY A O 1
ATOM 2868 N N . THR A 1 381 ? -18.610 15.388 17.051 1.00 97.12 381 THR A N 1
ATOM 2869 C CA . THR A 1 381 ? -17.316 16.023 17.337 1.00 97.12 381 THR A CA 1
ATOM 2870 C C . THR A 1 381 ? -16.177 15.139 16.856 1.00 97.12 381 THR A C 1
ATOM 2872 O O . THR A 1 381 ? -16.146 13.952 17.180 1.00 97.12 381 THR A O 1
ATOM 2875 N N . PHE A 1 382 ? -15.216 15.724 16.147 1.00 96.94 382 PHE A N 1
ATOM 2876 C CA . PHE A 1 382 ? -14.022 15.032 15.684 1.00 96.94 382 PHE A CA 1
ATOM 2877 C C . PHE A 1 382 ? -12.773 15.914 15.769 1.00 96.94 382 PHE A C 1
ATOM 2879 O O . PHE A 1 382 ? -12.870 17.149 15.757 1.00 96.94 382 PHE A O 1
ATOM 2886 N N . LYS A 1 383 ? -11.606 15.273 15.856 1.00 96.94 383 LYS A N 1
ATOM 2887 C CA . LYS A 1 383 ? -10.288 15.909 15.761 1.00 96.94 383 LYS A CA 1
ATOM 2888 C C . LYS A 1 383 ? -9.283 14.958 15.128 1.00 96.94 383 LYS A C 1
ATOM 2890 O O . LYS A 1 383 ? -9.218 13.819 15.564 1.00 96.94 383 LYS A O 1
ATOM 2895 N N . PHE A 1 384 ? -8.477 15.461 14.205 1.00 95.88 384 PHE A N 1
ATOM 2896 C CA . PHE A 1 384 ? -7.261 14.801 13.740 1.00 95.88 384 PHE A CA 1
ATOM 2897 C C . PHE A 1 384 ? -6.060 15.409 14.434 1.00 95.88 384 PHE A C 1
ATOM 2899 O O . PHE A 1 384 ? -5.964 16.637 14.559 1.00 95.88 384 PHE A O 1
ATOM 2906 N N . TYR A 1 385 ? -5.148 14.560 14.872 1.00 94.81 385 TYR A N 1
ATOM 2907 C CA . TYR A 1 385 ? -3.899 14.963 15.486 1.00 94.81 385 TYR A CA 1
ATOM 2908 C C . TYR A 1 385 ? -2.740 14.279 14.787 1.00 94.81 385 TYR A C 1
ATOM 2910 O O . TYR A 1 385 ? -2.742 13.061 14.702 1.00 94.81 385 TYR A O 1
ATOM 2918 N N . ALA A 1 386 ? -1.718 15.061 14.442 1.00 91.75 386 ALA A N 1
ATOM 2919 C CA . ALA A 1 386 ? -0.380 14.514 14.291 1.00 91.75 386 ALA A CA 1
ATOM 2920 C C . ALA A 1 386 ? 0.080 13.999 15.657 1.00 91.75 386 ALA A C 1
ATOM 2922 O O . ALA A 1 386 ? -0.061 14.707 16.679 1.00 91.75 386 ALA A O 1
ATOM 2923 N N . VAL A 1 387 ? 0.646 12.801 15.666 1.00 92.12 387 VAL A N 1
ATOM 2924 C CA . VAL A 1 387 ? 1.348 12.234 16.809 1.00 92.12 387 VAL A CA 1
ATOM 2925 C C . VAL A 1 387 ? 2.811 12.019 16.424 1.00 92.12 387 VAL A C 1
ATOM 2927 O O . VAL A 1 387 ? 3.135 11.739 15.286 1.00 92.12 387 VAL A O 1
ATOM 2930 N N . SER A 1 388 ? 3.726 12.290 17.351 1.00 90.25 388 SER A N 1
ATOM 2931 C CA . SER A 1 388 ? 5.156 12.034 17.145 1.00 90.25 388 SER A CA 1
ATOM 2932 C C . SER A 1 388 ? 5.575 10.703 17.761 1.00 90.25 388 SER A C 1
ATOM 2934 O O . SER A 1 388 ? 4.980 10.320 18.765 1.00 90.25 388 SER A O 1
ATOM 2936 N N . GLY A 1 389 ? 6.707 10.139 17.322 1.00 88.94 389 GLY A N 1
ATOM 2937 C CA . GLY A 1 389 ? 7.361 8.940 17.892 1.00 88.94 389 GLY A CA 1
ATOM 2938 C C . GLY A 1 389 ? 7.568 8.898 19.417 1.00 88.94 389 GLY A C 1
ATOM 2939 O O . GLY A 1 389 ? 7.818 7.856 20.005 1.00 88.94 389 GLY A O 1
ATOM 2940 N N . ASP A 1 390 ? 7.448 10.025 20.131 1.00 90.75 390 ASP A N 1
ATOM 2941 C CA . ASP A 1 390 ? 7.431 10.056 21.607 1.00 90.75 390 ASP A CA 1
ATOM 2942 C C . ASP A 1 390 ? 6.005 10.087 22.211 1.00 90.75 390 ASP A C 1
ATOM 2944 O O . ASP A 1 390 ? 5.799 10.479 23.376 1.00 90.75 390 ASP A O 1
ATOM 2948 N N . ALA A 1 391 ? 5.011 9.741 21.394 1.00 93.12 391 ALA A N 1
ATOM 2949 C CA . ALA A 1 391 ? 3.572 9.815 21.613 1.00 93.12 391 ALA A CA 1
ATOM 2950 C C . ALA A 1 391 ? 3.042 11.211 22.015 1.00 93.12 391 ALA A C 1
ATOM 2952 O O . ALA A 1 391 ? 2.121 11.351 22.832 1.00 93.12 391 ALA A O 1
ATOM 2953 N N . SER A 1 392 ? 3.668 12.307 21.568 1.00 91.62 392 SER A N 1
ATOM 2954 C CA . SER A 1 392 ? 3.134 13.661 21.803 1.00 91.62 392 SER A CA 1
ATOM 2955 C C . SER A 1 392 ? 2.088 14.026 20.756 1.00 91.62 392 SER A C 1
ATOM 2957 O O . SER A 1 392 ? 2.399 14.062 19.576 1.00 91.62 392 SER A O 1
ATOM 2959 N N . LEU A 1 393 ? 0.885 14.421 21.191 1.00 91.19 393 LEU A N 1
ATOM 2960 C CA . LEU A 1 393 ? -0.073 15.062 20.285 1.00 91.19 393 LEU A CA 1
ATOM 2961 C C . LEU A 1 393 ? 0.294 16.526 20.055 1.00 91.19 393 LEU A C 1
ATOM 2963 O O . LEU A 1 393 ? 0.492 17.290 21.012 1.00 91.19 393 LEU A O 1
ATOM 2967 N N . GLY A 1 394 ? 0.311 16.921 18.786 1.00 85.44 394 GLY A N 1
ATOM 2968 C CA . GLY A 1 394 ? 0.411 18.313 18.371 1.00 85.44 394 GLY A CA 1
ATOM 2969 C C . GLY A 1 394 ? -0.861 19.127 18.640 1.00 85.44 394 GLY A C 1
ATOM 2970 O O . GLY A 1 394 ? -1.772 18.741 19.379 1.00 85.44 394 GLY A O 1
ATOM 2971 N N . SER A 1 395 ? -0.936 20.304 18.013 1.00 91.88 395 SER A N 1
ATOM 2972 C CA . SER A 1 395 ? -2.243 20.953 17.831 1.00 91.88 395 SER A CA 1
ATOM 2973 C C . SER A 1 395 ? -3.062 20.139 16.825 1.00 91.88 395 SER A C 1
ATOM 2975 O O . SER A 1 395 ? -2.448 19.559 15.932 1.00 91.88 395 SER A O 1
ATOM 2977 N N . PRO A 1 396 ? -4.405 20.100 16.933 1.00 94.56 396 PRO A N 1
ATOM 2978 C CA . PRO A 1 396 ? -5.216 19.399 15.947 1.00 94.56 396 PRO A CA 1
ATOM 2979 C C . PRO A 1 396 ? -4.900 19.899 14.533 1.00 94.56 396 PRO A C 1
ATOM 2981 O O . PRO A 1 396 ? -4.881 21.114 14.312 1.00 94.56 396 PRO A O 1
ATOM 2984 N N . ILE A 1 397 ? -4.673 18.970 13.605 1.00 94.06 397 ILE A N 1
ATOM 2985 C CA . ILE A 1 397 ? -4.547 19.251 12.167 1.00 94.06 397 ILE A CA 1
ATOM 2986 C C . ILE A 1 397 ? -5.886 19.800 11.670 1.00 94.06 397 ILE A C 1
ATOM 2988 O O . ILE A 1 397 ? -5.959 20.841 11.014 1.00 94.06 397 ILE A O 1
ATOM 2992 N N . LEU A 1 398 ? -6.961 19.128 12.083 1.00 95.69 398 LEU A N 1
ATOM 2993 C CA . LEU A 1 398 ? -8.336 19.499 11.809 1.00 95.69 398 LEU A CA 1
ATOM 2994 C C . LEU A 1 398 ? -9.207 19.186 13.025 1.00 95.69 398 LEU A C 1
ATOM 2996 O O . LEU A 1 398 ? -9.017 18.182 13.704 1.00 95.69 398 LEU A O 1
ATOM 3000 N N . GLU A 1 399 ? -10.189 20.036 13.307 1.00 96.56 399 GLU A N 1
ATOM 3001 C CA . GLU A 1 399 ? -11.200 19.771 14.329 1.00 96.56 399 GLU A CA 1
ATOM 3002 C C . GLU A 1 399 ? -12.559 20.346 13.930 1.00 96.56 399 GLU A C 1
ATOM 3004 O O . GLU A 1 399 ? -12.647 21.354 13.223 1.00 96.56 399 GLU A O 1
ATOM 3009 N N . GLY A 1 400 ? -13.634 19.723 14.407 1.00 95.94 400 GLY A N 1
ATOM 3010 C CA . GLY A 1 400 ? -14.994 20.182 14.146 1.00 95.94 400 GLY A CA 1
ATOM 3011 C C . GLY A 1 400 ? -16.059 19.349 14.850 1.00 95.94 400 GLY A C 1
ATOM 3012 O O . GLY A 1 400 ? -15.761 18.469 15.652 1.00 95.94 400 GLY A O 1
ATOM 3013 N N . ASP A 1 401 ? -17.321 19.649 14.554 1.00 92.31 401 ASP A N 1
ATOM 3014 C CA . ASP A 1 401 ? -18.515 18.982 15.097 1.00 92.31 401 ASP A CA 1
ATOM 3015 C C . ASP A 1 401 ? -19.529 18.574 14.015 1.00 92.31 401 ASP A C 1
ATOM 3017 O O . ASP A 1 401 ? -20.686 18.263 14.295 1.00 92.31 401 ASP A O 1
ATOM 3021 N N . GLY A 1 402 ? -19.092 18.587 12.753 1.00 86.50 402 GLY A N 1
ATOM 3022 C CA . GLY A 1 402 ? -19.943 18.381 11.584 1.00 86.50 402 GLY A CA 1
ATOM 3023 C C . GLY A 1 402 ? -20.078 16.933 11.113 1.00 86.50 402 GLY A C 1
ATOM 3024 O O . GLY A 1 402 ? -20.790 16.698 10.133 1.00 86.50 402 GLY A O 1
ATOM 3025 N N . TYR A 1 403 ? -19.405 15.966 11.745 1.00 92.25 403 TYR A N 1
ATOM 3026 C CA . TYR A 1 403 ? -19.523 14.568 11.326 1.00 92.25 403 TYR A CA 1
ATOM 3027 C C . TYR A 1 403 ? -20.914 14.025 11.626 1.00 92.25 403 TYR A C 1
ATOM 3029 O O . TYR A 1 403 ? -21.615 14.482 12.529 1.00 92.25 403 TYR A O 1
ATOM 3037 N N . THR A 1 404 ? -21.334 13.021 10.849 1.00 89.62 404 THR A N 1
ATOM 3038 C CA . THR A 1 404 ? -22.627 12.376 11.093 1.00 89.62 404 THR A CA 1
ATOM 3039 C C . THR A 1 404 ? -22.624 11.771 12.510 1.00 89.62 404 THR A C 1
ATOM 3041 O O . THR A 1 404 ? -21.715 11.011 12.841 1.00 89.62 404 THR A O 1
ATOM 3044 N N . PRO A 1 405 ? -23.612 12.081 13.366 1.00 93.38 405 PRO A N 1
ATOM 3045 C CA . PRO A 1 405 ? -23.662 11.520 14.712 1.00 93.38 405 PRO A CA 1
ATOM 3046 C C . PRO A 1 405 ? -23.987 10.020 14.731 1.00 93.38 405 PRO A C 1
ATOM 3048 O O . PRO A 1 405 ? -24.688 9.493 13.852 1.00 93.38 405 PRO A O 1
ATOM 3051 N N . GLY A 1 406 ? -23.560 9.363 15.808 1.00 92.44 406 GLY A N 1
ATOM 3052 C CA . GLY A 1 406 ? -23.948 8.003 16.172 1.00 92.44 406 GLY A CA 1
ATOM 3053 C C . GLY A 1 406 ? -23.298 6.894 15.348 1.00 92.44 406 GLY A C 1
ATOM 3054 O O . GLY A 1 406 ? -23.963 5.889 15.109 1.00 92.44 406 GLY A O 1
ATOM 3055 N N . TRP A 1 407 ? -22.065 7.077 14.876 1.00 93.94 407 TRP A N 1
ATOM 3056 C CA . TRP A 1 407 ? -21.245 5.954 14.408 1.00 93.94 407 TRP A CA 1
ATOM 3057 C C . TRP A 1 407 ? -20.865 5.060 15.591 1.00 93.94 407 TRP A C 1
ATOM 3059 O O . TRP A 1 407 ? -20.568 5.576 16.671 1.00 93.94 407 TRP A O 1
ATOM 3069 N N . SER A 1 408 ? -20.957 3.742 15.408 1.00 89.81 408 SER A N 1
ATOM 3070 C CA . SER A 1 408 ? -20.649 2.750 16.447 1.00 89.81 408 SER A CA 1
ATOM 3071 C C . SER A 1 408 ? -19.255 2.149 16.308 1.00 89.81 408 SER A C 1
ATOM 3073 O O . SER A 1 408 ? -18.718 1.712 17.315 1.00 89.81 408 SER A O 1
ATOM 3075 N N . SER A 1 409 ? -18.706 2.128 15.092 1.00 92.00 409 SER A N 1
ATOM 3076 C CA . SER A 1 409 ? -17.318 1.759 14.793 1.00 92.00 409 SER A CA 1
ATOM 3077 C C . SER A 1 409 ? -16.783 2.736 13.757 1.00 92.00 409 SER A C 1
ATOM 3079 O O . SER A 1 409 ? -17.542 3.182 12.884 1.00 92.00 409 SER A O 1
ATOM 3081 N N . ILE A 1 410 ? -15.506 3.061 13.872 1.00 95.00 410 ILE A N 1
ATOM 3082 C CA . ILE A 1 410 ? -14.711 3.702 12.832 1.00 95.00 410 ILE A CA 1
ATOM 3083 C C . ILE A 1 410 ? -13.458 2.842 12.705 1.00 95.00 410 ILE A C 1
ATOM 3085 O O . ILE A 1 410 ? -13.019 2.306 13.714 1.00 95.00 410 ILE A O 1
ATOM 3089 N N . THR A 1 411 ? -12.956 2.656 11.496 1.00 94.38 411 THR A N 1
ATOM 3090 C CA . THR A 1 411 ? -11.667 2.005 11.258 1.00 94.38 411 THR A CA 1
ATOM 3091 C C . THR A 1 411 ? -11.042 2.602 10.009 1.00 94.38 411 THR A C 1
ATOM 3093 O O . THR A 1 411 ? -11.783 3.053 9.124 1.00 94.38 411 THR A O 1
ATOM 3096 N N . ALA A 1 412 ? -9.718 2.634 9.990 1.00 92.44 412 ALA A N 1
ATOM 3097 C CA . ALA A 1 412 ? -8.906 2.906 8.816 1.00 92.44 412 ALA A CA 1
ATOM 3098 C C . ALA A 1 412 ? -8.614 1.594 8.072 1.00 92.44 412 ALA A C 1
ATOM 3100 O O . ALA A 1 412 ? -8.688 0.540 8.713 1.00 92.44 412 ALA A O 1
ATOM 3101 N N . LEU A 1 413 ? -8.454 1.687 6.752 1.00 88.62 413 LEU A N 1
ATOM 3102 C CA . LEU A 1 413 ? -8.009 0.653 5.809 1.00 88.62 413 LEU A CA 1
ATOM 3103 C C . LEU A 1 413 ? -7.395 1.371 4.603 1.00 88.62 413 LEU A C 1
ATOM 3105 O O . LEU A 1 413 ? -8.001 2.340 4.139 1.00 88.62 413 LEU A O 1
ATOM 3109 N N . ASP A 1 414 ? -6.304 0.860 4.068 1.00 83.12 414 ASP A N 1
ATOM 3110 C CA . ASP A 1 414 ? -5.726 1.222 2.781 1.00 83.12 414 ASP A CA 1
ATOM 3111 C C . ASP A 1 414 ? -6.409 0.408 1.663 1.00 83.12 414 ASP A C 1
ATOM 3113 O O . ASP A 1 414 ? -6.000 -0.692 1.289 1.00 83.12 414 ASP A O 1
ATOM 3117 N N . LEU A 1 415 ? -7.520 0.922 1.118 1.00 78.94 415 LEU A N 1
ATOM 3118 C CA . LEU A 1 415 ? -8.310 0.150 0.150 1.00 78.94 415 LEU A CA 1
ATOM 3119 C C . LEU A 1 415 ? -7.621 -0.014 -1.206 1.00 78.94 415 LEU A C 1
ATOM 3121 O O . LEU A 1 415 ? -8.042 -0.886 -1.976 1.00 78.94 415 LEU A O 1
ATOM 3125 N N . ASP A 1 416 ? -6.673 0.864 -1.5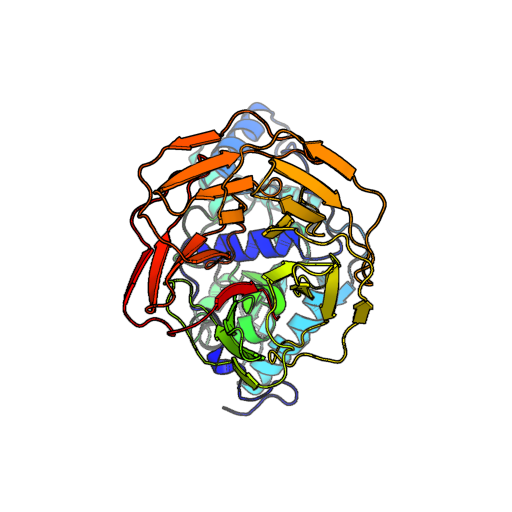35 1.00 68.19 416 ASP A N 1
ATOM 3126 C CA . ASP A 1 416 ? -6.000 0.912 -2.834 1.00 68.19 416 ASP A CA 1
ATOM 3127 C C . ASP A 1 416 ? -4.519 0.496 -2.793 1.00 68.19 416 ASP A C 1
ATOM 3129 O O . ASP A 1 416 ? -3.885 0.433 -3.853 1.00 68.19 416 ASP A O 1
ATOM 3133 N N . GLY A 1 417 ? -3.994 0.145 -1.613 1.00 66.94 417 GLY A N 1
ATOM 3134 C CA . GLY A 1 417 ? -2.588 -0.224 -1.404 1.00 66.94 417 GLY A CA 1
ATOM 3135 C C . GLY A 1 417 ? -1.635 0.965 -1.579 1.00 66.94 417 GLY A C 1
ATOM 3136 O O . GLY A 1 417 ? -0.436 0.804 -1.828 1.00 66.94 417 GLY A O 1
ATOM 3137 N N . GLY A 1 418 ? -2.160 2.191 -1.549 1.00 63.34 418 GLY A N 1
ATOM 3138 C CA . GLY A 1 418 ? -1.423 3.423 -1.799 1.00 63.34 418 GLY A CA 1
ATOM 3139 C C . GLY A 1 418 ? -0.590 3.905 -0.612 1.00 63.34 418 GLY A C 1
ATOM 3140 O O . GLY A 1 418 ? 0.145 4.892 -0.756 1.00 63.34 418 GLY A O 1
ATOM 3141 N N . GLY A 1 419 ? -0.689 3.240 0.539 1.00 70.38 419 GLY A N 1
ATOM 3142 C CA . GLY A 1 419 ? -0.141 3.659 1.826 1.00 70.38 419 GLY A CA 1
ATOM 3143 C C . GLY A 1 419 ? -0.891 4.847 2.427 1.00 70.38 419 GLY A C 1
ATOM 3144 O O . GLY A 1 419 ? -0.293 5.637 3.157 1.00 70.38 419 GLY A O 1
ATOM 3145 N N . HIS A 1 420 ? -2.155 5.050 2.050 1.00 81.31 420 HIS A N 1
ATOM 3146 C CA . HIS A 1 420 ? -3.009 6.116 2.564 1.00 81.31 420 HIS A CA 1
ATOM 3147 C C . HIS A 1 420 ? -4.370 5.553 2.938 1.00 81.31 420 HIS A C 1
ATOM 3149 O O . HIS A 1 420 ? -5.048 4.961 2.111 1.00 81.31 420 HIS A O 1
ATOM 3155 N N . ASP A 1 421 ? -4.817 5.837 4.155 1.00 88.12 421 ASP A N 1
ATOM 3156 C CA . ASP A 1 421 ? -6.021 5.191 4.653 1.00 88.12 421 ASP A CA 1
ATOM 3157 C C . ASP A 1 421 ? -7.324 5.881 4.227 1.00 88.12 421 ASP A C 1
ATOM 3159 O O . ASP A 1 421 ? -7.558 7.088 4.417 1.00 88.12 421 ASP A O 1
ATOM 3163 N N . GLU A 1 422 ? -8.287 5.055 3.837 1.00 91.69 422 GLU A N 1
ATOM 3164 C CA . GLU A 1 422 ? -9.701 5.375 3.851 1.00 91.69 422 GLU A CA 1
ATOM 3165 C C . GLU A 1 422 ? -10.344 5.091 5.206 1.00 91.69 422 GLU A C 1
ATOM 3167 O O . GLU A 1 422 ? -10.074 4.120 5.907 1.00 91.69 422 GLU A O 1
ATOM 3172 N N . LEU A 1 423 ? -11.351 5.898 5.545 1.00 94.94 423 LEU A N 1
ATOM 3173 C CA . LEU A 1 423 ? -12.119 5.696 6.771 1.00 94.94 423 LEU A CA 1
ATOM 3174 C C . LEU A 1 423 ? -13.472 5.043 6.517 1.00 94.94 423 LEU A C 1
ATOM 3176 O O . LEU A 1 423 ? -14.384 5.648 5.930 1.00 94.94 423 LEU A O 1
ATOM 3180 N N . LEU A 1 424 ? -13.669 3.861 7.102 1.00 95.38 424 LEU A N 1
ATOM 3181 C CA . LEU A 1 424 ? -14.974 3.232 7.248 1.00 95.38 424 LEU A CA 1
ATOM 3182 C C . LEU A 1 424 ? -15.673 3.724 8.513 1.00 95.38 424 LEU A C 1
ATOM 3184 O O . LEU A 1 424 ? -15.307 3.401 9.637 1.00 95.38 424 LEU A O 1
ATOM 3188 N N . PHE A 1 425 ? -16.800 4.402 8.332 1.00 95.25 425 PHE A N 1
ATOM 3189 C CA . PHE A 1 425 ? -17.743 4.705 9.399 1.00 95.25 425 PHE A CA 1
ATOM 3190 C C . PHE A 1 425 ? -18.916 3.727 9.362 1.00 95.25 425 PHE A C 1
ATOM 3192 O O . PHE A 1 425 ? -19.649 3.678 8.371 1.00 95.25 425 PHE A O 1
ATOM 3199 N N . TYR A 1 426 ? -19.161 3.004 10.455 1.00 94.88 426 TYR A N 1
ATOM 3200 C CA . TYR A 1 426 ? -20.186 1.957 10.530 1.00 94.88 426 TYR A CA 1
ATOM 3201 C C . TYR A 1 426 ? -21.153 2.144 11.713 1.00 94.88 426 TYR A C 1
ATOM 3203 O O . TYR A 1 426 ? -20.791 2.637 12.786 1.00 94.88 426 TYR A O 1
ATOM 3211 N N . LYS A 1 427 ? -22.421 1.759 11.514 1.00 92.56 427 LYS A N 1
ATOM 3212 C CA . LYS A 1 427 ? -23.467 1.661 12.547 1.00 92.56 427 LYS A CA 1
ATOM 3213 C C . LYS A 1 427 ? -23.955 0.232 12.681 1.00 92.56 427 LYS A C 1
ATOM 3215 O O . LYS A 1 427 ? -24.102 -0.465 11.686 1.00 92.56 427 LYS A O 1
ATOM 3220 N N . ASP A 1 428 ? -24.347 -0.153 13.890 1.00 88.44 428 ASP A N 1
ATOM 3221 C CA . ASP A 1 428 ? -24.914 -1.470 14.198 1.00 88.44 428 ASP A CA 1
ATOM 3222 C C . ASP A 1 428 ? -26.152 -1.859 13.357 1.00 88.44 428 ASP A C 1
ATOM 3224 O O . ASP A 1 428 ? -26.398 -3.047 13.134 1.00 88.44 428 ASP A O 1
ATOM 3228 N N . ASP A 1 429 ? -26.903 -0.887 12.831 1.00 89.50 429 ASP A N 1
ATOM 3229 C CA . ASP A 1 429 ? -28.006 -1.097 11.882 1.00 89.50 429 ASP A CA 1
ATOM 3230 C C . 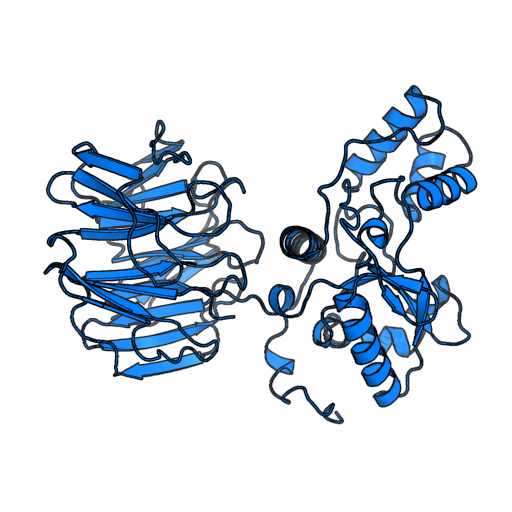ASP A 1 429 ? -27.559 -1.408 10.435 1.00 89.50 429 ASP A C 1
ATOM 3232 O O . ASP A 1 429 ? -28.391 -1.653 9.549 1.00 89.50 429 ASP A O 1
ATOM 3236 N N . GLY A 1 430 ? -26.248 -1.448 10.196 1.00 88.75 430 GLY A N 1
ATOM 3237 C CA . GLY A 1 430 ? -25.613 -1.684 8.906 1.00 88.75 430 GLY A CA 1
ATOM 3238 C C . GLY A 1 430 ? -25.519 -0.453 8.012 1.00 88.75 430 GLY A C 1
ATOM 3239 O O . GLY A 1 430 ? -25.266 -0.582 6.812 1.00 88.75 430 GLY A O 1
ATOM 3240 N N . THR A 1 431 ? -25.802 0.739 8.535 1.00 93.81 431 THR A N 1
ATOM 3241 C CA . THR A 1 431 ? -25.470 1.986 7.843 1.00 93.81 431 THR A CA 1
ATOM 3242 C C . THR A 1 431 ? -23.961 2.143 7.815 1.00 93.81 431 THR A C 1
ATOM 3244 O O . THR A 1 431 ? -23.316 2.034 8.854 1.00 93.81 431 THR A O 1
ATOM 3247 N N . PHE A 1 432 ? -23.409 2.452 6.649 1.00 94.56 432 PHE A N 1
ATOM 3248 C CA . PHE A 1 432 ? -21.974 2.635 6.493 1.00 94.56 432 PHE A CA 1
ATOM 3249 C C . PHE A 1 432 ? -21.646 3.746 5.501 1.00 94.56 432 PHE A C 1
ATOM 3251 O O . PHE A 1 432 ? -22.463 4.078 4.626 1.00 94.56 432 PHE A O 1
ATOM 3258 N N . LYS A 1 433 ? -20.455 4.319 5.651 1.00 95.06 433 LYS A N 1
ATOM 3259 C CA . LYS A 1 433 ? -19.841 5.233 4.691 1.00 95.06 433 LYS A CA 1
ATOM 3260 C C . LYS A 1 433 ? -18.332 5.042 4.685 1.00 95.06 433 LYS A C 1
ATOM 3262 O O . LYS A 1 433 ? -17.744 5.054 5.757 1.00 95.06 433 LYS A O 1
ATOM 3267 N N . TYR A 1 434 ? -17.773 4.955 3.491 1.00 93.94 434 TYR A N 1
ATOM 3268 C CA . TYR A 1 434 ? -16.343 5.050 3.237 1.00 93.94 434 TYR A CA 1
ATOM 3269 C C . TYR A 1 434 ? -16.006 6.428 2.707 1.00 93.94 434 TYR A C 1
ATOM 3271 O O . TYR A 1 434 ? -16.795 6.999 1.941 1.00 93.94 434 TYR A O 1
ATOM 3279 N N . TYR A 1 435 ? -14.866 6.950 3.119 1.00 93.06 435 TYR A N 1
ATOM 3280 C CA . TYR A 1 435 ? -14.388 8.265 2.736 1.00 93.06 435 TYR A CA 1
ATOM 3281 C C . TYR A 1 435 ? -12.890 8.220 2.477 1.00 93.06 435 TYR A C 1
ATOM 3283 O O . TYR A 1 435 ? -12.168 7.830 3.389 1.00 93.06 435 TYR A O 1
ATOM 3291 N N . ASP A 1 436 ? -12.464 8.791 1.349 1.00 89.56 436 ASP A N 1
ATOM 3292 C CA . ASP A 1 436 ? -11.105 9.312 1.224 1.00 89.56 436 ASP A CA 1
ATOM 3293 C C . ASP A 1 436 ? -10.879 10.355 2.316 1.00 89.56 436 ASP A C 1
ATOM 3295 O O . ASP A 1 436 ? -11.747 11.219 2.583 1.00 89.56 436 ASP A O 1
ATOM 3299 N N . VAL A 1 437 ? -9.685 10.329 2.885 1.00 89.00 437 VAL A N 1
ATOM 3300 C CA . VAL A 1 437 ? -9.205 11.351 3.802 1.00 89.00 437 VAL A CA 1
ATOM 3301 C C . VAL A 1 437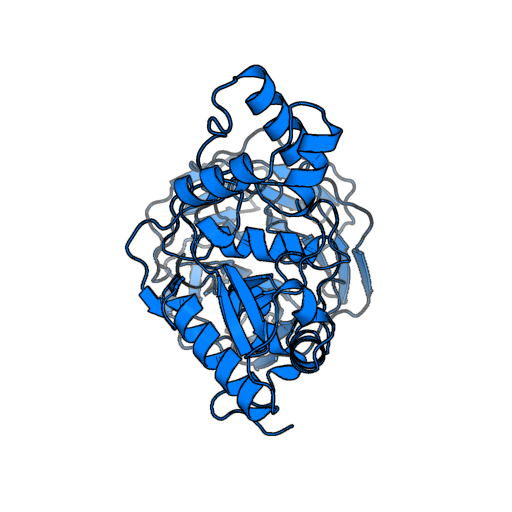 ? -8.041 12.070 3.145 1.00 89.00 437 VAL A C 1
ATOM 3303 O O . VAL A 1 437 ? -7.127 11.471 2.603 1.00 89.00 437 VAL A O 1
ATOM 3306 N N . THR A 1 438 ? -8.071 13.399 3.142 1.00 86.94 438 THR A N 1
ATOM 3307 C CA . THR A 1 438 ? -6.909 14.151 2.658 1.00 86.94 438 THR A CA 1
ATOM 3308 C C . THR A 1 438 ? -5.805 14.173 3.713 1.00 86.94 438 THR A C 1
ATOM 3310 O O . THR A 1 438 ? -6.116 14.171 4.901 1.00 86.94 438 THR A O 1
ATOM 3313 N N . ALA A 1 439 ? -4.561 14.442 3.302 1.00 82.94 439 ALA A N 1
ATOM 3314 C CA . ALA A 1 439 ? -3.435 14.775 4.196 1.00 82.94 439 ALA A CA 1
ATOM 3315 C C . ALA A 1 439 ? -3.729 15.883 5.244 1.00 82.94 439 ALA A C 1
ATOM 3317 O O . ALA A 1 439 ? -2.996 16.094 6.201 1.00 82.94 439 ALA A O 1
ATOM 3318 N N . GLY A 1 440 ? -4.807 16.662 5.069 1.00 85.38 440 GLY A N 1
ATOM 3319 C CA . GLY A 1 440 ? -5.279 17.645 6.052 1.00 85.38 440 GLY A CA 1
ATOM 3320 C C . GLY A 1 440 ? -6.388 17.138 6.985 1.00 85.38 440 GLY A C 1
ATOM 3321 O O . GLY A 1 440 ? -7.062 17.966 7.604 1.00 85.38 440 GLY A O 1
ATOM 3322 N N . GLY A 1 441 ? -6.668 15.833 7.014 1.00 85.88 441 GLY A N 1
ATOM 3323 C CA . GLY A 1 441 ? -7.745 15.183 7.773 1.00 85.88 441 GLY A CA 1
ATOM 3324 C C . GLY A 1 441 ? -9.164 15.458 7.255 1.00 85.88 441 GLY A C 1
ATOM 3325 O O . GLY A 1 441 ? -10.153 15.196 7.942 1.00 85.88 441 GLY A O 1
ATOM 3326 N N . SER A 1 442 ? -9.323 16.078 6.080 1.00 89.38 442 SER A N 1
ATOM 3327 C CA . SER A 1 442 ? -10.658 16.420 5.565 1.00 89.38 442 SER A CA 1
ATOM 3328 C C . SER A 1 442 ? -11.267 15.242 4.815 1.00 89.38 442 SER A C 1
ATOM 3330 O O . SER A 1 442 ? -10.646 14.734 3.892 1.00 89.38 442 SER A O 1
ATOM 3332 N N . LEU A 1 443 ? -12.513 14.877 5.139 1.00 90.50 443 LEU A N 1
ATOM 3333 C CA . LEU A 1 443 ? -13.232 13.842 4.389 1.00 90.50 443 LEU A CA 1
ATOM 3334 C C . LEU A 1 443 ? -13.710 14.367 3.035 1.00 90.50 443 LEU A C 1
ATOM 3336 O O . LEU A 1 443 ? -14.328 15.441 2.956 1.00 90.50 443 LEU A O 1
ATOM 3340 N N . GLY A 1 444 ? -13.481 13.570 1.997 1.00 84.00 444 GLY A N 1
ATOM 3341 C CA . GLY A 1 444 ? -14.001 13.789 0.654 1.00 84.00 444 GLY A CA 1
ATOM 3342 C C . GLY A 1 444 ? -15.509 13.541 0.518 1.00 84.00 444 GLY A C 1
ATOM 3343 O O . GLY A 1 444 ? -16.284 13.481 1.481 1.00 84.00 444 GLY A O 1
ATOM 3344 N N . SER A 1 445 ? -15.956 13.402 -0.733 1.00 86.81 445 SER A N 1
ATOM 3345 C CA . SER A 1 445 ? -17.260 12.773 -0.977 1.00 86.81 445 SER A CA 1
ATOM 3346 C C . SER A 1 445 ? -17.144 11.288 -0.631 1.00 86.81 445 SER A C 1
ATOM 3348 O O . SER A 1 445 ? -16.095 10.723 -0.902 1.00 86.81 445 SER A O 1
ATOM 3350 N N . PRO A 1 446 ? -18.182 10.645 -0.065 1.00 89.75 446 PRO A N 1
ATOM 3351 C CA . PRO A 1 446 ? -18.076 9.227 0.236 1.00 89.75 446 PRO A CA 1
ATOM 3352 C C . PRO A 1 446 ? -17.809 8.427 -1.041 1.00 89.75 446 PRO A C 1
ATOM 3354 O O . PRO A 1 446 ? -18.599 8.550 -1.984 1.00 89.75 446 PRO A O 1
ATOM 3357 N N . ILE A 1 447 ? -16.769 7.590 -1.030 1.00 89.44 447 ILE A N 1
ATOM 3358 C CA . ILE A 1 447 ? -16.476 6.591 -2.074 1.00 89.44 447 ILE A CA 1
ATOM 3359 C C . ILE A 1 447 ? -17.700 5.696 -2.229 1.00 89.44 447 ILE A C 1
ATOM 3361 O O . ILE A 1 447 ? -18.282 5.526 -3.303 1.00 89.44 447 ILE A O 1
ATOM 3365 N N . ARG A 1 448 ? -18.178 5.214 -1.077 1.00 91.44 448 ARG A N 1
ATOM 3366 C CA . ARG A 1 448 ? -19.354 4.369 -0.961 1.00 91.44 448 ARG A CA 1
ATOM 3367 C C . ARG A 1 448 ? -20.153 4.721 0.276 1.00 91.44 448 ARG A C 1
ATOM 3369 O O . ARG A 1 448 ? -19.637 5.103 1.320 1.00 91.44 448 ARG A O 1
ATOM 3376 N N . SER A 1 449 ? -21.466 4.578 0.169 1.00 93.81 449 SER A N 1
ATOM 3377 C CA . SER A 1 449 ? -22.357 4.670 1.319 1.00 93.81 449 SER A CA 1
ATOM 3378 C C . SER A 1 449 ? -23.587 3.807 1.121 1.00 93.81 449 SER A C 1
ATOM 3380 O O . SER A 1 449 ? -24.028 3.572 -0.006 1.00 93.81 449 SER A O 1
ATOM 3382 N N . GLY A 1 450 ? -24.178 3.347 2.217 1.00 91.44 450 GLY A N 1
ATOM 3383 C CA . GLY A 1 450 ? -25.378 2.532 2.130 1.00 91.44 450 GLY A CA 1
ATOM 3384 C C . GLY A 1 450 ? -25.946 2.125 3.476 1.00 91.44 450 GLY A C 1
ATOM 3385 O O . GLY A 1 450 ? -25.553 2.625 4.528 1.00 91.44 450 GLY A O 1
ATOM 3386 N N . VAL A 1 451 ? -26.919 1.221 3.408 1.00 87.50 451 VAL A N 1
ATOM 3387 C CA . VAL A 1 451 ? -27.593 0.609 4.557 1.00 87.50 451 VAL A CA 1
ATOM 3388 C C . VAL A 1 451 ? -27.652 -0.900 4.359 1.00 87.50 451 VAL A C 1
ATOM 3390 O O . VAL A 1 451 ? -27.752 -1.372 3.227 1.00 87.50 451 VAL A O 1
ATOM 3393 N N . GLY A 1 452 ? -27.638 -1.655 5.456 1.00 71.25 452 GLY A N 1
ATOM 3394 C CA . GLY A 1 452 ? -27.679 -3.118 5.412 1.00 71.25 452 GLY A CA 1
ATOM 3395 C C . GLY A 1 452 ? -26.355 -3.782 5.028 1.00 71.25 452 GLY A C 1
ATOM 3396 O O . GLY A 1 452 ? -26.344 -4.990 4.797 1.00 71.25 452 GLY A O 1
ATOM 3397 N N . TYR A 1 453 ? -25.259 -3.021 4.996 1.00 74.62 453 TYR A N 1
ATOM 3398 C CA . TYR A 1 453 ? -23.904 -3.567 5.088 1.00 74.62 453 TYR A CA 1
ATOM 3399 C C . TYR A 1 453 ? -23.835 -4.358 6.383 1.00 74.62 453 TYR A C 1
ATOM 3401 O O . TYR A 1 453 ? -24.311 -3.838 7.383 1.00 74.62 453 TYR A O 1
ATOM 3409 N N . SER A 1 454 ? -23.407 -5.623 6.320 1.00 75.50 454 SER A N 1
ATOM 3410 C CA . SER A 1 454 ? -23.360 -6.613 7.412 1.00 75.50 454 SER A CA 1
ATOM 3411 C C . SER A 1 454 ? -23.914 -6.107 8.765 1.00 75.50 454 SER A C 1
ATOM 3413 O O . SER A 1 454 ? -23.301 -5.257 9.382 1.00 75.50 454 SER A O 1
ATOM 3415 N N . GLN A 1 455 ? -25.077 -6.580 9.239 1.00 85.50 455 GLN A N 1
ATOM 3416 C CA . GLN A 1 455 ? -25.779 -5.954 10.383 1.00 85.50 455 GLN A CA 1
ATOM 3417 C C . GLN A 1 455 ? -25.478 -6.567 11.762 1.00 85.50 455 GLN A C 1
ATOM 3419 O O . GLN A 1 455 ? -25.276 -7.778 11.917 1.00 85.50 455 GLN A O 1
ATOM 3424 N N . GLY A 1 456 ? -25.622 -5.742 12.803 1.00 84.38 456 GLY A N 1
ATOM 3425 C CA . GLY A 1 456 ? -25.648 -6.159 14.205 1.00 84.38 456 GLY A CA 1
ATOM 3426 C C . GLY A 1 456 ? -24.277 -6.489 14.788 1.00 84.38 456 GLY A C 1
ATOM 3427 O O . GLY A 1 456 ? -24.204 -7.267 15.741 1.00 84.38 456 GLY A O 1
ATOM 3428 N N . TRP A 1 457 ? -23.204 -5.973 14.196 1.00 89.62 457 TRP A N 1
ATOM 3429 C CA . TRP A 1 457 ? -21.838 -6.128 14.700 1.00 89.62 457 TRP A CA 1
ATOM 3430 C C . TRP A 1 457 ? -21.508 -5.065 15.733 1.00 89.62 457 TRP A C 1
ATOM 3432 O O . TRP A 1 457 ? -21.986 -3.935 15.657 1.00 89.62 457 TRP A O 1
ATOM 3442 N N . SER A 1 458 ? -20.759 -5.488 16.744 1.00 86.81 458 SER A N 1
ATOM 3443 C CA . SER A 1 458 ? -20.351 -4.663 17.880 1.00 86.81 458 SER A CA 1
ATOM 3444 C C . SER A 1 458 ? -19.010 -3.986 17.628 1.00 86.81 458 SER A C 1
ATOM 3446 O O . SER A 1 458 ? -18.805 -2.897 18.145 1.00 86.81 458 SER A O 1
ATOM 3448 N N . VAL A 1 459 ? -18.144 -4.628 16.843 1.00 90.31 459 VAL A N 1
ATOM 3449 C CA . VAL A 1 459 ? -16.852 -4.107 16.396 1.00 90.31 459 VAL A CA 1
ATOM 3450 C C . VAL A 1 459 ? -16.713 -4.401 14.906 1.00 90.31 459 VAL A C 1
ATOM 3452 O O . VAL A 1 459 ? -17.119 -5.479 14.452 1.00 90.31 459 VAL A O 1
ATOM 3455 N N . VAL A 1 460 ? -16.188 -3.424 1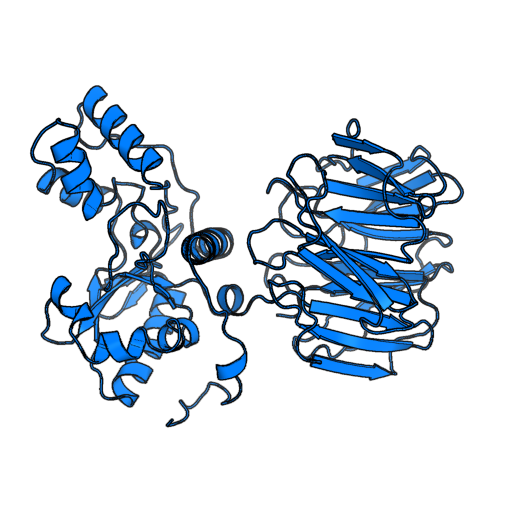4.177 1.00 92.81 460 VAL A N 1
ATOM 3456 C CA . VAL A 1 460 ? -15.705 -3.556 12.803 1.00 92.81 460 VAL A CA 1
ATOM 3457 C C . VAL A 1 460 ? -14.300 -2.969 12.787 1.00 92.81 460 VAL A C 1
ATOM 3459 O O . VAL A 1 460 ? -14.163 -1.813 13.189 1.00 92.81 460 VAL A O 1
ATOM 3462 N N . ALA A 1 461 ? -13.318 -3.766 12.384 1.00 92.81 461 ALA A N 1
ATOM 3463 C CA . ALA A 1 461 ? -11.910 -3.389 12.305 1.00 92.81 461 ALA A CA 1
ATOM 3464 C C . ALA A 1 461 ? -11.370 -3.758 10.918 1.00 92.81 461 ALA A C 1
ATOM 3466 O O . ALA A 1 461 ? -11.746 -4.820 10.406 1.00 92.81 461 ALA A O 1
ATOM 3467 N N . GLY A 1 462 ? -10.569 -2.861 10.347 1.00 92.12 462 GLY A N 1
ATOM 3468 C CA . GLY A 1 462 ? -9.617 -3.156 9.282 1.00 92.12 462 GLY A CA 1
ATOM 3469 C C . GLY A 1 462 ? -8.584 -4.143 9.791 1.00 92.12 462 GLY A C 1
ATOM 3470 O O . GLY A 1 462 ? -8.360 -4.202 11.006 1.00 92.12 462 GLY A O 1
ATOM 3471 N N . ILE A 1 463 ? -8.113 -4.997 8.899 1.00 90.56 463 ILE A N 1
ATOM 3472 C CA . ILE A 1 463 ? -7.111 -6.005 9.196 1.00 90.56 463 ILE A CA 1
ATOM 3473 C C . ILE A 1 463 ? -6.472 -6.463 7.888 1.00 90.56 463 ILE A C 1
ATOM 3475 O O . ILE A 1 463 ? -7.220 -6.730 6.950 1.00 90.56 463 ILE A O 1
ATOM 3479 N N . ASP A 1 464 ? -5.160 -6.636 7.878 1.00 86.75 464 ASP A N 1
ATOM 3480 C CA . ASP A 1 464 ? -4.431 -7.353 6.833 1.00 86.75 464 ASP A CA 1
ATOM 3481 C C . ASP A 1 464 ? -4.257 -8.825 7.249 1.00 86.75 464 ASP A C 1
ATOM 3483 O O . ASP A 1 464 ? -3.713 -9.137 8.314 1.00 86.75 464 ASP A O 1
ATOM 3487 N N . LEU A 1 465 ? -4.813 -9.762 6.476 1.00 82.62 465 LEU A N 1
ATOM 3488 C CA . LEU A 1 465 ? -4.647 -11.192 6.742 1.00 82.62 465 LEU A CA 1
ATOM 3489 C C . LEU A 1 465 ? -3.513 -11.844 5.950 1.00 82.62 465 LEU A C 1
ATOM 3491 O O . LEU A 1 465 ? -3.258 -13.028 6.215 1.00 82.62 465 LEU A O 1
ATOM 3495 N N . ASP A 1 466 ? -2.910 -11.181 4.968 1.00 71.12 466 ASP A N 1
ATOM 3496 C CA . ASP A 1 466 ? -2.117 -11.852 3.928 1.00 71.12 466 ASP A CA 1
ATOM 3497 C C . ASP A 1 466 ? -0.653 -12.145 4.291 1.00 71.12 466 ASP A C 1
ATOM 3499 O O . ASP A 1 466 ? -0.213 -11.824 5.417 1.00 71.12 466 ASP A O 1
#

pLDDT: mean 89.74, std 11.89, range [24.14, 98.81]